Protein AF-0000000085029132 (afdb_homodimer)

Nearest PDB structures (foldseek):
  1gz0-assembly4_D  TM=7.394E-01  e=4.243E-27  Escherichia coli
  1gz0-assembly4_E  TM=9.490E-01  e=1.216E-17  Escherichia coli
  3nk6-assembly1_B  TM=8.371E-01  e=1.507E-16  Streptomyces actuosus
  5l0z-assembly1_B  TM=8.003E-01  e=3.555E-15  Sinorhizobium meliloti 1021
  1zjr-assembly1_A  TM=8.581E-01  e=1.314E-12  Aquifex aeolicus

Solvent-accessible surface area (backbone atoms only — not comparable to full-atom values): 25950 Å² total; per-residue (Å²): 120,80,36,60,40,32,15,55,53,22,43,39,37,33,51,72,64,62,54,65,52,67,31,34,40,32,26,66,88,66,74,62,78,72,52,57,55,37,51,49,50,30,55,75,67,68,32,52,74,41,78,37,55,64,66,58,48,49,63,71,32,70,83,48,77,23,80,51,28,35,31,34,22,64,59,86,72,70,43,56,65,67,62,49,50,51,53,38,54,75,69,72,52,78,51,35,34,37,34,44,48,49,43,56,53,42,66,42,54,8,39,37,40,25,43,33,18,23,56,49,35,61,31,37,37,35,35,73,62,66,40,48,73,89,44,40,64,21,38,38,53,12,48,21,18,66,66,72,30,43,39,23,68,38,70,60,62,56,60,50,50,54,55,40,40,76,72,62,35,43,33,36,29,53,37,86,81,25,85,38,47,54,88,73,55,89,60,64,60,35,32,32,42,35,41,30,16,84,95,71,34,53,51,69,67,51,56,69,66,34,77,37,45,24,14,75,82,64,64,40,84,46,90,73,70,58,59,36,31,49,46,37,36,53,49,49,46,33,46,48,49,38,52,53,52,54,59,72,76,103,121,80,36,60,40,31,14,54,53,20,46,38,37,32,51,71,66,62,54,65,54,68,32,34,38,33,27,65,88,64,74,64,79,71,50,58,56,38,54,48,50,29,55,75,68,68,31,51,74,41,78,38,54,64,65,59,50,51,63,70,32,68,82,48,77,24,79,50,28,36,30,36,22,65,60,86,70,70,44,56,64,66,61,49,52,51,54,38,54,75,68,71,52,78,50,34,34,39,33,43,47,49,42,55,53,41,67,42,54,8,38,37,41,25,42,32,17,23,58,50,35,60,30,36,38,35,37,73,62,67,39,48,73,90,43,40,62,19,38,36,52,12,47,20,17,66,66,72,30,44,39,24,69,37,70,61,64,56,59,49,50,53,55,42,38,75,73,60,35,43,32,37,29,51,36,87,81,26,84,38,47,54,88,74,54,90,59,65,59,37,32,31,42,36,41,29,16,84,94,72,35,53,50,68,67,52,54,70,65,34,78,36,45,24,13,76,82,64,63,39,84,46,89,72,71,57,58,35,32,50,46,35,35,53,48,49,48,33,46,49,48,41,54,53,52,52,58,70,76,102

InterPro domains:
  IPR001537 tRNA/rRNA methyltransferase, SpoU type [PF00588] (96-236)
  IPR004441 RNA methyltransferase TrmH [PTHR46429] (2-243)
  IPR004441 RNA methyltransferase TrmH [TIGR00186] (1-242)
  IPR013123 RNA 2-O ribose methyltransferase, substrate binding [PF08032] (4-76)
  IPR013123 RNA 2-O ribose methyltransferase, substrate binding [SM00967] (4-79)
  IPR029026 tRNA (guanine-N1-)-methyltransferase, N-terminal [G3DSA:3.40.1280.10] (78-249)
  IPR029028 Alpha/beta knot methyltransferases [SSF75217] (88-243)
  IPR029064 Ribosomal protein eL30-like superfamily [G3DSA:3.30.1330.30] (1-75)
  IPR029064 Ribosomal protein eL30-like superfamily [SSF55315] (2-72)

Foldseek 3Di:
DKAKAAALLLLLLCLVLVADFQAKEFEPPDDDDSVVSSVVSCVVSVHYYHYDHPVVVCVRCVPPDRSGIMTMHDAQDADDPVVLVVVCVVVVHFAEEEEEALAADLLQLLLQLLLCLVLVHSEYEDEPPNYHDRHNSSSVNSSNSSSPHHYHYDHDPLVVLVVVVVVPEAEEEEDQPFPAALLVDDLQGRYYYYFYYDPPTHDPSNVVSHPGYHYHDDPDDDDDDDRSVSSNVNSVSNSVNNVVVVVVVD/DKAKAAALLLLLLCLVLVADFQAKEFEPPDDDDSVVSSVVSCVVSVHYYHYDHPVVVCVRCVPPDRSGIMTMHDAQDADDPVVLVVVCVVVVHFAEEEEEALAADLLQLLLQLLLCLVLVHSEYEDEPPNYHDRHNSSSVNSSNSSSPHHYHYDHDLLVVLVVVVVVPEAEEEEDQPFPAALLVDDLQGRYYYYFYYDPPTHDPSNVVSHPGYHYHDDPDDDDDDDRSVSSNVNSVSNSVNNVVVVVVVD

Radius of gyration: 23.09 Å; Cα contacts (8 Å, |Δi|>4): 1061; chains: 2; bounding box: 61×67×56 Å

Organism: Acidaminococcus fermentans (strain ATCC 25085 / DSM 20731 / CCUG 9996 / CIP 106432 / VR4) (NCBI:txid591001)

Structure (mmCIF, N/CA/C/O backbone):
data_AF-0000000085029132-model_v1
#
loop_
_entity.id
_entity.type
_entity.pdbx_description
1 polymer 'RNA methyltransferase, TrmH family, group 3'
#
loop_
_atom_site.group_PDB
_atom_site.id
_atom_site.type_symbol
_atom_site.label_atom_id
_atom_site.label_alt_id
_atom_site.label_comp_id
_atom_site.label_asym_id
_atom_site.label_entity_id
_atom_site.label_seq_id
_atom_site.pdbx_PDB_ins_code
_atom_site.Cartn_x
_atom_site.Cartn_y
_atom_site.Cartn_z
_atom_site.occupancy
_atom_site.B_iso_or_equiv
_atom_site.auth_seq_id
_atom_site.auth_comp_id
_atom_site.auth_asym_id
_atom_site.auth_atom_id
_atom_site.pdbx_PDB_model_num
ATOM 1 N N . MET A 1 1 ? 17.688 24.25 11.219 1 56.84 1 MET A N 1
ATOM 2 C CA . MET A 1 1 ? 18.5 23.672 10.148 1 56.84 1 MET A CA 1
ATOM 3 C C . MET A 1 1 ? 17.672 23.516 8.875 1 56.84 1 MET A C 1
ATOM 5 O O . MET A 1 1 ? 16.469 23.281 8.93 1 56.84 1 MET A O 1
ATOM 9 N N . GLU A 1 2 ? 18.125 23.906 7.746 1 73.25 2 GLU A N 1
ATOM 10 C CA . GLU A 1 2 ? 17.453 23.906 6.453 1 73.25 2 GLU A CA 1
ATOM 11 C C . GLU A 1 2 ? 17.422 22.5 5.855 1 73.25 2 GLU A C 1
ATOM 13 O O . GLU A 1 2 ? 18.297 21.672 6.125 1 73.25 2 GLU A O 1
ATOM 18 N N . GLU A 1 3 ? 16.188 22.234 5.336 1 86.44 3 GLU A N 1
ATOM 19 C CA . GLU A 1 3 ? 16.047 20.953 4.66 1 86.44 3 GLU A CA 1
ATOM 20 C C . GLU A 1 3 ? 15.547 21.125 3.229 1 86.44 3 GLU A C 1
ATOM 22 O O . GLU A 1 3 ? 15.102 22.219 2.854 1 86.44 3 GLU A O 1
ATOM 27 N N . PHE A 1 4 ? 15.938 20.156 2.393 1 91.38 4 PHE A N 1
ATOM 28 C CA . PHE A 1 4 ? 15.445 20.172 1.021 1 91.38 4 PHE A CA 1
ATOM 29 C C . PHE A 1 4 ? 14.32 19.156 0.843 1 91.38 4 PHE A C 1
ATOM 31 O O . PHE A 1 4 ? 14.383 18.047 1.382 1 91.38 4 PHE A O 1
ATOM 38 N N . ILE A 1 5 ? 13.32 19.609 0.212 1 93.44 5 ILE A N 1
ATOM 39 C CA . ILE A 1 5 ? 12.328 18.656 -0.284 1 93.44 5 ILE A CA 1
ATOM 40 C C . ILE A 1 5 ? 12.359 18.641 -1.811 1 93.44 5 ILE A C 1
ATOM 42 O O . ILE A 1 5 ? 12.688 19.641 -2.449 1 93.44 5 ILE A O 1
ATOM 46 N N . VAL A 1 6 ? 12.102 17.453 -2.359 1 94.06 6 VAL A N 1
ATOM 47 C CA . VAL A 1 6 ? 12.203 17.297 -3.807 1 94.06 6 VAL A CA 1
ATOM 48 C C . VAL A 1 6 ? 10.922 16.688 -4.355 1 94.06 6 VAL A C 1
ATOM 50 O O . VAL A 1 6 ? 10.203 15.984 -3.641 1 94.06 6 VAL A O 1
ATOM 53 N N . GLY A 1 7 ? 10.664 17.031 -5.617 1 93.56 7 GLY A N 1
ATOM 54 C CA . GLY A 1 7 ? 9.5 16.484 -6.293 1 93.56 7 GLY A CA 1
ATOM 55 C C . GLY A 1 7 ? 8.359 17.469 -6.418 1 93.56 7 GLY A C 1
ATOM 56 O O . GLY A 1 7 ? 8.094 18.25 -5.496 1 93.56 7 GLY A O 1
ATOM 57 N N . ARG A 1 8 ? 7.664 17.438 -7.504 1 93.38 8 ARG A N 1
ATOM 58 C CA . ARG A 1 8 ? 6.664 18.438 -7.832 1 93.38 8 ARG A CA 1
ATOM 59 C C . ARG A 1 8 ? 5.504 18.406 -6.84 1 93.38 8 ARG A C 1
ATOM 61 O O . ARG A 1 8 ? 5.09 19.453 -6.324 1 93.38 8 ARG A O 1
ATOM 68 N N . ASN A 1 9 ? 4.992 17.234 -6.477 1 92 9 ASN A N 1
ATOM 69 C CA . ASN A 1 9 ? 3.863 17.156 -5.555 1 92 9 ASN A CA 1
ATOM 70 C C . ASN A 1 9 ? 4.254 17.609 -4.148 1 92 9 ASN A C 1
ATOM 72 O O . ASN A 1 9 ? 3.514 18.344 -3.508 1 92 9 ASN A O 1
ATOM 76 N N . ALA A 1 10 ? 5.391 17.141 -3.746 1 93 10 ALA A N 1
ATOM 77 C CA . ALA A 1 10 ? 5.859 17.5 -2.412 1 93 10 ALA A CA 1
ATOM 78 C C . ALA A 1 10 ? 6.043 19.016 -2.291 1 93 10 ALA A C 1
ATOM 80 O O . ALA A 1 10 ? 5.566 19.625 -1.333 1 93 10 ALA A O 1
ATOM 81 N N . VAL A 1 11 ? 6.652 19.625 -3.281 1 95.25 11 VAL A N 1
ATOM 82 C CA . VAL A 1 11 ? 6.922 21.062 -3.254 1 95.25 11 VAL A CA 1
ATOM 83 C C . VAL A 1 11 ? 5.613 21.844 -3.396 1 95.25 11 VAL A C 1
ATOM 85 O O . VAL A 1 11 ? 5.367 22.797 -2.656 1 95.25 11 VAL A O 1
ATOM 88 N N . ARG A 1 12 ? 4.801 21.391 -4.305 1 95.38 12 ARG A N 1
ATOM 89 C CA . ARG A 1 12 ? 3.52 22.047 -4.527 1 95.38 12 ARG A CA 1
ATOM 90 C C . ARG A 1 12 ? 2.688 22.078 -3.25 1 95.38 12 ARG A C 1
ATOM 92 O O . ARG A 1 12 ? 2.197 23.125 -2.846 1 95.38 12 ARG A O 1
ATOM 99 N N . GLU A 1 13 ? 2.561 20.906 -2.578 1 94.56 13 GLU A N 1
ATOM 100 C CA . GLU A 1 13 ? 1.741 20.812 -1.374 1 94.56 13 GLU A CA 1
ATOM 101 C C . GLU A 1 13 ? 2.359 21.609 -0.225 1 94.56 13 GLU A C 1
ATOM 103 O O . GLU A 1 13 ? 1.642 22.188 0.599 1 94.56 13 GLU A O 1
ATOM 108 N N . ALA A 1 14 ? 3.654 21.641 -0.168 1 94.19 14 ALA A N 1
ATOM 109 C CA . ALA A 1 14 ? 4.328 22.422 0.863 1 94.19 14 ALA A CA 1
ATOM 110 C C . ALA A 1 14 ? 4.059 23.922 0.68 1 94.19 14 ALA A C 1
ATOM 112 O O . ALA A 1 14 ? 3.809 24.641 1.652 1 94.19 14 ALA A O 1
ATOM 113 N N . LEU A 1 15 ? 4.082 24.344 -0.532 1 95 15 LEU A N 1
ATOM 114 C CA . LEU A 1 15 ? 3.773 25.734 -0.835 1 95 15 LEU A CA 1
ATOM 115 C C . LEU A 1 15 ? 2.311 26.047 -0.532 1 95 15 LEU A C 1
ATOM 117 O O . LEU A 1 15 ? 2 27.094 0.041 1 95 15 LEU A O 1
ATOM 121 N N . ARG A 1 16 ? 1.475 25.078 -0.903 1 94.5 16 ARG A N 1
ATOM 122 C CA . ARG A 1 16 ? 0.049 25.266 -0.649 1 94.5 16 ARG A CA 1
ATOM 123 C C . ARG A 1 16 ? -0.23 25.391 0.846 1 94.5 16 ARG A C 1
ATOM 125 O O . ARG A 1 16 ? -1.103 26.156 1.26 1 94.5 16 ARG A O 1
ATOM 132 N N . SER A 1 17 ? 0.463 24.641 1.597 1 92.81 17 SER A N 1
ATOM 133 C CA . SER A 1 17 ? 0.259 24.609 3.041 1 92.81 17 SER A CA 1
ATOM 134 C C . SER A 1 17 ? 0.93 25.812 3.709 1 92.81 17 SER A C 1
ATOM 136 O O . SER A 1 17 ? 0.854 25.969 4.93 1 92.81 17 SER A O 1
ATOM 138 N N . ARG A 1 18 ? 1.738 26.641 2.9 1 92.69 18 ARG A N 1
ATOM 139 C CA . ARG A 1 18 ? 2.408 27.875 3.303 1 92.69 18 ARG A CA 1
ATOM 140 C C . ARG A 1 18 ? 3.543 27.594 4.281 1 92.69 18 ARG A C 1
ATOM 142 O O . ARG A 1 18 ? 3.781 28.359 5.211 1 92.69 18 ARG A O 1
ATOM 149 N N . ARG A 1 19 ? 4.113 26.453 4.141 1 89.88 19 ARG A N 1
ATOM 150 C CA . ARG A 1 19 ? 5.383 26.234 4.828 1 89.88 19 ARG A CA 1
ATOM 151 C C . ARG A 1 19 ? 6.441 27.219 4.348 1 89.88 19 ARG A C 1
ATOM 153 O O . ARG A 1 19 ? 6.562 27.469 3.145 1 89.88 19 ARG A O 1
ATOM 160 N N . PRO A 1 20 ? 7.199 27.719 5.227 1 90.25 20 PRO A N 1
ATOM 161 C CA . PRO A 1 20 ? 8.211 28.688 4.809 1 90.25 20 PRO A CA 1
ATOM 162 C C . PRO A 1 20 ? 9.352 28.047 4.016 1 90.25 20 PRO A C 1
ATOM 164 O O . PRO A 1 20 ? 9.859 27 4.402 1 90.25 20 PRO A O 1
ATOM 167 N N . PHE A 1 21 ? 9.656 28.641 2.857 1 93.69 21 PHE A N 1
ATOM 168 C CA . PHE A 1 21 ? 10.797 28.219 2.049 1 93.69 21 PHE A CA 1
ATOM 169 C C . PHE A 1 21 ? 11.711 29.406 1.758 1 93.69 21 PHE A C 1
ATOM 171 O O . PHE A 1 21 ? 11.242 30.531 1.584 1 93.69 21 PHE A O 1
ATOM 178 N N . ASN A 1 22 ? 12.945 29.078 1.677 1 95.25 22 ASN A N 1
ATOM 179 C CA . ASN A 1 22 ? 13.914 30.094 1.305 1 95.25 22 ASN A CA 1
ATOM 180 C C . ASN A 1 22 ? 13.984 30.281 -0.209 1 95.25 22 ASN A C 1
ATOM 182 O O . ASN A 1 22 ? 14.18 31.406 -0.694 1 95.25 22 ASN A O 1
ATOM 186 N N . LYS A 1 23 ? 13.859 29.203 -0.835 1 96.81 23 LYS A N 1
ATOM 187 C CA . LYS A 1 23 ? 13.891 29.25 -2.295 1 96.81 23 LYS A CA 1
ATOM 188 C C . LYS A 1 23 ? 13.328 27.969 -2.895 1 96.81 23 LYS A C 1
ATOM 190 O O . LYS A 1 23 ? 13.266 26.938 -2.225 1 96.81 23 LYS A O 1
ATOM 195 N N . VAL A 1 24 ? 12.945 28.125 -4.133 1 97.44 24 VAL A N 1
ATOM 196 C CA . VAL A 1 24 ? 12.523 27 -4.965 1 97.44 24 VAL A CA 1
ATOM 197 C C . VAL A 1 24 ? 13.492 26.844 -6.137 1 97.44 24 VAL A C 1
ATOM 199 O O . VAL A 1 24 ? 13.875 27.828 -6.773 1 97.44 24 VAL A O 1
ATOM 202 N N . LEU A 1 25 ? 13.945 25.625 -6.293 1 97.81 25 LEU A N 1
ATOM 203 C CA . LEU A 1 25 ? 14.828 25.312 -7.406 1 97.81 25 LEU A CA 1
ATOM 204 C C . LEU A 1 25 ? 14.07 24.594 -8.516 1 97.81 25 LEU A C 1
ATOM 206 O O . LEU A 1 25 ? 13.352 23.625 -8.258 1 97.81 25 LEU A O 1
ATOM 210 N N . VAL A 1 26 ? 14.266 25.062 -9.766 1 97.81 26 VAL A N 1
ATOM 211 C CA . VAL A 1 26 ? 13.586 24.484 -10.906 1 97.81 26 VAL A CA 1
ATOM 212 C C . VAL A 1 26 ? 14.594 24.156 -12.008 1 97.81 26 VAL A C 1
ATOM 214 O O . VAL A 1 26 ? 15.461 24.969 -12.32 1 97.81 26 VAL A O 1
ATOM 217 N N . GLN A 1 27 ? 14.461 22.969 -12.469 1 97.31 27 GLN A N 1
ATOM 218 C CA . GLN A 1 27 ? 15.352 22.547 -13.547 1 97.31 27 GLN A CA 1
ATOM 219 C C . GLN A 1 27 ? 15.156 23.406 -14.789 1 97.31 27 GLN A C 1
ATOM 221 O O . GLN A 1 27 ? 14.031 23.656 -15.203 1 97.31 27 GLN A O 1
ATOM 226 N N . GLU A 1 28 ? 16.297 23.719 -15.43 1 96 28 GLU A N 1
ATOM 227 C CA . GLU A 1 28 ? 16.234 24.469 -16.672 1 96 28 GLU A CA 1
ATOM 228 C C . GLU A 1 28 ? 15.5 23.688 -17.766 1 96 28 GLU A C 1
ATOM 230 O O . GLU A 1 28 ? 15.727 22.484 -17.922 1 96 28 GLU A O 1
ATOM 235 N N . GLY A 1 29 ? 14.625 24.391 -18.422 1 92.38 29 GLY A N 1
ATOM 236 C CA . GLY A 1 29 ? 13.938 23.766 -19.531 1 92.38 29 GLY A CA 1
ATOM 237 C C . GLY A 1 29 ? 12.695 23 -19.125 1 92.38 29 GLY A C 1
ATOM 238 O O . GLY A 1 29 ? 11.992 22.438 -19.969 1 92.38 29 GLY A O 1
ATOM 239 N N . SER A 1 30 ? 12.531 22.922 -17.859 1 90.44 30 SER A N 1
ATOM 240 C CA . SER A 1 30 ? 11.352 22.219 -17.375 1 90.44 30 SER A CA 1
ATOM 241 C C . SER A 1 30 ? 10.078 23 -17.672 1 90.44 30 SER A C 1
ATOM 243 O O . SER A 1 30 ? 10.078 24.234 -17.609 1 90.44 30 SER A O 1
ATOM 245 N N . HIS A 1 31 ? 9.039 22.281 -18.141 1 85.56 31 HIS A N 1
ATOM 246 C CA . HIS A 1 31 ? 7.777 22.953 -18.438 1 85.56 31 HIS A CA 1
ATOM 247 C C . HIS A 1 31 ? 6.594 22.016 -18.219 1 85.56 31 HIS A C 1
ATOM 249 O O . HIS A 1 31 ? 6.773 20.812 -18.047 1 85.56 31 HIS A O 1
ATOM 255 N N . GLY A 1 32 ? 5.461 22.75 -18.156 1 81.81 32 GLY A N 1
ATOM 256 C CA . GLY A 1 32 ? 4.184 22.062 -18.188 1 81.81 32 GLY A CA 1
ATOM 257 C C . GLY A 1 32 ? 3.822 21.391 -16.875 1 81.81 32 GLY A C 1
ATOM 258 O O . GLY A 1 32 ? 4.535 21.547 -15.883 1 81.81 32 GLY A O 1
ATOM 259 N N . GLY A 1 33 ? 2.615 21.031 -16.828 1 79.69 33 GLY A N 1
ATOM 260 C CA . GLY A 1 33 ? 2.037 20.266 -15.727 1 79.69 33 GLY A CA 1
ATOM 261 C C . GLY A 1 33 ? 1.888 21.094 -14.461 1 79.69 33 GLY A C 1
ATOM 262 O O . GLY A 1 33 ? 1.43 22.234 -14.5 1 79.69 33 GLY A O 1
ATOM 263 N N . SER A 1 34 ? 2.316 20.453 -13.344 1 87.88 34 SER A N 1
ATOM 264 C CA . SER A 1 34 ? 2.16 21.031 -12.016 1 87.88 34 SER A CA 1
ATOM 265 C C . SER A 1 34 ? 3.213 22.109 -11.758 1 87.88 34 SER A C 1
ATOM 267 O O . SER A 1 34 ? 3.119 22.859 -10.781 1 87.88 34 SER A O 1
ATOM 269 N N . LEU A 1 35 ? 4.133 22.297 -12.703 1 94.31 35 LEU A N 1
ATOM 270 C CA . LEU A 1 35 ? 5.195 23.281 -12.523 1 94.31 35 LEU A CA 1
ATOM 271 C C . LEU A 1 35 ? 4.633 24.703 -12.555 1 94.31 35 LEU A C 1
ATOM 273 O O . LEU A 1 35 ? 5.074 25.562 -11.797 1 94.31 35 LEU A O 1
ATOM 277 N N . SER A 1 36 ? 3.711 24.938 -13.43 1 94.94 36 SER A N 1
ATOM 278 C CA . SER A 1 36 ? 3.102 26.25 -13.523 1 94.94 36 SER A CA 1
ATOM 279 C C . SER A 1 36 ? 2.488 26.672 -12.195 1 94.94 36 SER A C 1
ATOM 281 O O . SER A 1 36 ? 2.67 27.812 -11.75 1 94.94 36 SER A O 1
ATOM 283 N N . GLU A 1 37 ? 1.83 25.766 -11.609 1 95.62 37 GLU A N 1
ATOM 284 C CA . GLU A 1 37 ? 1.217 26.047 -10.312 1 95.62 37 GLU A CA 1
ATOM 285 C C . GLU A 1 37 ? 2.277 26.312 -9.242 1 95.62 37 GLU A C 1
ATOM 287 O O . GLU A 1 37 ? 2.115 27.188 -8.406 1 95.62 37 GLU A O 1
ATOM 292 N N . ILE A 1 38 ? 3.314 25.609 -9.312 1 97 38 ILE A N 1
ATOM 293 C CA . ILE A 1 38 ? 4.406 25.75 -8.352 1 97 38 ILE A CA 1
ATOM 294 C C . ILE A 1 38 ? 5.012 27.156 -8.469 1 97 38 ILE A C 1
ATOM 296 O O . ILE A 1 38 ? 5.223 27.828 -7.457 1 97 38 ILE A O 1
ATOM 300 N N . LEU A 1 39 ? 5.203 27.547 -9.672 1 96.75 39 LEU A N 1
ATOM 301 C CA . LEU A 1 39 ? 5.777 28.859 -9.93 1 96.75 39 LEU A CA 1
ATOM 302 C C . LEU A 1 39 ? 4.82 29.969 -9.484 1 96.75 39 LEU A C 1
ATOM 304 O O . LEU A 1 39 ? 5.25 30.969 -8.906 1 96.75 39 LEU A O 1
ATOM 308 N N . GLU A 1 40 ? 3.6 29.766 -9.711 1 96.81 40 GLU A N 1
ATOM 309 C CA . GLU A 1 40 ? 2.59 30.734 -9.289 1 96.81 40 GLU A CA 1
ATOM 310 C C . GLU A 1 40 ? 2.547 30.859 -7.77 1 96.81 40 GLU A C 1
ATOM 312 O O . GLU A 1 40 ? 2.488 31.969 -7.238 1 96.81 40 GLU A O 1
ATOM 317 N N . LEU A 1 41 ? 2.596 29.719 -7.109 1 96.75 41 LEU A N 1
ATOM 318 C CA . LEU A 1 41 ? 2.58 29.703 -5.648 1 96.75 41 LEU A CA 1
ATOM 319 C C . LEU A 1 41 ? 3.824 30.391 -5.086 1 96.75 41 LEU A C 1
ATOM 321 O O . LEU A 1 41 ? 3.732 31.172 -4.137 1 96.75 41 LEU A O 1
ATOM 325 N N . ALA A 1 42 ? 4.945 30.109 -5.66 1 97.12 42 ALA A N 1
ATOM 326 C CA . ALA A 1 42 ? 6.195 30.734 -5.23 1 97.12 42 ALA A CA 1
ATOM 327 C C . ALA A 1 42 ? 6.141 32.25 -5.395 1 97.12 42 ALA A C 1
ATOM 329 O O . ALA A 1 42 ? 6.566 33 -4.512 1 97.12 42 ALA A O 1
ATOM 330 N N . GLN A 1 43 ? 5.652 32.625 -6.516 1 96.44 43 GLN A N 1
ATOM 331 C CA . GLN A 1 43 ? 5.516 34.062 -6.793 1 96.44 43 GLN A CA 1
ATOM 332 C C . GLN A 1 43 ? 4.574 34.719 -5.793 1 96.44 43 GLN A C 1
ATOM 334 O O . GLN A 1 43 ? 4.891 35.781 -5.238 1 96.44 43 GLN A O 1
ATOM 339 N N . GLU A 1 44 ? 3.461 34.125 -5.605 1 96.88 44 GLU A N 1
ATOM 340 C CA . GLU A 1 44 ? 2.467 34.656 -4.668 1 96.88 44 GLU A CA 1
ATOM 341 C C . GLU A 1 44 ? 3.057 34.812 -3.27 1 96.88 44 GLU A C 1
ATOM 343 O O . GLU A 1 44 ? 2.715 35.75 -2.547 1 96.88 44 GLU A O 1
ATOM 348 N N . GLN A 1 45 ? 3.906 33.938 -2.916 1 96.44 45 GLN A N 1
ATOM 349 C CA . GLN A 1 45 ? 4.457 33.906 -1.564 1 96.44 45 GLN A CA 1
ATOM 350 C C . GLN A 1 45 ? 5.809 34.594 -1.506 1 96.44 45 GLN A C 1
ATOM 352 O O . GLN A 1 45 ? 6.48 34.594 -0.47 1 96.44 45 GLN A O 1
ATOM 357 N N . LYS A 1 46 ? 6.156 35.125 -2.611 1 96.69 46 LYS A N 1
ATOM 358 C CA . LYS A 1 46 ? 7.391 35.875 -2.736 1 96.69 46 LYS A CA 1
ATOM 359 C C . LYS A 1 46 ? 8.609 35.031 -2.408 1 96.69 46 LYS A C 1
ATOM 361 O O . LYS A 1 46 ? 9.531 35.5 -1.738 1 96.69 46 LYS A O 1
ATOM 366 N N . ILE A 1 47 ? 8.539 33.781 -2.785 1 96.88 47 ILE A N 1
ATOM 367 C CA . ILE A 1 47 ? 9.672 32.875 -2.637 1 96.88 47 ILE A CA 1
ATOM 368 C C . ILE A 1 47 ? 10.523 32.906 -3.906 1 96.88 47 ILE A C 1
ATOM 370 O O . ILE A 1 47 ? 10.008 32.688 -5.008 1 96.88 47 ILE A O 1
ATOM 374 N N . PRO A 1 48 ? 11.805 33.219 -3.811 1 97.56 48 PRO A N 1
ATOM 375 C CA . PRO A 1 48 ? 12.656 33.25 -5 1 97.56 48 PRO A CA 1
ATOM 376 C C . PRO A 1 48 ? 12.703 31.891 -5.707 1 97.56 48 PRO A C 1
ATOM 378 O O . PRO A 1 48 ? 12.727 30.844 -5.051 1 97.56 48 PRO A O 1
ATOM 381 N N . VAL A 1 49 ? 12.703 31.953 -7.016 1 97.69 49 VAL A N 1
ATOM 382 C CA . VAL A 1 49 ? 12.844 30.766 -7.84 1 97.69 49 VAL A CA 1
ATOM 383 C C . VAL A 1 49 ? 14.172 30.797 -8.586 1 97.69 49 VAL A C 1
ATOM 385 O O . VAL A 1 49 ? 14.492 31.797 -9.242 1 97.69 49 VAL A O 1
ATOM 388 N N . GLU A 1 50 ? 14.898 29.781 -8.383 1 97.56 50 GLU A N 1
ATOM 389 C CA . GLU A 1 50 ? 16.188 29.688 -9.047 1 97.56 50 GLU A CA 1
ATOM 390 C C . GLU A 1 50 ? 16.203 28.578 -10.086 1 97.56 50 GLU A C 1
ATOM 392 O O . GLU A 1 50 ? 15.82 27.438 -9.789 1 97.56 50 GLU A O 1
ATOM 397 N N . LYS A 1 51 ? 16.594 28.922 -11.305 1 97.31 51 LYS A N 1
ATOM 398 C CA . LYS A 1 51 ? 16.781 27.906 -12.344 1 97.31 51 LYS A CA 1
ATOM 399 C C . LYS A 1 51 ? 18.125 27.219 -12.211 1 97.31 51 LYS A C 1
ATOM 401 O O . LYS A 1 51 ? 19.156 27.891 -12.047 1 97.31 51 LYS A O 1
ATOM 406 N N . VAL A 1 52 ? 18.094 25.922 -12.211 1 97.88 52 VAL A N 1
ATOM 407 C CA . VAL A 1 52 ? 19.328 25.172 -11.992 1 97.88 52 VAL A CA 1
ATOM 408 C C . VAL A 1 52 ? 19.438 24.031 -13.008 1 97.88 52 VAL A C 1
ATOM 410 O O . VAL A 1 52 ? 18.453 23.703 -13.688 1 97.88 52 VAL A O 1
ATOM 413 N N . SER A 1 53 ? 20.656 23.469 -13.172 1 96.94 53 SER A N 1
ATOM 414 C CA . SER A 1 53 ? 20.859 22.328 -14.047 1 96.94 53 SER A CA 1
ATOM 415 C C . SER A 1 53 ? 20.312 21.047 -13.422 1 96.94 53 SER A C 1
ATOM 417 O O . SER A 1 53 ? 20.094 20.984 -12.211 1 96.94 53 SER A O 1
ATOM 419 N N . ARG A 1 54 ? 20.062 20.078 -14.219 1 95.38 54 ARG A N 1
ATOM 420 C CA . ARG A 1 54 ? 19.594 18.766 -13.742 1 95.38 54 ARG A CA 1
ATOM 421 C C . ARG A 1 54 ? 20.578 18.172 -12.742 1 95.38 54 ARG A C 1
ATOM 423 O O . ARG A 1 54 ? 20.172 17.516 -11.781 1 95.38 54 ARG A O 1
ATOM 430 N N . GLU A 1 55 ? 21.875 18.422 -12.961 1 95.94 55 GLU A N 1
ATOM 431 C CA . GLU A 1 55 ? 22.922 17.859 -12.117 1 95.94 55 GLU A CA 1
ATOM 432 C C . GLU A 1 55 ? 22.828 18.391 -10.688 1 95.94 55 GLU A C 1
ATOM 434 O O . GLU A 1 55 ? 23.062 17.641 -9.734 1 95.94 55 GLU A O 1
ATOM 439 N N . VAL A 1 56 ? 22.531 19.609 -10.609 1 95.62 56 VAL A N 1
ATOM 440 C CA . VAL A 1 56 ? 22.359 20.219 -9.297 1 95.62 56 VAL A CA 1
ATOM 441 C C . VAL A 1 56 ? 21.234 19.531 -8.539 1 95.62 56 VAL A C 1
ATOM 443 O O . VAL A 1 56 ? 21.391 19.156 -7.375 1 95.62 56 VAL A O 1
ATOM 446 N N . LEU A 1 57 ? 20.109 19.328 -9.18 1 95.75 57 LEU A N 1
ATOM 447 C CA . LEU A 1 57 ? 18.953 18.688 -8.555 1 95.75 57 LEU A CA 1
ATOM 448 C C . LEU A 1 57 ? 19.25 17.219 -8.25 1 95.75 57 LEU A C 1
ATOM 450 O O . LEU A 1 57 ? 18.797 16.703 -7.223 1 95.75 57 LEU A O 1
ATOM 454 N N . ASP A 1 58 ? 19.953 16.562 -9.117 1 93.81 58 ASP A N 1
ATOM 455 C CA . ASP A 1 58 ? 20.344 15.18 -8.875 1 93.81 58 ASP A CA 1
ATOM 456 C C . ASP A 1 58 ? 21.141 15.047 -7.586 1 93.81 58 ASP A C 1
ATOM 458 O O . ASP A 1 58 ? 20.938 14.109 -6.816 1 93.81 58 ASP A O 1
ATOM 462 N N . ARG A 1 59 ? 22.031 15.984 -7.461 1 92.12 59 ARG A N 1
ATOM 463 C CA . ARG A 1 59 ? 22.875 15.977 -6.27 1 92.12 59 ARG A CA 1
ATOM 464 C C . ARG A 1 59 ? 22.047 16.203 -5.008 1 92.12 59 ARG A C 1
ATOM 466 O O . ARG A 1 59 ? 22.266 15.555 -3.988 1 92.12 59 ARG A O 1
ATOM 473 N N . LEU A 1 60 ? 21.094 17.078 -5.117 1 89.75 60 LEU A N 1
ATOM 474 C CA . LEU A 1 60 ? 20.25 17.438 -3.975 1 89.75 60 LEU A CA 1
ATOM 475 C C . LEU A 1 60 ? 19.281 16.328 -3.627 1 89.75 60 LEU A C 1
ATOM 477 O O . LEU A 1 60 ? 18.969 16.109 -2.455 1 89.75 60 LEU A O 1
ATOM 481 N N . ALA A 1 61 ? 18.812 15.641 -4.59 1 89 61 ALA A N 1
ATOM 482 C CA . ALA A 1 61 ? 17.734 14.664 -4.426 1 89 61 ALA A CA 1
ATOM 483 C C . ALA A 1 61 ? 18.266 13.344 -3.881 1 89 61 ALA A C 1
ATOM 485 O O . ALA A 1 61 ? 17.5 12.516 -3.375 1 89 61 ALA A O 1
ATOM 486 N N . ASP A 1 62 ? 19.547 13.133 -3.951 1 84.31 62 ASP A N 1
ATOM 487 C CA . ASP A 1 62 ? 20.219 11.961 -3.404 1 84.31 62 ASP A CA 1
ATOM 488 C C . ASP A 1 62 ? 19.469 10.68 -3.771 1 84.31 62 ASP A C 1
ATOM 490 O O . ASP A 1 62 ? 19.078 9.906 -2.893 1 84.31 62 ASP A O 1
ATOM 494 N N . GLY A 1 63 ? 19.219 10.586 -5.105 1 82.56 63 GLY A N 1
ATOM 495 C CA . GLY A 1 63 ? 18.625 9.344 -5.598 1 82.56 63 GLY A CA 1
ATOM 496 C C . GLY A 1 63 ? 17.125 9.406 -5.715 1 82.56 63 GLY A C 1
ATOM 497 O O . GLY A 1 63 ? 16.5 8.539 -6.332 1 82.56 63 GLY A O 1
ATOM 498 N N . VAL A 1 64 ? 16.531 10.398 -5.102 1 85.62 64 VAL A N 1
ATOM 499 C CA . VAL A 1 64 ? 15.086 10.562 -5.176 1 85.62 64 VAL A CA 1
ATOM 500 C C . VAL A 1 64 ? 14.719 11.297 -6.465 1 85.62 64 VAL A C 1
ATOM 502 O O . VAL A 1 64 ? 15.391 12.258 -6.852 1 85.62 64 VAL A O 1
ATOM 505 N N . ARG A 1 65 ? 13.688 10.805 -7.105 1 87.75 65 ARG A N 1
ATOM 506 C CA . ARG A 1 65 ? 13.258 11.484 -8.328 1 87.75 65 ARG A CA 1
ATOM 507 C C . ARG A 1 65 ? 12.758 12.891 -8.023 1 87.75 65 ARG A C 1
ATOM 509 O O . ARG A 1 65 ? 11.711 13.055 -7.387 1 87.75 65 ARG A O 1
ATOM 516 N 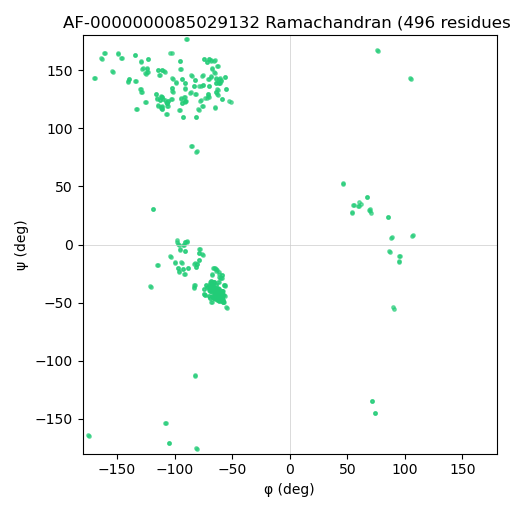N . HIS A 1 66 ? 13.398 13.883 -8.555 1 93.75 66 HIS A N 1
ATOM 517 C CA . HIS A 1 66 ? 13.086 15.258 -8.18 1 93.75 66 HIS A CA 1
ATOM 518 C C . HIS A 1 66 ? 12.078 15.875 -9.148 1 93.75 66 HIS A C 1
ATOM 520 O O . HIS A 1 66 ? 11.492 16.922 -8.852 1 93.75 66 HIS A O 1
ATOM 526 N N . GLN A 1 67 ? 11.875 15.266 -10.297 1 92.62 67 GLN A N 1
ATOM 527 C CA . GLN A 1 67 ? 10.906 15.719 -11.289 1 92.62 67 GLN A CA 1
ATOM 528 C C . GLN A 1 67 ? 11.133 17.188 -11.656 1 92.62 67 GLN A C 1
ATOM 530 O O . GLN A 1 67 ? 10.18 17.938 -11.844 1 92.62 67 GLN A O 1
ATOM 535 N N . GLY A 1 68 ? 12.367 17.703 -11.539 1 95.31 68 GLY A N 1
ATOM 536 C CA . GLY A 1 68 ? 12.766 19.016 -11.992 1 95.31 68 GLY A CA 1
ATOM 537 C C . GLY A 1 68 ? 12.555 20.094 -10.945 1 95.31 68 GLY A C 1
ATOM 538 O O . GLY A 1 68 ? 12.688 21.297 -11.234 1 95.31 68 GLY A O 1
ATOM 539 N N . VAL A 1 69 ? 12.172 19.688 -9.719 1 97 69 VAL A N 1
ATOM 540 C CA . VAL A 1 69 ? 11.844 20.719 -8.742 1 97 69 VAL A CA 1
ATOM 541 C C . VAL A 1 69 ? 12.391 20.328 -7.371 1 97 69 VAL A C 1
ATOM 543 O O . VAL A 1 69 ? 12.352 19.156 -6.992 1 97 69 VAL A O 1
ATOM 546 N N . ALA A 1 70 ? 12.867 21.281 -6.617 1 96.5 70 ALA A N 1
ATOM 547 C CA . ALA A 1 70 ? 13.234 21.172 -5.203 1 96.5 70 ALA A CA 1
ATOM 548 C C . ALA A 1 70 ? 12.945 22.469 -4.461 1 96.5 70 ALA A C 1
ATOM 550 O O . ALA A 1 70 ? 12.734 23.516 -5.082 1 96.5 70 ALA A O 1
ATOM 551 N N . ALA A 1 71 ? 12.859 22.375 -3.18 1 96.06 71 ALA A N 1
ATOM 552 C CA . ALA A 1 71 ? 12.688 23.562 -2.35 1 96.06 71 ALA A CA 1
ATOM 553 C C . ALA A 1 71 ? 13.516 23.469 -1.071 1 96.06 71 ALA A C 1
ATOM 555 O O . ALA A 1 71 ? 13.641 22.391 -0.49 1 96.06 71 ALA A O 1
ATOM 556 N N . GLN A 1 72 ? 14.023 24.547 -0.771 1 94.5 72 GLN A N 1
ATOM 557 C CA . GLN A 1 72 ? 14.844 24.641 0.435 1 94.5 72 GLN A CA 1
ATOM 558 C C . GLN A 1 72 ? 14.133 25.469 1.511 1 94.5 72 GLN A C 1
ATOM 560 O O . GLN A 1 72 ? 13.789 26.625 1.287 1 94.5 72 GLN A O 1
ATOM 565 N N . GLY A 1 73 ? 13.969 24.875 2.703 1 89.62 73 GLY A N 1
ATOM 566 C CA . GLY A 1 73 ? 13.297 25.625 3.758 1 89.62 73 GLY A CA 1
ATOM 567 C C . GLY A 1 73 ? 13.289 24.891 5.09 1 89.62 73 GLY A C 1
ATOM 568 O O . GLY A 1 73 ? 14.117 24.016 5.324 1 89.62 73 GLY A O 1
ATOM 569 N N . ALA A 1 74 ? 12.414 25.391 5.98 1 87.44 74 ALA A N 1
ATOM 570 C CA . ALA A 1 74 ? 12.297 24.828 7.324 1 87.44 74 ALA A CA 1
ATOM 571 C C . ALA A 1 74 ? 11.805 23.375 7.277 1 87.44 74 ALA A C 1
ATOM 573 O O . ALA A 1 74 ? 10.961 23.031 6.445 1 87.44 74 ALA A O 1
ATOM 574 N N . PRO A 1 75 ? 12.344 22.531 8.195 1 88.31 75 PRO A N 1
ATOM 575 C CA . PRO A 1 75 ? 11.836 21.156 8.266 1 88.31 75 PRO A CA 1
ATOM 576 C C . PRO A 1 75 ? 10.398 21.078 8.781 1 88.31 75 PRO A C 1
ATOM 578 O O . PRO A 1 75 ? 9.914 22.031 9.398 1 88.31 75 PRO A O 1
ATOM 581 N N . VAL A 1 76 ? 9.766 19.969 8.453 1 89.5 76 VAL A N 1
ATOM 582 C CA . VAL A 1 76 ? 8.445 19.734 9.016 1 89.5 76 VAL A CA 1
ATOM 583 C C . VAL A 1 76 ? 8.547 19.594 10.531 1 89.5 76 VAL A C 1
ATOM 585 O O . VAL A 1 76 ? 9.391 18.844 11.031 1 89.5 76 VAL A O 1
ATOM 588 N N . ALA A 1 77 ? 7.719 20.297 11.281 1 89.25 77 ALA A N 1
ATOM 589 C CA . ALA A 1 77 ? 7.754 20.281 12.742 1 89.25 77 ALA A CA 1
ATOM 590 C C . ALA A 1 77 ? 6.836 19.203 13.297 1 89.25 77 ALA A C 1
ATOM 592 O O . ALA A 1 77 ? 5.734 18.984 12.789 1 89.25 77 ALA A O 1
ATOM 593 N N . PHE A 1 78 ? 7.375 18.562 14.32 1 94.38 78 PHE A N 1
ATOM 594 C CA . PHE A 1 78 ? 6.5 17.688 15.094 1 94.38 78 PHE A CA 1
ATOM 595 C C . PHE A 1 78 ? 5.465 18.5 15.867 1 94.38 78 PHE A C 1
ATOM 597 O O . PHE A 1 78 ? 5.746 19.609 16.312 1 94.38 78 PHE A O 1
ATOM 604 N N . GLN A 1 79 ? 4.305 17.969 15.969 1 96.75 79 GLN A N 1
ATOM 605 C CA . GLN A 1 79 ? 3.238 18.609 16.719 1 96.75 79 GLN A CA 1
ATOM 606 C C . GLN A 1 79 ? 3.047 17.969 18.094 1 96.75 79 GLN A C 1
ATOM 608 O O . GLN A 1 79 ? 3.594 16.891 18.344 1 96.75 79 GLN A O 1
ATOM 613 N N . ASP A 1 80 ? 2.324 18.719 18.922 1 97.44 80 ASP A N 1
ATOM 614 C CA . ASP A 1 80 ? 2.047 18.25 20.266 1 97.44 80 ASP A CA 1
ATOM 615 C C . ASP A 1 80 ? 0.741 17.453 20.328 1 97.44 80 ASP A C 1
ATOM 617 O O . ASP A 1 80 ? -0.279 17.906 19.797 1 97.44 80 ASP A O 1
ATOM 621 N N . LEU A 1 81 ? 0.793 16.328 21 1 98.25 81 LEU A N 1
ATOM 622 C CA . LEU A 1 81 ? -0.352 15.422 21.047 1 98.25 81 LEU A CA 1
ATOM 623 C C . LEU A 1 81 ? -1.56 16.109 21.672 1 98.25 81 LEU A C 1
ATOM 625 O O . LEU A 1 81 ? -2.664 16.062 21.125 1 98.25 81 LEU A O 1
ATOM 629 N N . ASP A 1 82 ? -1.358 16.797 22.766 1 98.19 82 ASP A N 1
ATOM 630 C CA . ASP A 1 82 ? -2.465 17.438 23.469 1 98.19 82 ASP A CA 1
ATOM 631 C C . ASP A 1 82 ? -3.09 18.531 22.609 1 98.19 82 ASP A C 1
ATOM 633 O O . ASP A 1 82 ? -4.312 18.703 22.594 1 98.19 82 ASP A O 1
ATOM 637 N N . THR A 1 83 ? -2.27 19.266 21.953 1 98.19 83 THR A N 1
ATOM 638 C CA . THR A 1 83 ? -2.748 20.328 21.078 1 98.19 83 THR A CA 1
ATOM 639 C C . THR A 1 83 ? -3.594 19.75 19.938 1 98.19 83 THR A C 1
ATOM 641 O O . THR A 1 83 ? -4.656 20.281 19.625 1 98.19 83 THR A O 1
ATOM 644 N N . VAL A 1 84 ? -3.145 18.656 19.391 1 98.44 84 VAL A N 1
ATOM 645 C CA . VAL A 1 84 ? -3.852 18 18.281 1 98.44 84 VAL A CA 1
ATOM 646 C C . VAL A 1 84 ? -5.207 17.484 18.781 1 98.44 84 VAL A C 1
ATOM 648 O O . VAL A 1 84 ? -6.234 17.719 18.141 1 98.44 84 VAL A O 1
ATOM 651 N N . LEU A 1 85 ? -5.215 16.859 19.891 1 98.44 85 LEU A N 1
ATOM 652 C CA . LEU A 1 85 ? -6.445 16.266 20.422 1 98.44 85 LEU A CA 1
ATOM 653 C C . LEU A 1 85 ? -7.434 17.359 20.828 1 98.44 85 LEU A C 1
ATOM 655 O O . LEU A 1 85 ? -8.648 17.188 20.672 1 98.44 85 LEU A O 1
ATOM 659 N N . ALA A 1 86 ? -6.938 18.484 21.375 1 98.25 86 ALA A N 1
ATOM 660 C CA . ALA A 1 86 ? -7.801 19.609 21.719 1 98.25 86 ALA A CA 1
ATOM 661 C C . ALA A 1 86 ? -8.5 20.172 20.484 1 98.25 86 ALA A C 1
ATOM 663 O O . ALA A 1 86 ? -9.68 20.531 20.547 1 98.25 86 ALA A O 1
ATOM 664 N N . ARG A 1 87 ? -7.805 20.219 19.406 1 97.88 87 ARG A N 1
ATOM 665 C CA . ARG A 1 87 ? -8.375 20.688 18.156 1 97.88 87 ARG A CA 1
ATOM 666 C C . ARG A 1 87 ? -9.484 19.75 17.672 1 97.88 87 ARG A C 1
ATOM 668 O O . ARG A 1 87 ? -10.539 20.203 17.219 1 97.88 87 ARG A O 1
ATOM 675 N N . VAL A 1 88 ? -9.227 18.453 17.75 1 98 88 VAL A N 1
ATOM 676 C CA . VAL A 1 88 ? -10.211 17.453 17.344 1 98 88 VAL A CA 1
ATOM 677 C C . VAL A 1 88 ? -11.469 17.594 18.203 1 98 88 VAL A C 1
ATOM 679 O O . VAL A 1 88 ? -12.586 17.594 17.672 1 98 88 VAL A O 1
ATOM 682 N N . GLU A 1 89 ? -11.25 17.719 19.469 1 97.38 89 GLU A N 1
ATOM 683 C CA . GLU A 1 89 ? -12.352 17.875 20.406 1 97.38 89 GLU A CA 1
ATOM 684 C C . GLU A 1 89 ? -13.164 19.141 20.109 1 97.38 89 GLU A C 1
ATOM 686 O O . GLU A 1 89 ? -14.398 19.109 20.156 1 97.38 89 GLU A O 1
ATOM 691 N N . SER A 1 90 ? -12.523 20.203 19.844 1 98 90 SER A N 1
ATOM 692 C CA . SER A 1 90 ? -13.188 21.469 19.578 1 98 90 SER A CA 1
ATOM 693 C C . SER A 1 90 ? -14.062 21.406 18.328 1 98 90 SER A C 1
ATOM 695 O O . SER A 1 90 ? -15.031 22.156 18.203 1 98 90 SER A O 1
ATOM 697 N N . ARG A 1 91 ? -13.781 20.484 17.453 1 97.38 91 ARG A N 1
ATOM 698 C CA . ARG A 1 91 ? -14.523 20.328 16.203 1 97.38 91 ARG A CA 1
ATOM 699 C C . ARG A 1 91 ? -15.617 19.281 16.359 1 97.38 91 ARG A C 1
ATOM 701 O O . ARG A 1 91 ? -16.375 19.031 15.422 1 97.38 91 ARG A O 1
ATOM 708 N N . GLY A 1 92 ? -15.672 18.641 17.469 1 96.75 92 GLY A N 1
ATOM 709 C CA . GLY A 1 92 ? -16.688 17.625 17.734 1 96.75 92 GLY A CA 1
ATOM 710 C C . GLY A 1 92 ? -16.484 16.359 16.906 1 96.75 92 GLY A C 1
ATOM 711 O O . GLY A 1 92 ? -17.453 15.672 16.578 1 96.75 92 GLY A O 1
ATOM 712 N N . GLU A 1 93 ? -15.266 16.078 16.562 1 97.5 93 GLU A N 1
ATOM 713 C CA . GLU A 1 93 ? -14.961 14.906 15.734 1 97.5 93 GLU A CA 1
ATOM 714 C C . GLU A 1 93 ? -14.578 13.703 16.594 1 97.5 93 GLU A C 1
ATOM 716 O O . GLU A 1 93 ? -14.086 13.867 17.719 1 97.5 93 GLU A O 1
ATOM 721 N N . VAL A 1 94 ? -14.859 12.547 16.062 1 98.25 94 VAL A N 1
ATOM 722 C CA . VAL A 1 94 ? -14.367 11.32 16.688 1 98.25 94 VAL A CA 1
ATOM 723 C C . VAL A 1 94 ? -12.898 11.102 16.328 1 98.25 94 VAL A C 1
ATOM 725 O O . VAL A 1 94 ? -12.57 10.922 15.156 1 98.25 94 VAL A O 1
ATOM 728 N N . PRO A 1 95 ? -11.984 11.125 17.266 1 98.75 95 PRO A N 1
ATOM 729 C CA . PRO A 1 95 ? -10.555 11.109 16.938 1 98.75 95 PRO A CA 1
ATOM 730 C C . PRO A 1 95 ? -10.094 9.766 16.391 1 98.75 95 PRO A C 1
ATOM 732 O O . PRO A 1 95 ? -10.586 8.711 16.812 1 98.75 95 PRO A O 1
ATOM 735 N N . LEU A 1 96 ? -9.219 9.805 15.445 1 98.88 96 LEU A N 1
ATOM 736 C CA . LEU A 1 96 ? -8.508 8.672 14.852 1 98.88 96 LEU A CA 1
ATOM 737 C C . LEU A 1 96 ? -7.016 8.961 14.758 1 98.88 96 LEU A C 1
ATOM 739 O O . LEU A 1 96 ? -6.602 9.914 14.094 1 98.88 96 LEU A O 1
ATOM 743 N N . LEU A 1 97 ? -6.219 8.172 15.469 1 98.94 97 LEU A N 1
ATOM 744 C CA . LEU A 1 97 ? -4.762 8.289 15.438 1 98.94 97 LEU A CA 1
ATOM 745 C C . LEU A 1 97 ? -4.133 7.047 14.82 1 98.94 97 LEU A C 1
ATOM 747 O O . LEU A 1 97 ? -4.691 5.953 14.906 1 98.94 97 LEU A O 1
ATOM 751 N N . LEU A 1 98 ? -3.018 7.199 14.188 1 98.94 98 LEU A N 1
ATOM 752 C CA . LEU A 1 98 ? -2.197 6.109 13.664 1 98.94 98 LEU A CA 1
ATOM 753 C C . LEU A 1 98 ? -0.857 6.043 14.391 1 98.94 98 LEU A C 1
ATOM 755 O O . LEU A 1 98 ? -0.108 7.023 14.406 1 98.94 98 LEU A O 1
ATOM 759 N N . LEU A 1 99 ? -0.601 4.988 15.008 1 98.88 99 LEU A N 1
ATOM 760 C CA . LEU A 1 99 ? 0.659 4.785 15.719 1 98.88 99 LEU A CA 1
ATOM 761 C C . LEU A 1 99 ? 1.559 3.818 14.953 1 98.88 99 LEU A C 1
ATOM 763 O O . LEU A 1 99 ? 1.168 2.678 14.688 1 98.88 99 LEU A O 1
ATOM 767 N N . LEU A 1 100 ? 2.715 4.297 14.562 1 98.12 100 LEU A N 1
ATOM 768 C CA . LEU A 1 100 ? 3.699 3.455 13.891 1 98.12 100 LEU A CA 1
ATOM 769 C C . LEU A 1 100 ? 4.672 2.85 14.898 1 98.12 100 LEU A C 1
ATOM 771 O O . LEU A 1 100 ? 5.48 3.564 15.492 1 98.12 100 LEU A O 1
ATOM 775 N N . ASP A 1 101 ? 4.559 1.538 15.109 1 97.44 101 ASP A N 1
ATOM 776 C CA . ASP A 1 101 ? 5.375 0.817 16.078 1 97.44 101 ASP A CA 1
ATOM 777 C C . ASP A 1 101 ? 6.711 0.399 15.469 1 97.44 101 ASP A C 1
ATOM 779 O O . ASP A 1 101 ? 6.855 -0.7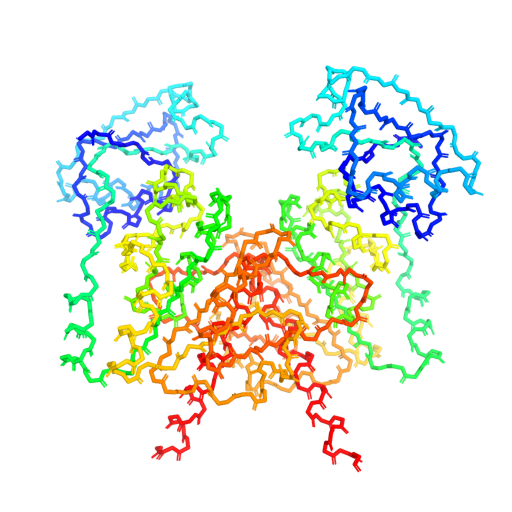3 15 1 97.44 101 ASP A O 1
ATOM 783 N N . GLU A 1 102 ? 7.68 1.283 15.477 1 95.06 102 GLU A N 1
ATOM 784 C CA . GLU A 1 102 ? 9.078 1.065 15.117 1 95.06 102 GLU A CA 1
ATOM 785 C C . GLU A 1 102 ? 9.227 0.771 13.633 1 95.06 102 GLU A C 1
ATOM 787 O O . GLU A 1 102 ? 9.961 -0.14 13.242 1 95.06 102 GLU A O 1
ATOM 792 N N . LEU A 1 103 ? 8.484 1.475 12.805 1 95.44 103 LEU A N 1
ATOM 793 C CA . LEU A 1 103 ? 8.672 1.438 11.359 1 95.44 103 LEU A CA 1
ATOM 794 C C . LEU A 1 103 ? 9.875 2.277 10.945 1 95.44 103 LEU A C 1
ATOM 796 O O . LEU A 1 103 ? 9.922 3.477 11.227 1 95.44 103 LEU A O 1
ATOM 800 N N . GLN A 1 104 ? 10.797 1.7 10.25 1 93.62 104 GLN A N 1
ATOM 801 C CA . GLN A 1 104 ? 12.055 2.391 9.992 1 93.62 104 GLN A CA 1
ATOM 802 C C . GLN A 1 104 ? 12.234 2.666 8.5 1 93.62 104 GLN A C 1
ATOM 804 O O . GLN A 1 104 ? 13.094 3.465 8.109 1 93.62 104 GLN A O 1
ATOM 809 N N . ASP A 1 105 ? 11.531 2.01 7.645 1 93.75 105 ASP A N 1
ATOM 810 C CA . ASP A 1 105 ? 11.617 2.223 6.203 1 93.75 105 ASP A CA 1
ATOM 811 C C . ASP A 1 105 ? 10.906 3.508 5.789 1 93.75 105 ASP A C 1
ATOM 813 O O . ASP A 1 105 ? 9.68 3.602 5.895 1 93.75 105 ASP A O 1
ATOM 817 N N . PRO A 1 106 ? 11.625 4.484 5.199 1 94.5 106 PRO A N 1
ATOM 818 C CA . PRO A 1 106 ? 10.984 5.742 4.809 1 94.5 106 PRO A CA 1
ATOM 819 C C . PRO A 1 106 ? 9.867 5.547 3.787 1 94.5 106 PRO A C 1
ATOM 821 O O . PRO A 1 106 ? 8.914 6.332 3.752 1 94.5 106 PRO A O 1
ATOM 824 N N . GLN A 1 107 ? 9.969 4.508 2.961 1 94 107 GLN A N 1
ATOM 825 C CA . GLN A 1 107 ? 8.93 4.223 1.979 1 94 107 GLN A CA 1
ATOM 826 C C . GLN A 1 107 ? 7.602 3.895 2.662 1 94 107 GLN A C 1
ATOM 828 O O . GLN A 1 107 ? 6.551 4.406 2.27 1 94 107 GLN A O 1
ATOM 833 N N . ASN A 1 108 ? 7.699 3.115 3.723 1 96.25 108 ASN A N 1
ATOM 834 C CA . ASN A 1 108 ? 6.496 2.738 4.457 1 96.25 108 ASN A CA 1
ATOM 835 C C . ASN A 1 108 ? 5.949 3.906 5.27 1 96.25 108 ASN A C 1
ATOM 837 O O . ASN A 1 108 ? 4.738 4.145 5.285 1 96.25 108 ASN A O 1
ATOM 841 N N . VAL A 1 109 ? 6.828 4.609 5.914 1 97.31 109 VAL A N 1
ATOM 842 C CA . VAL A 1 109 ? 6.406 5.727 6.75 1 97.31 109 VAL A CA 1
ATOM 843 C C . VAL A 1 109 ? 5.734 6.793 5.887 1 97.31 109 VAL A C 1
ATOM 845 O O . VAL A 1 109 ? 4.637 7.254 6.207 1 97.31 109 VAL A O 1
ATOM 848 N N . GLY A 1 110 ? 6.395 7.129 4.773 1 97 110 GLY A N 1
ATOM 849 C CA . GLY A 1 110 ? 5.809 8.102 3.869 1 97 110 GLY A CA 1
ATOM 850 C C . GLY A 1 110 ? 4.469 7.672 3.311 1 97 110 GLY A C 1
ATOM 851 O O . GLY A 1 110 ? 3.52 8.461 3.275 1 97 110 GLY A O 1
ATOM 852 N N . ALA A 1 111 ? 4.379 6.398 2.908 1 97.5 111 ALA A N 1
ATOM 853 C CA . ALA A 1 111 ? 3.139 5.863 2.346 1 97.5 111 ALA A CA 1
ATOM 854 C C . ALA A 1 111 ? 2.018 5.879 3.381 1 97.5 111 ALA A C 1
ATOM 856 O O . ALA A 1 111 ? 0.874 6.215 3.061 1 97.5 111 ALA A O 1
ATOM 857 N N . LEU A 1 112 ? 2.336 5.562 4.59 1 98.56 112 LEU A N 1
ATOM 858 C CA . LEU A 1 112 ? 1.331 5.523 5.645 1 98.56 112 LEU A CA 1
ATOM 859 C C . LEU A 1 112 ? 0.877 6.934 6.016 1 98.56 112 LEU A C 1
ATOM 861 O O . LEU A 1 112 ? -0.295 7.148 6.332 1 98.56 112 LEU A O 1
ATOM 865 N N . ILE A 1 113 ? 1.814 7.887 5.992 1 98.5 113 ILE A N 1
ATOM 866 C CA . ILE A 1 113 ? 1.44 9.281 6.23 1 98.5 113 ILE A CA 1
ATOM 867 C C . ILE A 1 113 ? 0.49 9.75 5.133 1 98.5 113 ILE A C 1
ATOM 869 O O . ILE A 1 113 ? -0.514 10.414 5.414 1 98.5 113 ILE A O 1
ATOM 873 N N . ARG A 1 114 ? 0.81 9.367 3.912 1 98.44 114 ARG A N 1
ATOM 874 C CA . ARG A 1 114 ? -0.063 9.703 2.791 1 98.44 114 ARG A CA 1
ATOM 875 C C . ARG A 1 114 ? -1.454 9.109 2.982 1 98.44 114 ARG A C 1
ATOM 877 O O . ARG A 1 114 ? -2.459 9.805 2.838 1 98.44 114 ARG A O 1
ATOM 884 N N . THR A 1 115 ? -1.5 7.875 3.312 1 98.81 115 THR A N 1
ATOM 885 C CA . THR A 1 115 ? -2.764 7.18 3.523 1 98.81 115 THR A CA 1
ATOM 886 C C . THR A 1 115 ? -3.508 7.762 4.723 1 98.81 115 THR A C 1
ATOM 888 O O . THR A 1 115 ? -4.738 7.871 4.703 1 98.81 115 THR A O 1
ATOM 891 N N . ALA A 1 116 ? -2.779 8.117 5.766 1 98.88 116 ALA A N 1
ATOM 892 C CA . ALA A 1 116 ? -3.379 8.711 6.957 1 98.88 116 ALA A CA 1
ATOM 893 C C . ALA A 1 116 ? -4.117 10 6.613 1 98.88 116 ALA A C 1
ATOM 895 O O . ALA A 1 116 ? -5.266 10.195 7.027 1 98.88 116 ALA A O 1
ATOM 896 N N . ASN A 1 117 ? -3.465 10.867 5.844 1 98.62 117 ASN A N 1
ATOM 897 C CA . ASN A 1 117 ? -4.133 12.078 5.398 1 98.62 117 ASN A CA 1
ATOM 898 C C . ASN A 1 117 ? -5.402 11.766 4.613 1 98.62 117 ASN A C 1
ATOM 900 O O . ASN A 1 117 ? -6.473 12.312 4.906 1 98.62 117 ASN A O 1
ATOM 904 N N . ALA A 1 118 ? -5.262 10.852 3.678 1 98.38 118 ALA A N 1
ATOM 905 C CA . ALA A 1 118 ? -6.379 10.492 2.807 1 98.38 118 ALA A CA 1
ATOM 906 C C . ALA A 1 118 ? -7.539 9.914 3.611 1 98.38 118 ALA A C 1
ATOM 908 O O . ALA A 1 118 ? -8.703 10.109 3.256 1 98.38 118 ALA A O 1
ATOM 909 N N . ALA A 1 119 ? -7.289 9.234 4.695 1 98.75 119 ALA A N 1
ATOM 910 C CA . ALA A 1 119 ? -8.289 8.531 5.488 1 98.75 119 ALA A CA 1
ATOM 911 C C . ALA A 1 119 ? -8.852 9.43 6.586 1 98.75 119 ALA A C 1
ATOM 913 O O . ALA A 1 119 ? -9.734 9.016 7.348 1 98.75 119 ALA A O 1
ATOM 914 N N . GLY A 1 120 ? -8.32 10.586 6.746 1 98.56 120 GLY A N 1
ATOM 915 C CA . GLY A 1 120 ? -8.836 11.523 7.734 1 98.56 120 GLY A CA 1
ATOM 916 C C . GLY A 1 120 ? -8.266 11.297 9.125 1 98.56 120 GLY A C 1
ATOM 917 O O . GLY A 1 120 ? -8.906 11.633 10.125 1 98.56 120 GLY A O 1
ATOM 918 N N . VAL A 1 121 ? -7.129 10.703 9.18 1 98.88 121 VAL A N 1
ATOM 919 C CA . VAL A 1 121 ? -6.43 10.516 10.445 1 98.88 121 VAL A CA 1
ATOM 920 C C . VAL A 1 121 ? -6.055 11.875 11.039 1 98.88 121 VAL A C 1
ATOM 922 O O . VAL A 1 121 ? -5.605 12.766 10.312 1 98.88 121 VAL A O 1
ATOM 925 N N . HIS A 1 122 ? -6.223 12 12.367 1 98.81 122 HIS A N 1
ATOM 926 C CA . HIS A 1 122 ? -6.031 13.305 13 1 98.81 122 HIS A CA 1
ATOM 927 C C . HIS A 1 122 ? -4.574 13.508 13.414 1 98.81 122 HIS A C 1
ATOM 929 O O . HIS A 1 122 ? -4.145 14.633 13.648 1 98.81 122 HIS A O 1
ATOM 935 N N . GLY A 1 123 ? -3.826 12.422 13.539 1 98.81 123 GLY A N 1
ATOM 936 C CA . GLY A 1 123 ? -2.42 12.484 13.906 1 98.81 123 GLY A CA 1
ATOM 937 C C . GLY A 1 123 ? -1.697 11.164 13.742 1 98.81 123 GLY A C 1
ATOM 938 O O . GLY A 1 123 ? -2.266 10.102 14.008 1 98.81 123 GLY A O 1
ATOM 939 N N . VAL A 1 124 ? -0.456 11.258 13.32 1 98.81 124 VAL A N 1
ATOM 940 C CA . VAL A 1 124 ? 0.413 10.086 13.227 1 98.81 124 VAL A CA 1
ATOM 941 C C . VAL A 1 124 ? 1.447 10.117 14.352 1 98.81 124 VAL A C 1
ATOM 943 O O . VAL A 1 124 ? 2.201 11.086 14.477 1 98.81 124 VAL A O 1
ATOM 946 N N . LEU A 1 125 ? 1.432 9.062 15.141 1 98.81 125 LEU A N 1
ATOM 947 C CA . LEU A 1 125 ? 2.361 8.961 16.25 1 98.81 125 LEU A CA 1
ATOM 948 C C . LEU A 1 125 ? 3.611 8.18 15.852 1 98.81 125 LEU A C 1
ATOM 950 O O . LEU A 1 125 ? 3.516 7.047 15.383 1 98.81 125 LEU A O 1
ATOM 954 N N . LEU A 1 126 ? 4.688 8.812 16.078 1 97.25 126 LEU A N 1
ATOM 955 C CA . LEU A 1 126 ? 5.996 8.258 15.758 1 97.25 126 LEU A CA 1
ATOM 956 C C . LEU A 1 126 ? 6.906 8.258 16.984 1 97.25 126 LEU A C 1
ATOM 958 O O . LEU A 1 126 ? 7.195 9.32 17.547 1 97.25 126 LEU A O 1
ATOM 962 N N . PRO A 1 127 ? 7.406 7.078 17.359 1 96.81 127 PRO A N 1
ATOM 963 C CA . PRO A 1 127 ? 8.328 7.078 18.5 1 96.81 127 PRO A CA 1
ATOM 964 C C . PRO A 1 127 ? 9.648 7.777 18.203 1 96.81 127 PRO A C 1
ATOM 966 O O . PRO A 1 127 ? 10.117 7.742 17.062 1 96.81 127 PRO A O 1
ATOM 969 N N . GLN A 1 128 ? 10.258 8.344 19.219 1 95.19 128 GLN A N 1
ATOM 970 C CA . GLN A 1 128 ? 11.523 9.062 19.078 1 95.19 128 GLN A CA 1
ATOM 971 C C . GLN A 1 128 ? 12.648 8.109 18.688 1 95.19 128 GLN A C 1
ATOM 973 O O . GLN A 1 128 ? 13.555 8.484 17.938 1 95.19 128 GLN A O 1
ATOM 978 N N . ARG A 1 129 ? 12.516 6.938 19.172 1 92.88 129 ARG A N 1
ATOM 979 C CA . ARG A 1 129 ? 13.555 5.953 18.922 1 92.88 129 ARG A CA 1
ATOM 980 C C . ARG A 1 129 ? 13.078 4.887 17.938 1 92.88 129 ARG A C 1
ATOM 982 O O . ARG A 1 129 ? 11.883 4.574 17.891 1 92.88 129 ARG A O 1
ATOM 989 N N . ARG A 1 130 ? 14.008 4.359 17.156 1 90.94 130 ARG A N 1
ATOM 990 C CA . ARG A 1 130 ? 13.758 3.227 16.266 1 90.94 130 ARG A CA 1
ATOM 991 C C . ARG A 1 130 ? 12.68 3.555 15.25 1 90.94 130 ARG A C 1
ATOM 993 O O . ARG A 1 130 ? 11.781 2.744 15 1 90.94 130 ARG A O 1
ATOM 1000 N N . SER A 1 131 ? 12.633 4.824 14.836 1 91.19 131 SER A N 1
ATOM 1001 C CA . SER A 1 131 ? 11.695 5.262 13.805 1 91.19 131 SER A CA 1
ATOM 1002 C C . SER A 1 131 ? 12.414 6.043 12.711 1 91.19 131 SER A C 1
ATOM 1004 O O . SER A 1 131 ? 13.547 6.5 12.906 1 91.19 131 SER A O 1
ATOM 1006 N N . CYS A 1 132 ? 11.75 6.055 11.578 1 89.62 132 CYS A N 1
ATOM 1007 C CA . CYS A 1 132 ? 12.258 6.805 10.438 1 89.62 132 CYS A CA 1
ATOM 1008 C C . CYS A 1 132 ? 12.141 8.305 10.664 1 89.62 132 CYS A C 1
ATOM 1010 O O . CYS A 1 132 ? 11.078 8.789 11.078 1 89.62 132 CYS A O 1
ATOM 1012 N N . PRO A 1 133 ? 13.242 9.039 10.492 1 89.31 133 PRO A N 1
ATOM 1013 C CA . PRO A 1 133 ? 13.109 10.492 10.57 1 89.31 133 PRO A CA 1
ATOM 1014 C C . PRO A 1 133 ? 12.258 11.062 9.43 1 89.31 133 PRO A C 1
ATOM 1016 O O . PRO A 1 133 ? 12.094 10.414 8.391 1 89.31 133 PRO A O 1
ATOM 1019 N N . LEU A 1 134 ? 11.703 12.266 9.641 1 90.5 134 LEU A N 1
ATOM 1020 C CA . LEU A 1 134 ? 10.945 12.953 8.602 1 90.5 134 LEU A CA 1
ATOM 1021 C C . LEU A 1 134 ? 11.867 13.664 7.621 1 90.5 134 LEU A C 1
ATOM 1023 O O . LEU A 1 134 ? 11.984 14.891 7.652 1 90.5 134 LEU A O 1
ATOM 1027 N N . ASN A 1 135 ? 12.414 12.961 6.707 1 88.31 135 ASN A N 1
ATOM 1028 C CA . ASN A 1 135 ? 13.383 13.492 5.758 1 88.31 135 ASN A CA 1
ATOM 1029 C C . ASN A 1 135 ? 12.758 13.695 4.379 1 88.31 135 ASN A C 1
ATOM 1031 O O . ASN A 1 135 ? 11.547 13.57 4.215 1 88.31 135 ASN A O 1
ATOM 1035 N N . ALA A 1 136 ? 13.602 13.992 3.381 1 85.81 136 ALA A N 1
ATOM 1036 C CA . ALA A 1 136 ? 13.141 14.328 2.037 1 85.81 136 ALA A CA 1
ATOM 1037 C C . ALA A 1 136 ? 12.477 13.133 1.365 1 85.81 136 ALA A C 1
ATOM 1039 O O . ALA A 1 136 ? 11.531 13.297 0.591 1 85.81 136 ALA A O 1
ATOM 1040 N N . VAL A 1 137 ? 12.969 11.961 1.708 1 90.12 137 VAL A N 1
ATOM 1041 C CA . VAL A 1 137 ? 12.406 10.742 1.126 1 90.12 137 VAL A CA 1
ATOM 1042 C C . VAL A 1 137 ? 10.969 10.555 1.604 1 90.12 137 VAL A C 1
ATOM 1044 O O . VAL A 1 137 ? 10.062 10.336 0.798 1 90.12 137 VAL A O 1
ATOM 1047 N N . VAL A 1 138 ? 10.75 10.75 2.908 1 93.69 138 VAL A N 1
ATOM 1048 C CA . VAL A 1 138 ? 9.422 10.625 3.494 1 93.69 138 VAL A CA 1
ATOM 1049 C C . VAL A 1 138 ? 8.492 11.68 2.902 1 93.69 138 VAL A C 1
ATOM 1051 O O . VAL A 1 138 ? 7.352 11.383 2.549 1 93.69 138 VAL A O 1
ATOM 1054 N N . ALA A 1 139 ? 8.992 12.875 2.752 1 92 139 ALA A N 1
ATOM 1055 C CA . ALA A 1 139 ? 8.203 13.969 2.18 1 92 139 ALA A CA 1
ATOM 1056 C C . ALA A 1 139 ? 7.777 13.641 0.75 1 92 139 ALA A C 1
ATOM 1058 O O . ALA A 1 139 ? 6.621 13.852 0.374 1 92 139 ALA A O 1
ATOM 1059 N N . LYS A 1 140 ? 8.664 13.125 0.01 1 91.38 140 LYS A N 1
ATOM 1060 C CA . LYS A 1 140 ? 8.383 12.773 -1.378 1 91.38 140 LYS A CA 1
ATOM 1061 C C . LYS A 1 140 ? 7.344 11.656 -1.46 1 91.38 140 LYS A C 1
ATOM 1063 O O . LYS A 1 140 ? 6.375 11.75 -2.213 1 91.38 140 LYS A O 1
ATOM 1068 N N . ILE A 1 141 ? 7.57 10.617 -0.624 1 93.38 141 ILE A N 1
ATOM 1069 C CA . ILE A 1 141 ? 6.719 9.438 -0.677 1 93.38 141 ILE A CA 1
ATOM 1070 C C . ILE A 1 141 ? 5.32 9.781 -0.181 1 93.38 141 ILE A C 1
ATOM 1072 O O . ILE A 1 141 ? 4.324 9.25 -0.687 1 93.38 141 ILE A O 1
ATOM 1076 N N . SER A 1 142 ? 5.176 10.703 0.741 1 96 142 SER A N 1
ATOM 1077 C CA . SER A 1 142 ? 3.883 11.094 1.293 1 96 142 SER A CA 1
ATOM 1078 C C . SER A 1 142 ? 3.104 11.969 0.314 1 96 142 SER A C 1
ATOM 1080 O O . SER A 1 142 ? 1.938 12.289 0.552 1 96 142 SER A O 1
ATOM 1082 N N . ALA A 1 143 ? 3.791 12.375 -0.779 1 91.94 143 ALA A N 1
ATOM 1083 C CA . ALA A 1 143 ? 3.189 13.195 -1.823 1 91.94 143 ALA A CA 1
ATOM 1084 C C . ALA A 1 143 ? 2.596 14.477 -1.238 1 91.94 143 ALA A C 1
ATOM 1086 O O . ALA A 1 143 ? 1.505 14.898 -1.631 1 91.94 143 ALA A O 1
ATOM 1087 N N . GLY A 1 144 ? 3.297 14.992 -0.156 1 92 144 GLY A N 1
ATOM 1088 C CA . GLY A 1 144 ? 2.875 16.266 0.421 1 92 144 GLY A CA 1
ATOM 1089 C C . GLY A 1 144 ? 1.956 16.094 1.617 1 92 144 GLY A C 1
ATOM 1090 O O . GLY A 1 144 ? 1.69 17.062 2.34 1 92 144 GLY A O 1
ATOM 1091 N N . ALA A 1 145 ? 1.484 14.867 1.877 1 96.5 145 ALA A N 1
ATOM 1092 C CA . ALA A 1 145 ? 0.571 14.609 2.986 1 96.5 145 ALA A CA 1
ATOM 1093 C C . ALA A 1 145 ? 1.193 15.023 4.316 1 96.5 145 ALA A C 1
ATOM 1095 O O . ALA A 1 145 ? 0.482 15.398 5.254 1 96.5 145 ALA A O 1
ATOM 1096 N N . ILE A 1 146 ? 2.475 15.016 4.375 1 95.88 146 ILE A N 1
ATOM 1097 C CA . ILE A 1 146 ? 3.213 15.32 5.594 1 95.88 146 ILE A CA 1
ATOM 1098 C C . ILE A 1 146 ? 2.965 16.766 6 1 95.88 146 ILE A C 1
ATOM 1100 O O . ILE A 1 146 ? 3.193 17.141 7.152 1 95.88 146 ILE A O 1
ATOM 1104 N N . GLU A 1 147 ? 2.516 17.625 5.043 1 94.94 147 GLU A N 1
ATOM 1105 C CA . GLU A 1 147 ? 2.24 19.047 5.297 1 94.94 147 GLU A CA 1
ATOM 1106 C C . GLU A 1 147 ? 0.894 19.234 5.988 1 94.94 147 GLU A C 1
ATOM 1108 O O . GLU A 1 147 ? 0.607 20.297 6.527 1 94.94 147 GLU A O 1
ATOM 1113 N N . TYR A 1 148 ? 0.091 18.172 5.996 1 96.62 148 TYR A N 1
ATOM 1114 C CA . TYR A 1 148 ? -1.3 18.359 6.395 1 96.62 148 TYR A CA 1
ATOM 1115 C C . TYR A 1 148 ? -1.646 17.5 7.598 1 96.62 148 TYR A C 1
ATOM 1117 O O . TYR A 1 148 ? -2.465 17.891 8.438 1 96.62 148 TYR A O 1
ATOM 1125 N N . VAL A 1 149 ? -1.12 16.328 7.691 1 96.94 149 VAL A N 1
ATOM 1126 C CA . VAL A 1 149 ? -1.419 15.453 8.82 1 96.94 149 VAL A CA 1
ATOM 1127 C C . VAL A 1 149 ? -0.404 15.68 9.938 1 96.94 149 VAL A C 1
ATOM 1129 O O . VAL A 1 149 ? 0.803 15.547 9.727 1 96.94 149 VAL A O 1
ATOM 1132 N N . PRO A 1 150 ? -0.871 16.031 11.141 1 97.94 150 PRO A N 1
ATOM 1133 C CA . PRO A 1 150 ? 0.068 16.203 12.25 1 97.94 150 PRO A CA 1
ATOM 1134 C C . PRO A 1 150 ? 0.878 14.938 12.539 1 97.94 150 PRO A C 1
ATOM 1136 O O . PRO A 1 150 ? 0.309 13.852 12.664 1 97.94 150 PRO A O 1
ATOM 1139 N N . VAL A 1 151 ? 2.188 15.086 12.531 1 97.94 151 VAL A N 1
ATOM 1140 C CA . VAL A 1 151 ? 3.07 14.023 13 1 97.94 151 VAL A CA 1
ATOM 1141 C C . VAL A 1 151 ? 3.57 14.352 14.406 1 97.94 151 VAL A C 1
ATOM 1143 O O . VAL A 1 151 ? 4.066 15.453 14.656 1 97.94 151 VAL A O 1
ATOM 1146 N N . ILE A 1 152 ? 3.352 13.43 15.297 1 98.25 152 ILE A N 1
ATOM 1147 C CA . ILE A 1 152 ? 3.641 13.625 16.719 1 98.25 152 ILE A CA 1
ATOM 1148 C C . ILE A 1 152 ? 4.742 12.664 17.156 1 98.25 152 ILE A C 1
ATOM 1150 O O . ILE A 1 152 ? 4.625 11.453 16.969 1 98.25 152 ILE A O 1
ATOM 1154 N N . GLN A 1 153 ? 5.738 13.234 17.719 1 96.75 153 GLN A N 1
ATOM 1155 C CA . GLN A 1 153 ? 6.781 12.391 18.281 1 96.75 153 GLN A CA 1
ATOM 1156 C C . GLN A 1 153 ? 6.438 11.977 19.719 1 96.75 153 GLN A C 1
ATOM 1158 O O . GLN A 1 153 ? 6.09 12.82 20.547 1 96.75 153 GLN A O 1
ATOM 1163 N N . ILE A 1 154 ? 6.562 10.75 19.906 1 97.88 154 ILE A N 1
ATOM 1164 C CA . ILE A 1 154 ? 6.211 10.25 21.234 1 97.88 154 ILE A CA 1
ATOM 1165 C C . ILE A 1 154 ? 7.402 9.516 21.844 1 97.88 154 ILE A C 1
ATOM 1167 O O . ILE A 1 154 ? 8.352 9.172 21.141 1 97.88 154 ILE A O 1
ATOM 1171 N N . GLY A 1 155 ? 7.371 9.391 23.172 1 96.06 155 GLY A N 1
ATOM 1172 C CA . GLY A 1 155 ? 8.375 8.586 23.859 1 96.06 155 GLY A CA 1
ATOM 1173 C C . GLY A 1 155 ? 8.055 7.105 23.859 1 96.06 155 GLY A C 1
ATOM 1174 O O . GLY A 1 155 ? 7.922 6.488 22.797 1 96.06 155 GLY A O 1
ATOM 1175 N N . ASN A 1 156 ? 7.766 6.613 25.094 1 96.06 156 ASN A N 1
ATOM 1176 C CA . ASN A 1 156 ? 7.453 5.199 25.281 1 96.06 156 ASN A CA 1
ATOM 1177 C C . ASN A 1 156 ? 6.066 4.852 24.75 1 96.06 156 ASN A C 1
ATOM 1179 O O . ASN A 1 156 ? 5.066 5.426 25.172 1 96.06 156 ASN A O 1
ATOM 1183 N N . ILE A 1 157 ? 6.043 3.824 23.859 1 98 157 ILE A N 1
ATOM 1184 C CA . ILE A 1 157 ? 4.805 3.52 23.156 1 98 157 ILE A CA 1
ATOM 1185 C C . ILE A 1 157 ? 3.766 2.982 24.141 1 98 157 ILE A C 1
ATOM 1187 O O . ILE A 1 157 ? 2.66 3.523 24.234 1 98 157 ILE A O 1
ATOM 1191 N N . PRO A 1 158 ? 4.059 2.012 24.984 1 98.25 158 PRO A N 1
ATOM 1192 C CA . PRO A 1 158 ? 3.066 1.494 25.938 1 98.25 158 PRO A CA 1
ATOM 1193 C C . PRO A 1 158 ? 2.529 2.57 26.875 1 98.25 158 PRO A C 1
ATOM 1195 O O . PRO A 1 158 ? 1.33 2.604 27.156 1 98.25 158 PRO A O 1
ATOM 1198 N N . GLN A 1 159 ? 3.385 3.414 27.312 1 98.12 159 GLN A N 1
ATOM 1199 C CA . GLN A 1 159 ? 2.959 4.496 28.203 1 98.12 159 GLN A CA 1
ATOM 1200 C C . GLN A 1 159 ? 2.002 5.445 27.484 1 98.12 159 GLN A C 1
ATOM 1202 O O . GLN A 1 159 ? 0.998 5.871 28.062 1 98.12 159 GLN A O 1
ATOM 1207 N N . THR A 1 160 ? 2.369 5.77 26.266 1 98.56 160 THR A N 1
ATOM 1208 C CA . THR A 1 160 ? 1.499 6.617 25.469 1 98.56 160 THR A CA 1
ATOM 1209 C C . THR A 1 160 ? 0.141 5.953 25.25 1 98.56 160 THR A C 1
ATOM 1211 O O . THR A 1 160 ? -0.898 6.605 25.359 1 98.56 160 THR A O 1
ATOM 1214 N N . MET A 1 161 ? 0.128 4.699 24.984 1 98.75 161 MET A N 1
ATOM 1215 C CA . MET A 1 161 ? -1.104 3.941 24.781 1 98.75 161 MET A CA 1
ATOM 1216 C C . MET A 1 161 ? -1.98 3.998 26.031 1 98.75 161 MET A C 1
ATOM 1218 O O . MET A 1 161 ? -3.186 4.234 25.938 1 98.75 161 MET A O 1
ATOM 1222 N N . LYS A 1 162 ? -1.383 3.811 27.172 1 98.56 162 LYS A N 1
ATOM 1223 C CA . LYS A 1 162 ? -2.125 3.848 28.422 1 98.56 162 LYS A CA 1
ATOM 1224 C C . LYS A 1 162 ? -2.748 5.223 28.656 1 98.56 162 LYS A C 1
ATOM 1226 O O . LYS A 1 162 ? -3.898 5.324 29.094 1 98.56 162 LYS A O 1
ATOM 1231 N N . GLN A 1 163 ? -1.965 6.23 28.375 1 98.38 163 GLN A N 1
ATOM 1232 C CA . GLN A 1 163 ? -2.463 7.594 28.516 1 98.38 163 GLN A CA 1
ATOM 1233 C C . GLN A 1 163 ? -3.658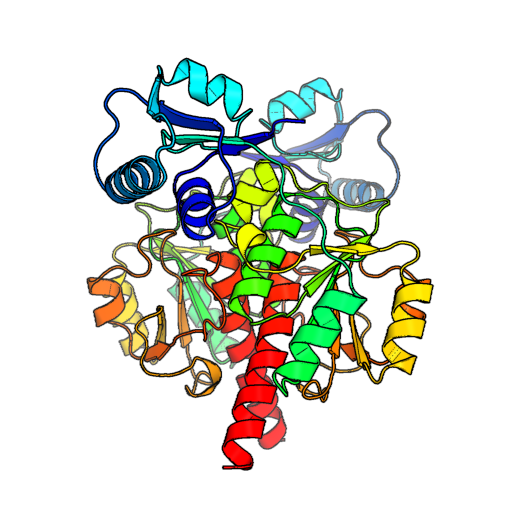 7.84 27.594 1 98.38 163 GLN A C 1
ATOM 1235 O O . GLN A 1 163 ? -4.641 8.461 28.016 1 98.38 163 GLN A O 1
ATOM 1240 N N . LEU A 1 164 ? -3.58 7.355 26.406 1 98.81 164 LEU A N 1
ATOM 1241 C CA . LEU A 1 164 ? -4.648 7.543 25.438 1 98.81 164 LEU A CA 1
ATOM 1242 C C . LEU A 1 164 ? -5.891 6.746 25.828 1 98.81 164 LEU A C 1
ATOM 1244 O O . LEU A 1 164 ? -7.016 7.223 25.672 1 98.81 164 LEU A O 1
ATOM 1248 N N . LYS A 1 165 ? -5.711 5.582 26.375 1 98.62 165 LYS A N 1
ATOM 1249 C CA . LYS A 1 165 ? -6.836 4.793 26.859 1 98.62 165 LYS A CA 1
ATOM 1250 C C . LYS A 1 165 ? -7.574 5.527 27.969 1 98.62 165 LYS A C 1
ATOM 1252 O O . LYS A 1 165 ? -8.805 5.523 28.016 1 98.62 165 LYS A O 1
ATOM 1257 N N . LYS A 1 166 ? -6.816 6.156 28.844 1 98.19 166 LYS A N 1
ATOM 1258 C CA . LYS A 1 166 ? -7.414 6.941 29.922 1 98.19 166 LYS A CA 1
ATOM 1259 C C . LYS A 1 166 ? -8.25 8.086 29.375 1 98.19 166 LYS A C 1
ATOM 1261 O O . LYS A 1 166 ? -9.211 8.523 30 1 98.19 166 LYS A O 1
ATOM 1266 N N . ARG A 1 167 ? -7.918 8.469 28.188 1 97.88 167 ARG A N 1
ATOM 1267 C CA . ARG A 1 167 ? -8.625 9.578 27.562 1 97.88 167 ARG A CA 1
ATOM 1268 C C . ARG A 1 167 ? -9.797 9.07 26.719 1 97.88 167 ARG A C 1
ATOM 1270 O O . ARG A 1 167 ? -10.43 9.844 26 1 97.88 167 ARG A O 1
ATOM 1277 N N . GLY A 1 168 ? -9.984 7.742 26.672 1 98.25 168 GLY A N 1
ATOM 1278 C CA . GLY A 1 168 ? -11.172 7.199 26.047 1 98.25 168 GLY A CA 1
ATOM 1279 C C . GLY A 1 168 ? -10.891 6.551 24.703 1 98.25 168 GLY A C 1
ATOM 1280 O O . GLY A 1 168 ? -11.812 6.141 24 1 98.25 168 GLY A O 1
ATOM 1281 N N . PHE A 1 169 ? -9.609 6.414 24.359 1 98.75 169 PHE A N 1
ATOM 1282 C CA . PHE A 1 169 ? -9.266 5.777 23.094 1 98.75 169 PHE A CA 1
ATOM 1283 C C . PHE A 1 169 ? -9.289 4.258 23.219 1 98.75 169 PHE A C 1
ATOM 1285 O O . PHE A 1 169 ? -8.867 3.715 24.25 1 98.75 169 PHE A O 1
ATOM 1292 N N . TRP A 1 170 ? -9.758 3.637 22.188 1 98.56 170 TRP A N 1
ATOM 1293 C CA . TRP A 1 170 ? -9.492 2.215 21.984 1 98.56 170 TRP A CA 1
ATOM 1294 C C . TRP A 1 170 ? -8.266 2.006 21.109 1 98.56 170 TRP A C 1
ATOM 1296 O O . TRP A 1 170 ? -8.039 2.758 20.156 1 98.56 170 TRP A O 1
ATOM 1306 N N . ILE A 1 171 ? -7.516 1.005 21.438 1 98.62 171 ILE A N 1
ATOM 1307 C CA . ILE A 1 171 ? -6.293 0.741 20.688 1 98.62 171 ILE A CA 1
ATOM 1308 C C . ILE A 1 171 ? -6.441 -0.552 19.891 1 98.62 171 ILE A C 1
ATOM 1310 O O . ILE A 1 171 ? -6.609 -1.629 20.469 1 98.62 171 ILE A O 1
ATOM 1314 N N . ALA A 1 172 ? -6.395 -0.447 18.594 1 97.69 172 ALA A N 1
ATOM 1315 C CA . ALA A 1 172 ? -6.453 -1.598 17.703 1 97.69 172 ALA A CA 1
ATOM 1316 C C . ALA A 1 172 ? -5.086 -1.884 17.078 1 97.69 172 ALA A C 1
ATOM 1318 O O . ALA A 1 172 ? -4.48 -1.007 16.453 1 97.69 172 ALA A O 1
ATOM 1319 N N . GLY A 1 173 ? -4.59 -3.086 17.312 1 97.44 173 GLY A N 1
ATOM 1320 C CA . GLY A 1 173 ? -3.352 -3.518 16.688 1 97.44 173 GLY A CA 1
ATOM 1321 C C . GLY A 1 173 ? -3.578 -4.438 15.492 1 97.44 173 GLY A C 1
ATOM 1322 O O . GLY A 1 173 ? -4.5 -5.254 15.5 1 97.44 173 GLY A O 1
ATOM 1323 N N . ALA A 1 174 ? -2.777 -4.293 14.477 1 93.69 174 ALA A N 1
ATOM 1324 C CA . ALA A 1 174 ? -2.818 -5.168 13.312 1 93.69 174 ALA A CA 1
ATOM 1325 C C . ALA A 1 174 ? -1.794 -6.293 13.438 1 93.69 174 ALA A C 1
ATOM 1327 O O . ALA A 1 174 ? -0.588 -6.043 13.477 1 93.69 174 ALA A O 1
ATOM 1328 N N . ASP A 1 175 ? -2.299 -7.484 13.508 1 93.62 175 ASP A N 1
ATOM 1329 C CA . ASP A 1 175 ? -1.397 -8.625 13.648 1 93.62 175 ASP A CA 1
ATOM 1330 C C . ASP A 1 175 ? -2.027 -9.898 13.086 1 93.62 175 ASP A C 1
ATOM 1332 O O . ASP A 1 175 ? -3.242 -10.086 13.172 1 93.62 175 ASP A O 1
ATOM 1336 N N . MET A 1 176 ? -1.161 -10.773 12.57 1 89 176 MET A N 1
ATOM 1337 C CA . MET A 1 176 ? -1.623 -12.016 11.969 1 89 176 MET A CA 1
ATOM 1338 C C . MET A 1 176 ? -2.254 -12.93 13.023 1 89 176 MET A C 1
ATOM 1340 O O . MET A 1 176 ? -3.076 -13.781 12.695 1 89 176 MET A O 1
ATOM 1344 N N . ASP A 1 177 ? -1.93 -12.68 14.258 1 85.94 177 ASP A N 1
ATOM 1345 C CA . ASP A 1 177 ? -2.391 -13.539 15.344 1 85.94 177 ASP A CA 1
ATOM 1346 C C . ASP A 1 177 ? -3.717 -13.039 15.914 1 85.94 177 ASP A C 1
ATOM 1348 O O . ASP A 1 177 ? -4.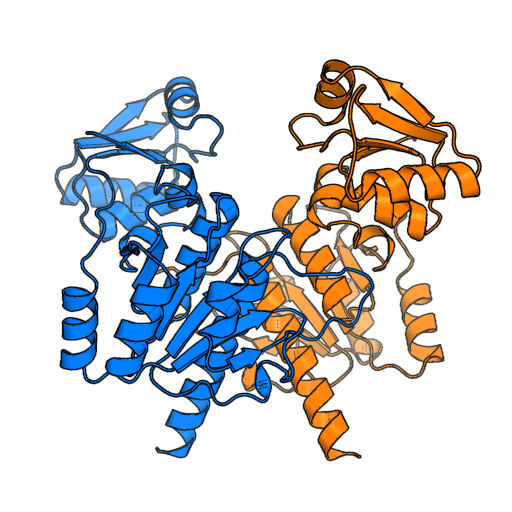234 -13.609 16.875 1 85.94 177 ASP A O 1
ATOM 1352 N N . GLY A 1 178 ? -4.184 -12.016 15.32 1 90.12 178 GLY A N 1
ATOM 1353 C CA . GLY A 1 178 ? -5.441 -11.492 15.828 1 90.12 178 GLY A CA 1
ATOM 1354 C C . GLY A 1 178 ? -6.582 -12.492 15.734 1 90.12 178 GLY A C 1
ATOM 1355 O O . GLY A 1 178 ? -6.66 -13.266 14.781 1 90.12 178 GLY A O 1
ATOM 1356 N N . GLU A 1 179 ? -7.426 -12.484 16.719 1 85.5 179 GLU A N 1
ATOM 1357 C CA . GLU A 1 179 ? -8.562 -13.391 16.766 1 85.5 179 GLU A CA 1
ATOM 1358 C C . GLU A 1 179 ? -9.656 -12.969 15.789 1 85.5 179 GLU A C 1
ATOM 1360 O O . GLU A 1 179 ? -10.25 -13.805 15.109 1 85.5 179 GLU A O 1
ATOM 1365 N N . ASP A 1 180 ? -9.836 -11.68 15.688 1 90.75 180 ASP A N 1
ATOM 1366 C CA . ASP A 1 180 ? -10.898 -11.148 14.844 1 90.75 180 ASP A CA 1
ATOM 1367 C C . ASP A 1 180 ? -10.359 -10.711 13.484 1 90.75 180 ASP A C 1
ATOM 1369 O O . ASP A 1 180 ? -9.25 -10.18 13.391 1 90.75 180 ASP A O 1
ATOM 1373 N N . GLN A 1 181 ? -11.211 -11.055 12.477 1 95.44 181 GLN A N 1
ATOM 1374 C CA . GLN A 1 181 ? -10.961 -10.328 11.242 1 95.44 181 GLN A CA 1
ATOM 1375 C C . GLN A 1 181 ? -11.242 -8.836 11.406 1 95.44 181 GLN A C 1
ATOM 1377 O O . GLN A 1 181 ? -12.109 -8.445 12.188 1 95.44 181 GLN A O 1
ATOM 1382 N N . TYR A 1 182 ? -10.523 -8.039 10.695 1 96.62 182 TYR A N 1
ATOM 1383 C CA . TYR A 1 182 ? -10.586 -6.594 10.906 1 96.62 182 TYR A CA 1
ATOM 1384 C C . TYR A 1 182 ? -12 -6.074 10.68 1 96.62 182 TYR A C 1
ATOM 1386 O O . TYR A 1 182 ? -12.438 -5.125 11.336 1 96.62 182 TYR A O 1
ATOM 1394 N N . PHE A 1 183 ? -12.781 -6.719 9.82 1 97 183 PHE A N 1
ATOM 1395 C CA . PHE A 1 183 ? -14.109 -6.207 9.492 1 97 183 PHE A CA 1
ATOM 1396 C C . PHE A 1 183 ? -15.156 -6.758 10.461 1 97 183 PHE A C 1
ATOM 1398 O O . PHE A 1 183 ? -16.344 -6.441 10.344 1 97 183 PHE A O 1
ATOM 1405 N N . ASP A 1 184 ? -14.742 -7.52 11.43 1 96.81 184 ASP A N 1
ATOM 1406 C CA . ASP A 1 184 ? -15.641 -8.031 12.461 1 96.81 184 ASP A CA 1
ATOM 1407 C C . ASP A 1 184 ? -15.531 -7.203 13.742 1 96.81 184 ASP A C 1
ATOM 1409 O O . ASP A 1 184 ? -16.375 -7.312 14.633 1 96.81 184 ASP A O 1
ATOM 1413 N N . ALA A 1 185 ? -14.5 -6.41 13.891 1 96.12 185 ALA A N 1
ATOM 1414 C CA . ALA A 1 185 ? -14.281 -5.57 15.062 1 96.12 185 ALA A CA 1
ATOM 1415 C C . ALA A 1 185 ? -15.023 -4.242 14.93 1 96.12 185 ALA A C 1
ATOM 1417 O O . ALA A 1 185 ? -15.172 -3.717 13.828 1 96.12 185 ALA A O 1
ATOM 1418 N N . ASN A 1 186 ? -15.508 -3.736 16.078 1 96.5 186 ASN A N 1
ATOM 1419 C CA . ASN A 1 186 ? -16.078 -2.395 16.109 1 96.5 186 ASN A CA 1
ATOM 1420 C C . ASN A 1 186 ? -14.992 -1.327 16.219 1 96.5 186 ASN A C 1
ATOM 1422 O O . ASN A 1 186 ? -14.391 -1.16 17.281 1 96.5 186 ASN A O 1
ATOM 1426 N N . LEU A 1 187 ? -14.836 -0.6 15.117 1 96.62 187 LEU A N 1
ATOM 1427 C CA . LEU A 1 187 ? -13.742 0.368 15.062 1 96.62 187 LEU A CA 1
ATOM 1428 C C . LEU A 1 187 ? -14.281 1.783 14.875 1 96.62 187 LEU A C 1
ATOM 1430 O O . LEU A 1 187 ? -13.602 2.635 14.297 1 96.62 187 LEU A O 1
ATOM 1434 N N . THR A 1 188 ? -15.461 2.059 15.375 1 97.5 188 THR A N 1
ATOM 1435 C CA . THR A 1 188 ? -16.141 3.309 15.055 1 97.5 188 THR A CA 1
ATOM 1436 C C . THR A 1 188 ? -15.828 4.379 16.094 1 97.5 188 THR A C 1
ATOM 1438 O O . THR A 1 188 ? -16.031 5.57 15.852 1 97.5 188 THR A O 1
ATOM 1441 N N . GLY A 1 189 ? -15.391 4.008 17.328 1 97.56 189 GLY A N 1
ATOM 1442 C CA . GLY A 1 189 ? -15.125 4.961 18.391 1 97.56 189 GLY A CA 1
ATOM 1443 C C . GLY A 1 189 ? -13.766 5.633 18.266 1 97.56 189 GLY A C 1
ATOM 1444 O O . GLY A 1 189 ? -13.094 5.492 17.25 1 97.56 189 GLY A O 1
ATOM 1445 N N . PRO A 1 190 ? -13.422 6.512 19.328 1 98.75 190 PRO A N 1
ATOM 1446 C CA . PRO A 1 190 ? -12.055 7.039 19.375 1 98.75 190 PRO A CA 1
ATOM 1447 C C . PRO A 1 190 ? -10.992 5.938 19.266 1 98.75 190 PRO A C 1
ATOM 1449 O O . PRO A 1 190 ? -11.008 4.992 20.062 1 98.75 190 PRO A O 1
ATOM 1452 N N . MET A 1 191 ? -10.141 6.066 18.266 1 98.62 191 MET A N 1
ATOM 1453 C CA . MET A 1 191 ? -9.328 4.902 17.922 1 98.62 191 MET A CA 1
ATOM 1454 C C . MET A 1 191 ? -7.867 5.297 17.734 1 98.62 191 MET A C 1
ATOM 1456 O O . MET A 1 191 ? -7.57 6.367 17.188 1 98.62 191 MET A O 1
ATOM 1460 N N . VAL A 1 192 ? -6.992 4.445 18.203 1 98.88 192 VAL A N 1
ATOM 1461 C CA . VAL A 1 192 ? -5.605 4.395 17.75 1 98.88 192 VAL A CA 1
ATOM 1462 C C . VAL A 1 192 ? -5.363 3.102 16.969 1 98.88 192 VAL A C 1
ATOM 1464 O O . VAL A 1 192 ? -5.57 2.006 17.5 1 98.88 192 VAL A O 1
ATOM 1467 N N . LEU A 1 193 ? -5.039 3.219 15.75 1 98.81 193 LEU A N 1
ATOM 1468 C CA . LEU A 1 193 ? -4.59 2.055 15 1 98.81 193 LEU A CA 1
ATOM 1469 C C . LEU A 1 193 ? -3.074 1.908 15.078 1 98.81 193 LEU A C 1
ATOM 1471 O O . LEU A 1 193 ? -2.34 2.854 14.781 1 98.81 193 LEU A O 1
ATOM 1475 N N . VAL A 1 194 ? -2.615 0.75 15.477 1 98.75 194 VAL A N 1
ATOM 1476 C CA . VAL A 1 194 ? -1.183 0.498 15.594 1 98.75 194 VAL A CA 1
ATOM 1477 C C . VAL A 1 194 ? -0.725 -0.406 14.445 1 98.75 194 VAL A C 1
ATOM 1479 O O . VAL A 1 194 ? -1.285 -1.485 14.242 1 98.75 194 VAL A O 1
ATOM 1482 N N . VAL A 1 195 ? 0.252 0.061 13.688 1 97.62 195 VAL A N 1
ATOM 1483 C CA . VAL A 1 195 ? 0.886 -0.721 12.625 1 97.62 195 VAL A CA 1
ATOM 1484 C C . VAL A 1 195 ? 2.318 -1.066 13.023 1 97.62 195 VAL A C 1
ATOM 1486 O O . VAL A 1 195 ? 3.104 -0.18 13.375 1 97.62 195 VAL A O 1
ATOM 1489 N N . GLY A 1 196 ? 2.65 -2.258 12.969 1 95.19 196 GLY A N 1
ATOM 1490 C CA . GLY A 1 196 ? 3.936 -2.742 13.453 1 95.19 196 GLY A CA 1
ATOM 1491 C C . GLY A 1 196 ? 5.016 -2.727 12.383 1 95.19 196 GLY A C 1
ATOM 1492 O O . GLY A 1 196 ? 4.742 -2.438 11.219 1 95.19 196 GLY A O 1
ATOM 1493 N N . ALA A 1 197 ? 6.207 -3.111 12.852 1 90.12 197 ALA A N 1
ATOM 1494 C CA . ALA A 1 197 ? 7.414 -3.082 12.031 1 90.12 197 ALA A CA 1
ATOM 1495 C C . ALA A 1 197 ? 7.387 -4.18 10.969 1 90.12 197 ALA A C 1
ATOM 1497 O O . ALA A 1 197 ? 6.684 -5.18 11.125 1 90.12 197 ALA A O 1
ATOM 1498 N N . GLU A 1 198 ? 8.188 -3.887 9.914 1 81.19 198 GLU A N 1
ATOM 1499 C CA . GLU A 1 198 ? 8.375 -4.863 8.844 1 81.19 198 GLU A CA 1
ATOM 1500 C C . GLU A 1 198 ? 9.031 -6.137 9.367 1 81.19 198 GLU A C 1
ATOM 1502 O O . GLU A 1 198 ? 10.039 -6.078 10.078 1 81.19 198 GLU A O 1
ATOM 1507 N N . GLY A 1 199 ? 8.516 -7.312 9.125 1 77.69 199 GLY A N 1
ATOM 1508 C CA . GLY A 1 199 ? 9.102 -8.57 9.555 1 77.69 199 GLY A CA 1
ATOM 1509 C C . GLY A 1 199 ? 8.625 -9.023 10.922 1 77.69 199 GLY A C 1
ATOM 1510 O O . GLY A 1 199 ? 7.977 -10.062 11.047 1 77.69 199 GLY A O 1
ATOM 1511 N N . LYS A 1 200 ? 8.766 -8.133 11.938 1 83 200 LYS A N 1
ATOM 1512 C CA . LYS A 1 200 ? 8.523 -8.539 13.32 1 83 200 LYS A CA 1
ATOM 1513 C C . LYS A 1 200 ? 7.074 -8.281 13.719 1 83 200 LYS A C 1
ATOM 1515 O O . LYS A 1 200 ? 6.555 -8.922 14.633 1 83 200 LYS A O 1
ATOM 1520 N N . GLY A 1 201 ? 6.473 -7.332 13.031 1 91.69 201 GLY A N 1
ATOM 1521 C CA . GLY A 1 201 ? 5.133 -6.934 13.43 1 91.69 201 GLY A CA 1
ATOM 1522 C C . GLY A 1 201 ? 5.109 -6.102 14.703 1 91.69 201 GLY A C 1
ATOM 1523 O O . GLY A 1 201 ? 5.996 -5.277 14.922 1 91.69 201 GLY A O 1
ATOM 1524 N N . LEU A 1 202 ? 4.07 -6.297 15.492 1 94.75 202 LEU A N 1
ATOM 1525 C CA . LEU A 1 202 ? 3.918 -5.539 16.734 1 94.75 202 LEU A CA 1
ATOM 1526 C C . LEU A 1 202 ? 4.867 -6.055 17.812 1 94.75 202 LEU A C 1
ATOM 1528 O O . LEU A 1 202 ? 5.035 -7.266 17.969 1 94.75 202 LEU A O 1
ATOM 1532 N N . GLY A 1 203 ? 5.449 -5.16 18.5 1 94.25 203 GLY A N 1
ATOM 1533 C CA . GLY A 1 203 ? 6.199 -5.559 19.688 1 94.25 203 GLY A CA 1
ATOM 1534 C C . GLY A 1 203 ? 5.328 -6.195 20.75 1 94.25 203 GLY A C 1
ATOM 1535 O O . GLY A 1 203 ? 4.129 -5.922 20.828 1 94.25 203 GLY A O 1
ATOM 1536 N N . ARG A 1 204 ? 5.898 -7.008 21.531 1 94.38 204 ARG A N 1
ATOM 1537 C CA . ARG A 1 204 ? 5.176 -7.762 22.562 1 94.38 204 ARG A CA 1
ATOM 1538 C C . ARG A 1 204 ? 4.395 -6.832 23.469 1 94.38 204 ARG A C 1
ATOM 1540 O O . ARG A 1 204 ? 3.189 -7.008 23.672 1 94.38 204 ARG A O 1
ATOM 1547 N N . LEU A 1 205 ? 5.078 -5.828 24.078 1 96.56 205 LEU A N 1
ATOM 1548 C CA . LEU A 1 205 ? 4.449 -4.914 25.016 1 96.56 205 LEU A CA 1
ATOM 1549 C C . LEU A 1 205 ? 3.34 -4.113 24.344 1 96.56 205 LEU A C 1
ATOM 1551 O O . LEU A 1 205 ? 2.312 -3.828 24.969 1 96.56 205 LEU A O 1
ATOM 1555 N N . VAL A 1 206 ? 3.564 -3.709 23.094 1 97.19 206 VAL A N 1
ATOM 1556 C CA . VAL A 1 206 ? 2.557 -2.975 22.344 1 97.19 206 VAL A CA 1
ATOM 1557 C C . VAL A 1 206 ? 1.317 -3.844 22.156 1 97.19 206 VAL A C 1
ATOM 1559 O O . VAL A 1 206 ? 0.196 -3.404 22.406 1 97.19 206 VAL A O 1
ATOM 1562 N N . LYS A 1 207 ? 1.564 -5.07 21.75 1 95.5 207 LYS A N 1
ATOM 1563 C CA . LYS A 1 207 ? 0.472 -6.016 21.531 1 95.5 207 LYS A CA 1
ATOM 1564 C C . LYS A 1 207 ? -0.341 -6.211 22.812 1 95.5 207 LYS A C 1
ATOM 1566 O O . LYS A 1 207 ? -1.573 -6.234 22.766 1 95.5 207 LYS A O 1
ATOM 1571 N N . GLU A 1 208 ? 0.299 -6.277 23.906 1 96.31 208 GLU A N 1
ATOM 1572 C CA . GLU A 1 208 ? -0.332 -6.504 25.203 1 96.31 208 GLU A CA 1
ATOM 1573 C C . GLU A 1 208 ? -1.194 -5.316 25.609 1 96.31 208 GLU A C 1
ATOM 1575 O O . GLU A 1 208 ? -2.127 -5.461 26.406 1 96.31 208 GLU A O 1
ATOM 1580 N N . ASN A 1 209 ? -0.881 -4.168 25.125 1 97.75 209 ASN A N 1
ATOM 1581 C CA . ASN A 1 209 ? -1.604 -2.961 25.516 1 97.75 209 ASN A CA 1
ATOM 1582 C C . ASN A 1 209 ? -2.701 -2.617 24.516 1 97.75 209 ASN A C 1
ATOM 1584 O O . ASN A 1 209 ? -3.406 -1.62 24.672 1 97.75 209 ASN A O 1
ATOM 1588 N N . CYS A 1 210 ? -2.832 -3.422 23.484 1 97.5 210 CYS A N 1
ATOM 1589 C CA . CYS A 1 210 ? -3.938 -3.236 22.562 1 97.5 210 CYS A CA 1
ATOM 1590 C C . CYS A 1 210 ? -5.25 -3.73 23.156 1 97.5 210 CYS A C 1
ATOM 1592 O O . CYS A 1 210 ? -5.262 -4.707 23.906 1 97.5 210 CYS A O 1
ATOM 1594 N N . ASP A 1 211 ? -6.324 -3.061 22.828 1 96.69 211 ASP A N 1
ATOM 1595 C CA . ASP A 1 211 ? -7.652 -3.508 23.234 1 96.69 211 ASP A CA 1
ATOM 1596 C C . ASP A 1 211 ? -8.188 -4.578 22.297 1 96.69 211 ASP A C 1
ATOM 1598 O O . ASP A 1 211 ? -8.969 -5.438 22.703 1 96.69 211 ASP A O 1
ATOM 1602 N N . PHE A 1 212 ? -7.777 -4.359 20.922 1 92.69 212 PHE A N 1
ATOM 1603 C CA . PHE A 1 212 ? -8.117 -5.285 19.844 1 92.69 212 PHE A CA 1
ATOM 1604 C C . PHE A 1 212 ? -6.875 -5.645 19.031 1 92.69 212 PHE A C 1
ATOM 1606 O O . PHE A 1 212 ? -6.027 -4.793 18.781 1 92.69 212 PHE A O 1
ATOM 1613 N N . ILE A 1 213 ? -6.844 -6.949 18.844 1 96.38 213 ILE A N 1
ATOM 1614 C CA . ILE A 1 213 ? -5.934 -7.344 17.766 1 96.38 213 ILE A CA 1
ATOM 1615 C C . ILE A 1 213 ? -6.73 -7.875 16.578 1 96.38 213 ILE A C 1
ATOM 1617 O O . ILE A 1 213 ? -7.496 -8.828 16.719 1 96.38 213 ILE A O 1
ATOM 1621 N N . VAL A 1 214 ? -6.59 -7.207 15.445 1 96.69 214 VAL A N 1
ATOM 1622 C CA . VAL A 1 214 ? -7.344 -7.59 14.258 1 96.69 214 VAL A CA 1
ATOM 1623 C C . VAL A 1 214 ? -6.398 -8.172 13.211 1 96.69 214 VAL A C 1
ATOM 1625 O O . VAL A 1 214 ? -5.223 -7.805 13.156 1 96.69 214 VAL A O 1
ATOM 1628 N N . ARG A 1 215 ? -6.895 -9.023 12.453 1 96.44 215 ARG A N 1
ATOM 1629 C CA . ARG A 1 215 ? -6.082 -9.633 11.406 1 96.44 215 ARG A CA 1
ATOM 1630 C C . ARG A 1 215 ? -6.719 -9.43 10.031 1 96.44 215 ARG A C 1
ATOM 1632 O O . ARG A 1 215 ? -7.938 -9.281 9.93 1 96.44 215 ARG A O 1
ATOM 1639 N N . ILE A 1 216 ? -5.957 -9.336 9.055 1 97.44 216 ILE A N 1
ATOM 1640 C CA . ILE A 1 216 ? -6.359 -9.344 7.652 1 97.44 216 ILE A CA 1
ATOM 1641 C C . ILE A 1 216 ? -6.27 -10.766 7.098 1 97.44 216 ILE A C 1
ATOM 1643 O O . ILE A 1 216 ? -5.227 -11.414 7.207 1 97.44 216 ILE A O 1
ATOM 1647 N N . PRO A 1 217 ? -7.34 -11.289 6.613 1 97 217 PRO A N 1
ATOM 1648 C CA . PRO A 1 217 ? -7.27 -12.664 6.098 1 97 217 PRO A CA 1
ATOM 1649 C C . PRO A 1 217 ? -6.191 -12.836 5.031 1 97 217 PRO A C 1
ATOM 1651 O O . PRO A 1 217 ? -6.039 -11.984 4.156 1 97 217 PRO A O 1
ATOM 1654 N N . MET A 1 218 ? -5.426 -13.875 5.16 1 96.75 218 MET A N 1
ATOM 1655 C CA . MET A 1 218 ? -4.438 -14.289 4.168 1 96.75 218 MET A CA 1
ATOM 1656 C C . MET A 1 218 ? -4.902 -15.539 3.424 1 96.75 218 MET A C 1
ATOM 1658 O O . MET A 1 218 ? -4.926 -16.625 3.992 1 96.75 218 MET A O 1
ATOM 1662 N N . LEU A 1 219 ? -5.188 -15.359 2.172 1 97.44 219 LEU A N 1
ATOM 1663 C CA . LEU A 1 219 ? -5.82 -16.453 1.44 1 97.44 219 LEU A CA 1
ATOM 1664 C C . LEU A 1 219 ? -4.809 -17.172 0.55 1 97.44 219 LEU A C 1
ATOM 1666 O O . LEU A 1 219 ? -5.102 -18.234 0.004 1 97.44 219 LEU A O 1
ATOM 1670 N N . GLY A 1 220 ? -3.604 -16.578 0.401 1 96.75 220 GLY A N 1
ATOM 1671 C CA . GLY A 1 220 ? -2.555 -17.156 -0.419 1 96.75 220 GLY A CA 1
ATOM 1672 C C . GLY A 1 220 ? -1.411 -17.734 0.395 1 96.75 220 GLY A C 1
ATOM 1673 O O . GLY A 1 220 ? -1.618 -18.219 1.511 1 96.75 220 GLY A O 1
ATOM 1674 N N . GLN A 1 221 ? -0.22 -17.781 -0.217 1 95.19 221 GLN A N 1
ATOM 1675 C CA . GLN A 1 221 ? 0.915 -18.484 0.369 1 95.19 221 GLN A CA 1
ATOM 1676 C C . GLN A 1 221 ? 1.82 -17.516 1.138 1 95.19 221 GLN A C 1
ATOM 1678 O O . GLN A 1 221 ? 2.527 -17.938 2.061 1 95.19 221 GLN A O 1
ATOM 1683 N N . VAL A 1 222 ? 1.734 -16.266 0.768 1 91.94 222 VAL A N 1
ATOM 1684 C CA . VAL A 1 222 ? 2.627 -15.336 1.449 1 91.94 222 VAL A CA 1
ATOM 1685 C C . VAL A 1 222 ? 2.178 -15.156 2.896 1 91.94 222 VAL A C 1
ATOM 1687 O O . VAL A 1 222 ? 0.994 -15.297 3.209 1 91.94 222 VAL A O 1
ATOM 1690 N N . SER A 1 223 ? 3.105 -14.695 3.703 1 87.31 223 SER A N 1
ATOM 1691 C CA . SER A 1 223 ? 2.852 -14.719 5.141 1 87.31 223 SER A CA 1
ATOM 1692 C C . SER A 1 223 ? 2.332 -13.367 5.629 1 87.31 223 SER A C 1
ATOM 1694 O O . SER A 1 223 ? 1.815 -13.266 6.746 1 87.31 223 SER A O 1
ATOM 1696 N N . SER A 1 224 ? 2.561 -12.359 4.879 1 92.75 224 SER A N 1
ATOM 1697 C CA . SER A 1 224 ? 2.146 -11.039 5.359 1 92.75 224 SER A CA 1
ATOM 1698 C C . SER A 1 224 ? 2.053 -10.039 4.215 1 92.75 224 SER A C 1
ATOM 1700 O O . SER A 1 224 ? 2.51 -10.312 3.102 1 92.75 224 SER A O 1
ATOM 1702 N N . LEU A 1 225 ? 1.409 -8.984 4.523 1 95.56 225 LEU A N 1
ATOM 1703 C CA . LEU A 1 225 ? 1.316 -7.844 3.615 1 95.56 225 LEU A CA 1
ATOM 1704 C C . LEU A 1 225 ? 2.387 -6.805 3.934 1 95.56 225 LEU A C 1
ATOM 1706 O O . LEU A 1 225 ? 2.971 -6.824 5.02 1 95.56 225 LEU A O 1
ATOM 1710 N N . ASN A 1 226 ? 2.697 -5.984 2.916 1 95.06 226 ASN A N 1
ATOM 1711 C CA . ASN A 1 226 ? 3.479 -4.785 3.189 1 95.06 226 ASN A CA 1
ATOM 1712 C C . ASN A 1 226 ? 2.807 -3.908 4.242 1 95.06 226 ASN A C 1
ATOM 1714 O O . ASN A 1 226 ? 1.586 -3.742 4.23 1 95.06 226 ASN A O 1
ATOM 1718 N N . ALA A 1 227 ? 3.568 -3.264 5.082 1 96.25 227 ALA A N 1
ATOM 1719 C CA . ALA A 1 227 ? 3.045 -2.508 6.215 1 96.25 227 ALA A CA 1
ATOM 1720 C C . ALA A 1 227 ? 2.125 -1.384 5.746 1 96.25 227 ALA A C 1
ATOM 1722 O O . ALA A 1 227 ? 1.082 -1.132 6.355 1 96.25 227 ALA A O 1
ATOM 1723 N N . SER A 1 228 ? 2.518 -0.668 4.684 1 97.62 228 SER A N 1
ATOM 1724 C CA . SER A 1 228 ? 1.705 0.455 4.223 1 97.62 228 SER A CA 1
ATOM 1725 C C . SER A 1 228 ? 0.388 -0.024 3.623 1 97.62 228 SER A C 1
ATOM 1727 O O . SER A 1 228 ? -0.642 0.638 3.766 1 97.62 228 SER A O 1
ATOM 1729 N N . VAL A 1 229 ? 0.416 -1.225 2.953 1 98.06 229 VAL A N 1
ATOM 1730 C CA . VAL A 1 229 ? -0.803 -1.8 2.393 1 98.06 229 VAL A CA 1
ATOM 1731 C C . VAL A 1 229 ? -1.726 -2.256 3.521 1 98.06 229 VAL A C 1
ATOM 1733 O O . VAL A 1 229 ? -2.918 -1.941 3.521 1 98.06 229 VAL A O 1
ATOM 1736 N N . ALA A 1 230 ? -1.155 -2.955 4.516 1 98 230 ALA A N 1
ATOM 1737 C CA . ALA A 1 230 ? -1.939 -3.406 5.664 1 98 230 ALA A CA 1
ATOM 1738 C C . ALA A 1 230 ? -2.568 -2.223 6.398 1 98 230 ALA A C 1
ATOM 1740 O O . ALA A 1 230 ? -3.76 -2.244 6.715 1 98 230 ALA A O 1
ATOM 1741 N N . GLY A 1 231 ? -1.735 -1.199 6.633 1 98.25 231 GLY A N 1
ATOM 1742 C CA . GLY A 1 231 ? -2.252 0.004 7.266 1 98.25 231 GLY A CA 1
ATOM 1743 C C . GLY A 1 231 ? -3.375 0.656 6.484 1 98.25 231 GLY A C 1
ATOM 1744 O O . GLY A 1 231 ? -4.363 1.109 7.066 1 98.25 231 GLY A O 1
ATOM 1745 N N . GLY A 1 232 ? -3.215 0.703 5.137 1 98.69 232 GLY A N 1
ATOM 1746 C CA . GLY A 1 232 ? -4.25 1.271 4.289 1 98.69 232 GLY A CA 1
ATOM 1747 C C . GLY A 1 232 ? -5.562 0.51 4.359 1 98.69 232 GLY A C 1
ATOM 1748 O O . GLY A 1 232 ? -6.633 1.114 4.461 1 98.69 232 GLY A O 1
ATOM 1749 N N . ILE A 1 233 ? -5.492 -0.822 4.336 1 98.69 233 ILE A N 1
ATOM 1750 C CA . ILE A 1 233 ? -6.668 -1.682 4.418 1 98.69 233 ILE A CA 1
ATOM 1751 C C . IL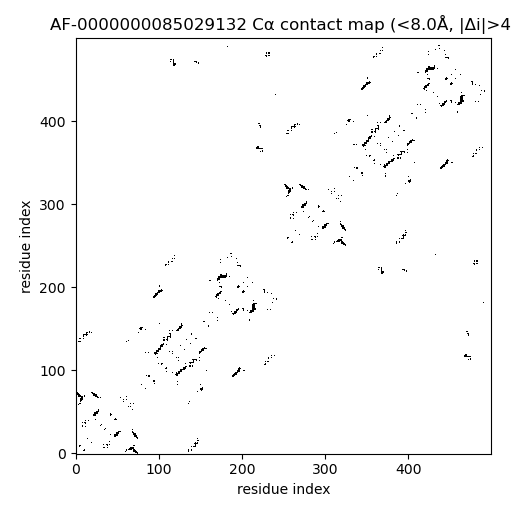E A 1 233 ? -7.41 -1.42 5.727 1 98.69 233 ILE A C 1
ATOM 1753 O O . ILE A 1 233 ? -8.625 -1.227 5.73 1 98.69 233 ILE A O 1
ATOM 1757 N N . LEU A 1 234 ? -6.711 -1.326 6.816 1 98.56 234 LEU A N 1
ATOM 1758 C CA . LEU A 1 234 ? -7.324 -1.188 8.133 1 98.56 234 LEU A CA 1
ATOM 1759 C C . LEU A 1 234 ? -7.879 0.22 8.328 1 98.56 234 LEU A C 1
ATOM 1761 O O . LEU A 1 234 ? -8.977 0.391 8.859 1 98.56 234 LEU A O 1
ATOM 1765 N N . LEU A 1 235 ? -7.125 1.216 7.906 1 98.81 235 LEU A N 1
ATOM 1766 C CA . LEU A 1 235 ? -7.602 2.59 8.023 1 98.81 235 LEU A CA 1
ATOM 1767 C C . LEU A 1 235 ? -8.906 2.777 7.246 1 98.81 235 LEU A C 1
ATOM 1769 O O . LEU A 1 235 ? -9.844 3.402 7.746 1 98.81 235 LEU A O 1
ATOM 1773 N N . TYR A 1 236 ? -8.977 2.197 6.109 1 98.75 236 TYR A N 1
ATOM 1774 C CA . TYR A 1 236 ? -10.156 2.445 5.281 1 98.75 236 TYR A CA 1
ATOM 1775 C C . TYR A 1 236 ? -11.312 1.552 5.699 1 98.75 236 TYR A C 1
ATOM 1777 O O . TYR A 1 236 ? -12.461 1.785 5.305 1 98.75 236 TYR A O 1
ATOM 1785 N N . ASP A 1 237 ? -11.031 0.487 6.488 1 98.69 237 ASP A N 1
ATOM 1786 C CA . ASP A 1 237 ? -12.156 -0.186 7.129 1 98.69 237 ASP A CA 1
ATOM 1787 C C . ASP A 1 237 ? -12.766 0.684 8.227 1 98.69 237 ASP A C 1
ATOM 1789 O O . ASP A 1 237 ? -13.984 0.703 8.406 1 98.69 237 ASP A O 1
ATOM 1793 N N . ILE A 1 238 ? -11.906 1.366 8.969 1 98.5 238 ILE A N 1
ATOM 1794 C CA . ILE A 1 238 ? -12.391 2.312 9.969 1 98.5 238 ILE A CA 1
ATOM 1795 C C . ILE A 1 238 ? -13.242 3.383 9.297 1 98.5 238 ILE A C 1
ATOM 1797 O O . ILE A 1 238 ? -14.352 3.68 9.75 1 98.5 238 ILE A O 1
ATOM 1801 N N . VAL A 1 239 ? -12.727 3.922 8.164 1 98.62 239 VAL A N 1
ATOM 1802 C CA . VAL A 1 239 ? -13.453 4.941 7.418 1 98.62 239 VAL A CA 1
ATOM 1803 C C . VAL A 1 239 ? -14.805 4.383 6.969 1 98.62 239 VAL A C 1
ATOM 1805 O O . VAL A 1 239 ? -15.836 5.031 7.148 1 98.62 239 VAL A O 1
ATOM 1808 N N . ARG A 1 240 ? -14.789 3.182 6.422 1 98.44 240 ARG A N 1
ATOM 1809 C CA . ARG A 1 240 ? -16.016 2.531 5.957 1 98.44 240 ARG A CA 1
ATOM 1810 C C . ARG A 1 240 ? -17.016 2.393 7.086 1 98.44 240 ARG A C 1
ATOM 1812 O O . ARG A 1 240 ? -18.188 2.771 6.934 1 98.44 240 ARG A O 1
ATOM 1819 N N . GLN A 1 241 ? -16.578 1.883 8.227 1 98.44 241 GLN A N 1
ATOM 1820 C CA . GLN A 1 241 ? -17.469 1.658 9.359 1 98.44 241 GLN A CA 1
ATOM 1821 C C . GLN A 1 241 ? -18.078 2.971 9.852 1 98.44 241 GLN A C 1
ATOM 1823 O O . GLN A 1 241 ? -19.266 3.041 10.148 1 98.44 241 GLN A O 1
ATOM 1828 N N . ARG A 1 242 ? -17.25 3.988 9.891 1 98.25 242 ARG A N 1
ATOM 1829 C CA . ARG A 1 242 ? -17.703 5.277 10.406 1 98.25 242 ARG A CA 1
ATOM 1830 C C . ARG A 1 242 ? -18.703 5.926 9.453 1 98.25 242 ARG A C 1
ATOM 1832 O O . ARG A 1 242 ? -19.688 6.516 9.891 1 98.25 242 ARG A O 1
ATOM 1839 N N . ILE A 1 243 ? -18.438 5.812 8.133 1 97.69 243 ILE A N 1
ATOM 1840 C CA . ILE A 1 243 ? -19.344 6.375 7.141 1 97.69 243 ILE A CA 1
ATOM 1841 C C . ILE A 1 243 ? -20.688 5.645 7.195 1 97.69 243 ILE A C 1
ATOM 1843 O O . ILE A 1 243 ? -21.75 6.277 7.195 1 97.69 243 ILE A O 1
ATOM 1847 N N . LEU A 1 244 ? -20.656 4.312 7.293 1 97.25 244 LEU A N 1
ATOM 1848 C CA . LEU A 1 244 ? -21.891 3.518 7.324 1 97.25 244 LEU A CA 1
ATOM 1849 C C . LEU A 1 244 ? -22.672 3.773 8.602 1 97.25 244 LEU A C 1
ATOM 1851 O O . LEU A 1 244 ? -23.906 3.828 8.578 1 97.25 244 LEU A O 1
ATOM 1855 N N . GLU A 1 245 ? -21.953 3.916 9.742 1 96.44 245 GLU A N 1
ATOM 1856 C CA . GLU A 1 245 ? -22.625 4.242 11 1 96.44 245 GLU A CA 1
ATOM 1857 C C . GLU A 1 245 ? -23.297 5.602 10.93 1 96.44 245 GLU A C 1
ATOM 1859 O O . GLU A 1 245 ? -24.422 5.77 11.43 1 96.44 245 GLU A O 1
ATOM 1864 N N . ALA A 1 246 ? -22.641 6.582 10.344 1 94.81 246 ALA A N 1
ATOM 1865 C CA . ALA A 1 246 ? -23.203 7.922 10.195 1 94.81 246 ALA A CA 1
ATOM 1866 C C . ALA A 1 246 ? -24.438 7.902 9.312 1 94.81 246 ALA A C 1
ATOM 1868 O O . ALA A 1 246 ? -25.406 8.641 9.562 1 94.81 246 ALA A O 1
ATOM 1869 N N . ARG A 1 247 ? -24.453 7 8.273 1 94.31 247 ARG A N 1
ATOM 1870 C CA . ARG A 1 247 ? -25.594 6.867 7.371 1 94.31 247 ARG A CA 1
ATOM 1871 C C . ARG A 1 247 ? -26.797 6.293 8.102 1 94.31 247 ARG A C 1
ATOM 1873 O O . ARG A 1 247 ? -27.938 6.641 7.789 1 94.31 247 ARG A O 1
ATOM 1880 N N . LYS A 1 248 ? -26.531 5.383 9.008 1 91.5 248 LYS A N 1
ATOM 1881 C CA . LYS A 1 248 ? -27.609 4.766 9.766 1 91.5 248 LYS A CA 1
ATOM 1882 C C . LYS A 1 248 ? -28.266 5.773 10.719 1 91.5 248 LYS A C 1
ATOM 1884 O O . LYS A 1 248 ? -29.469 5.738 10.945 1 91.5 248 LYS A O 1
ATOM 1889 N N . LYS A 1 249 ? -27.516 6.711 11.258 1 87.56 249 LYS A N 1
ATOM 1890 C CA . LYS A 1 249 ? -28 7.68 12.234 1 87.56 249 LYS A CA 1
ATOM 1891 C C . LYS A 1 249 ? -28.719 8.836 11.547 1 87.56 249 LYS A C 1
ATOM 1893 O O . LYS A 1 249 ? -29.469 9.57 12.188 1 87.56 249 LYS A O 1
ATOM 1898 N N . GLY A 1 250 ? -28.547 9.094 10.281 1 73.44 250 GLY A N 1
ATOM 1899 C CA . GLY A 1 250 ? -29.219 10.148 9.547 1 73.44 250 GLY A CA 1
ATOM 1900 C C . GLY A 1 250 ? -30.391 9.641 8.711 1 73.44 250 GLY A C 1
ATOM 1901 O O . GLY A 1 250 ? -31.438 10.273 8.656 1 73.44 250 GLY A O 1
ATOM 1902 N N . MET B 1 1 ? 16.844 -17.906 -20.891 1 57.12 1 MET B N 1
ATOM 1903 C CA . MET B 1 1 ? 17.781 -16.922 -20.344 1 57.12 1 MET B CA 1
ATOM 1904 C C . MET B 1 1 ? 17.734 -16.938 -18.828 1 57.12 1 MET B C 1
ATOM 1906 O O . MET B 1 1 ? 16.688 -17.188 -18.234 1 57.12 1 MET B O 1
ATOM 1910 N N . GLU B 1 2 ? 18.797 -16.984 -18.125 1 73.19 2 GLU B N 1
ATOM 1911 C CA . GLU B 1 2 ? 18.922 -17.078 -16.672 1 73.19 2 GLU B CA 1
ATOM 1912 C C . GLU B 1 2 ? 18.703 -15.719 -16.016 1 73.19 2 GLU B C 1
ATOM 1914 O O . GLU B 1 2 ? 18.953 -14.68 -16.625 1 73.19 2 GLU B O 1
ATOM 1919 N N . GLU B 1 3 ? 17.906 -15.852 -14.922 1 86.5 3 GLU B N 1
ATOM 1920 C CA . GLU B 1 3 ? 17.672 -14.641 -14.141 1 86.5 3 GLU B CA 1
ATOM 1921 C C . GLU B 1 3 ? 18.078 -14.828 -12.688 1 86.5 3 GLU B C 1
ATOM 1923 O O . GLU B 1 3 ? 18.297 -15.961 -12.234 1 86.5 3 GLU B O 1
ATOM 1928 N N . PHE B 1 4 ? 18.469 -13.703 -12.086 1 91.38 4 PHE B N 1
ATOM 1929 C CA . PHE B 1 4 ? 18.781 -13.742 -10.664 1 91.38 4 PHE B CA 1
ATOM 1930 C C . PHE B 1 4 ? 17.641 -13.172 -9.836 1 91.38 4 PHE B C 1
ATOM 1932 O O . PHE B 1 4 ? 17.016 -12.18 -10.219 1 91.38 4 PHE B O 1
ATOM 1939 N N . ILE B 1 5 ? 17.344 -13.891 -8.812 1 93.44 5 ILE B N 1
ATOM 1940 C CA . ILE B 1 5 ? 16.484 -13.305 -7.793 1 93.44 5 ILE B CA 1
ATOM 1941 C C . ILE B 1 5 ? 17.266 -13.117 -6.5 1 93.44 5 ILE B C 1
ATOM 1943 O O . ILE B 1 5 ? 18.203 -13.867 -6.219 1 93.44 5 ILE B O 1
ATOM 1947 N N . VAL B 1 6 ? 16.922 -12.047 -5.785 1 94.12 6 VAL B N 1
ATOM 1948 C CA . VAL B 1 6 ? 17.688 -11.719 -4.59 1 94.12 6 VAL B CA 1
ATOM 1949 C C . VAL B 1 6 ? 16.75 -11.539 -3.402 1 94.12 6 VAL B C 1
ATOM 1951 O O . VAL B 1 6 ? 15.57 -11.211 -3.58 1 94.12 6 VAL B O 1
ATOM 1954 N N . GLY B 1 7 ? 17.312 -11.836 -2.229 1 93.56 7 GLY B N 1
ATOM 1955 C CA . GLY B 1 7 ? 16.547 -11.656 -1.005 1 93.56 7 GLY B CA 1
ATOM 1956 C C . GLY B 1 7 ? 16.062 -12.961 -0.41 1 93.56 7 GLY B C 1
ATOM 1957 O O . GLY B 1 7 ? 15.641 -13.867 -1.141 1 93.56 7 GLY B O 1
ATOM 1958 N N . ARG B 1 8 ? 16.062 -13.062 0.881 1 93.44 8 ARG B N 1
ATOM 1959 C CA . ARG B 1 8 ? 15.797 -14.32 1.575 1 93.44 8 ARG B CA 1
ATOM 1960 C C . ARG B 1 8 ? 14.367 -14.797 1.318 1 93.44 8 ARG B C 1
ATOM 1962 O O . ARG B 1 8 ? 14.148 -15.961 0.979 1 93.44 8 ARG B O 1
ATOM 1969 N N . ASN B 1 9 ? 13.359 -13.922 1.39 1 92.06 9 ASN B N 1
ATOM 1970 C CA . ASN B 1 9 ? 11.977 -14.336 1.187 1 92.06 9 ASN B CA 1
ATOM 1971 C C . ASN B 1 9 ? 11.727 -14.758 -0.257 1 92.06 9 ASN B C 1
ATOM 1973 O O . ASN B 1 9 ? 11.078 -15.781 -0.504 1 92.06 9 ASN B O 1
ATOM 1977 N N . ALA B 1 10 ? 12.242 -13.977 -1.137 1 93 10 ALA B N 1
ATOM 1978 C CA . ALA B 1 10 ? 12.062 -14.289 -2.553 1 93 10 ALA B CA 1
ATOM 1979 C C . ALA B 1 10 ? 12.672 -15.641 -2.898 1 93 10 ALA B C 1
ATOM 1981 O O . ALA B 1 10 ? 12.031 -16.469 -3.537 1 93 10 ALA B O 1
ATOM 1982 N N . VAL B 1 11 ? 13.883 -15.898 -2.426 1 95.25 11 VAL B N 1
ATOM 1983 C CA . VAL B 1 11 ? 14.586 -17.141 -2.732 1 95.25 11 VAL B CA 1
ATOM 1984 C C . VAL B 1 11 ? 13.906 -18.312 -2.02 1 95.25 11 VAL B C 1
ATOM 1986 O O . VAL B 1 11 ? 13.672 -19.359 -2.621 1 95.25 11 VAL B O 1
ATOM 1989 N N . ARG B 1 12 ? 13.578 -18.078 -0.788 1 95.31 12 ARG B N 1
ATOM 1990 C CA . ARG B 1 12 ? 12.914 -19.125 -0.008 1 95.31 12 ARG B CA 1
ATOM 1991 C C . ARG B 1 12 ? 11.625 -19.578 -0.679 1 95.31 12 ARG B C 1
ATOM 1993 O O . ARG B 1 12 ? 11.398 -20.766 -0.876 1 95.31 12 ARG B O 1
ATOM 2000 N N . GLU B 1 13 ? 10.766 -18.609 -1.075 1 94.5 13 GLU B N 1
ATOM 2001 C CA . GLU B 1 13 ? 9.477 -18.938 -1.679 1 94.5 13 GLU B CA 1
ATOM 2002 C C . GLU B 1 13 ? 9.656 -19.578 -3.053 1 94.5 13 GLU B C 1
ATOM 2004 O O . GLU B 1 13 ? 8.875 -20.438 -3.445 1 94.5 13 GLU B O 1
ATOM 2009 N N . ALA B 1 14 ? 10.656 -19.141 -3.758 1 94.06 14 ALA B N 1
ATOM 2010 C CA . ALA B 1 14 ? 10.938 -19.75 -5.059 1 94.06 14 ALA B CA 1
ATOM 2011 C C . ALA B 1 14 ? 11.336 -21.219 -4.91 1 94.06 14 ALA B C 1
ATOM 2013 O O . ALA B 1 14 ? 10.898 -22.062 -5.688 1 94.06 14 ALA B O 1
ATOM 2014 N N . LEU B 1 15 ? 12.133 -21.469 -3.924 1 94.94 15 LEU B N 1
ATOM 2015 C CA . LEU B 1 15 ? 12.531 -22.844 -3.645 1 94.94 15 LEU B CA 1
ATOM 2016 C C . LEU B 1 15 ? 11.336 -23.688 -3.189 1 94.94 15 LEU B C 1
ATOM 2018 O O . LEU B 1 15 ? 11.172 -24.828 -3.623 1 94.94 15 LEU B O 1
ATOM 2022 N N . ARG B 1 16 ? 10.531 -23.031 -2.352 1 94.44 16 ARG B N 1
ATOM 2023 C CA . ARG B 1 16 ? 9.344 -23.734 -1.861 1 94.44 16 ARG B CA 1
ATOM 2024 C C . ARG B 1 16 ? 8.406 -24.094 -3.008 1 94.44 16 ARG B C 1
ATOM 2026 O O . ARG B 1 16 ? 7.785 -25.156 -2.994 1 94.44 16 ARG B O 1
ATOM 2033 N N . SER B 1 17 ? 8.305 -23.234 -3.93 1 92.69 17 SER B N 1
ATOM 2034 C CA . SER B 1 17 ? 7.402 -23.438 -5.059 1 92.69 17 SER B CA 1
ATOM 2035 C C . SER B 1 17 ? 8.008 -24.391 -6.086 1 92.69 17 SER B C 1
ATOM 2037 O O . SER B 1 17 ? 7.383 -24.703 -7.102 1 92.69 17 SER B O 1
ATOM 2039 N N . ARG B 1 18 ? 9.352 -24.781 -5.895 1 92.62 18 ARG B N 1
ATOM 2040 C CA . ARG B 1 18 ? 10.109 -25.734 -6.703 1 92.62 18 ARG B CA 1
ATOM 2041 C C . ARG B 1 18 ? 10.398 -25.172 -8.086 1 92.62 18 ARG B C 1
ATOM 2043 O O . ARG B 1 18 ? 10.383 -25.891 -9.078 1 92.62 18 ARG B O 1
ATOM 2050 N N . ARG B 1 19 ? 10.523 -23.891 -8.141 1 89.81 19 ARG B N 1
ATOM 2051 C CA . ARG B 1 19 ? 11.094 -23.312 -9.352 1 89.81 19 ARG B CA 1
ATOM 2052 C C . ARG B 1 19 ? 12.516 -23.812 -9.578 1 89.81 19 ARG B C 1
ATOM 2054 O O . ARG B 1 19 ? 13.312 -23.891 -8.641 1 89.81 19 ARG B O 1
ATOM 2061 N N . PRO B 1 20 ? 12.836 -24.094 -10.773 1 89.94 20 PRO B N 1
ATOM 2062 C CA . PRO B 1 20 ? 14.188 -24.594 -11.031 1 89.94 20 PRO B CA 1
ATOM 2063 C C . PRO B 1 20 ? 15.258 -23.516 -10.875 1 89.94 20 PRO B C 1
ATOM 2065 O O . PRO B 1 20 ? 15.086 -22.391 -11.352 1 89.94 20 PRO B O 1
ATOM 2068 N N . PHE B 1 21 ? 16.297 -23.844 -10.102 1 93.56 21 PHE B N 1
ATOM 2069 C CA . PHE B 1 21 ? 17.469 -22.984 -9.953 1 93.56 21 PHE B CA 1
ATOM 2070 C C . PHE B 1 21 ? 18.75 -23.734 -10.289 1 93.56 21 PHE B C 1
ATOM 2072 O O . PHE B 1 21 ? 18.859 -24.922 -10.016 1 93.56 21 PHE B O 1
ATOM 2079 N N . ASN B 1 22 ? 19.641 -22.984 -10.82 1 95.19 22 ASN B N 1
ATOM 2080 C CA . ASN B 1 22 ? 20.953 -23.562 -11.094 1 95.19 22 ASN B CA 1
ATOM 2081 C C . ASN B 1 22 ? 21.844 -23.547 -9.852 1 95.19 22 ASN B C 1
ATOM 2083 O O . ASN B 1 22 ? 22.641 -24.469 -9.656 1 95.19 22 ASN B O 1
ATOM 2087 N N . LYS B 1 23 ? 21.672 -22.531 -9.156 1 96.75 23 LYS B N 1
ATOM 2088 C CA . LYS B 1 23 ? 22.453 -22.422 -7.922 1 96.75 23 LYS B CA 1
ATOM 2089 C C . LYS B 1 23 ? 21.859 -21.359 -6.996 1 96.75 23 LYS B C 1
ATOM 2091 O O . LYS B 1 23 ? 21.109 -20.484 -7.438 1 96.75 23 LYS B O 1
ATOM 2096 N N . VAL B 1 24 ? 22.25 -21.5 -5.742 1 97.44 24 VAL B N 1
ATOM 2097 C CA . VAL B 1 24 ? 21.953 -20.516 -4.711 1 97.44 24 VAL B CA 1
ATOM 2098 C C . VAL B 1 24 ? 23.25 -19.906 -4.184 1 97.44 24 VAL B C 1
ATOM 2100 O O . VAL B 1 24 ? 24.219 -20.625 -3.93 1 97.44 24 VAL B O 1
ATOM 2103 N N . LEU B 1 25 ? 23.25 -18.609 -4.164 1 97.81 25 LEU B N 1
ATOM 2104 C CA . LEU B 1 25 ? 24.406 -17.875 -3.631 1 97.81 25 LEU B CA 1
ATOM 2105 C C . LEU B 1 25 ? 24.125 -17.375 -2.223 1 97.81 25 LEU B C 1
ATOM 2107 O O . LEU B 1 25 ? 23.078 -16.75 -1.979 1 97.81 25 LEU B O 1
ATOM 2111 N N . VAL B 1 26 ? 25.062 -17.625 -1.3 1 97.81 26 VAL B N 1
ATOM 2112 C CA . VAL B 1 26 ? 24.906 -17.203 0.087 1 97.81 26 VAL B CA 1
ATOM 2113 C C . VAL B 1 26 ? 26.141 -16.438 0.544 1 97.81 26 VAL B C 1
ATOM 2115 O O . VAL B 1 26 ? 27.281 -16.875 0.296 1 97.81 26 VAL B O 1
ATOM 2118 N N . GLN B 1 27 ? 25.859 -15.336 1.112 1 97.25 27 GLN B N 1
ATOM 2119 C CA . GLN B 1 27 ? 26.953 -14.516 1.623 1 97.25 27 GLN B CA 1
ATOM 2120 C C . GLN B 1 27 ? 27.75 -15.258 2.697 1 97.25 27 GLN B C 1
ATOM 2122 O O . GLN B 1 27 ? 27.156 -15.852 3.607 1 97.25 27 GLN B O 1
ATOM 2127 N N . GLU B 1 28 ? 29.062 -15.102 2.641 1 96 28 GLU B N 1
ATOM 2128 C CA . GLU B 1 28 ? 29.922 -15.688 3.666 1 96 28 GLU B CA 1
ATOM 2129 C C . GLU B 1 28 ? 29.625 -15.102 5.043 1 96 28 GLU B C 1
ATOM 2131 O O . GLU B 1 28 ? 29.453 -13.891 5.184 1 96 28 GLU B O 1
ATOM 2136 N N . GLY B 1 29 ? 29.516 -16 5.977 1 92.38 29 GLY B N 1
ATOM 2137 C CA . GLY B 1 29 ? 29.328 -15.547 7.344 1 92.38 29 GLY B CA 1
ATOM 2138 C C . GLY B 1 29 ? 27.859 -15.297 7.695 1 92.38 29 GLY B C 1
ATOM 2139 O O . GLY B 1 29 ? 27.547 -14.938 8.828 1 92.38 29 GLY B O 1
ATOM 2140 N N . SER B 1 30 ? 27.062 -15.414 6.715 1 90.38 30 SER B N 1
ATOM 2141 C CA . SER B 1 30 ? 25.641 -15.219 6.977 1 90.38 30 SER B CA 1
ATOM 2142 C C . SER B 1 30 ? 25.062 -16.359 7.805 1 90.38 30 SER B C 1
ATOM 2144 O O . SER B 1 30 ? 25.469 -17.516 7.637 1 90.38 30 SER B O 1
ATOM 2146 N N . HIS B 1 31 ? 24.234 -16 8.797 1 85.5 31 HIS B N 1
ATOM 2147 C CA . HIS B 1 31 ? 23.625 -17.031 9.633 1 85.5 31 HIS B CA 1
ATOM 2148 C C . HIS B 1 31 ? 22.25 -16.594 10.125 1 85.5 31 HIS B C 1
ATOM 2150 O O . HIS B 1 31 ? 21.891 -15.43 10 1 85.5 31 HIS B O 1
ATOM 2156 N N . GLY B 1 32 ? 21.609 -17.672 10.586 1 81.75 32 GLY B N 1
ATOM 2157 C CA . GLY B 1 32 ? 20.375 -17.469 11.328 1 81.75 32 GLY B CA 1
ATOM 2158 C C . GLY B 1 32 ? 19.188 -17.109 10.445 1 81.75 32 GLY B C 1
ATOM 2159 O O . GLY B 1 32 ? 19.312 -17.125 9.211 1 81.75 32 GLY B O 1
ATOM 2160 N N . GLY B 1 33 ? 18.078 -17.188 11.055 1 79.38 33 GLY B N 1
ATOM 2161 C CA . GLY B 1 33 ? 16.812 -16.797 10.469 1 79.38 33 GLY B CA 1
ATOM 2162 C C . GLY B 1 33 ? 16.328 -17.75 9.391 1 79.38 33 GLY B C 1
ATOM 2163 O O . GLY B 1 33 ? 16.375 -18.969 9.57 1 79.38 33 GLY B O 1
ATOM 2164 N N . SER B 1 34 ? 15.883 -17.141 8.289 1 87.81 34 SER B N 1
ATOM 2165 C CA . SER B 1 34 ? 15.289 -17.891 7.18 1 87.81 34 SER B CA 1
ATOM 2166 C C . SER B 1 34 ? 16.359 -18.547 6.324 1 87.81 34 SER B C 1
ATOM 2168 O O . SER B 1 34 ? 16.062 -19.375 5.465 1 87.81 34 SER B O 1
ATOM 2170 N N . LEU B 1 35 ? 17.641 -18.297 6.641 1 94.31 35 LEU B N 1
ATOM 2171 C CA . LEU B 1 35 ? 18.719 -18.859 5.848 1 94.31 35 LEU B CA 1
ATOM 2172 C C . LEU B 1 35 ? 18.797 -20.375 6.023 1 94.31 35 LEU B C 1
ATOM 2174 O O . LEU B 1 35 ? 19.062 -21.109 5.066 1 94.31 35 LEU B O 1
ATOM 2178 N N . SER B 1 36 ? 18.609 -20.828 7.215 1 94.94 36 SER B N 1
ATOM 2179 C CA . SER B 1 36 ? 18.641 -22.266 7.477 1 94.94 36 SER B CA 1
ATOM 2180 C C . SER B 1 36 ? 17.641 -23.016 6.609 1 94.94 36 SER B C 1
ATOM 2182 O O . SER B 1 36 ? 17.953 -24.047 6.031 1 94.94 36 SER B O 1
ATOM 2184 N N . GLU B 1 37 ? 16.5 -22.453 6.543 1 95.62 37 GLU B N 1
ATOM 2185 C CA . GLU B 1 37 ? 15.461 -23.078 5.719 1 95.62 37 GLU B CA 1
ATOM 2186 C C . GLU B 1 37 ? 15.836 -23.047 4.242 1 95.62 37 GLU B C 1
ATOM 2188 O O . GLU B 1 37 ? 15.594 -24.016 3.518 1 95.62 37 GLU B O 1
ATOM 2193 N N . ILE B 1 38 ? 16.438 -22.031 3.832 1 96.94 38 ILE B N 1
ATOM 2194 C CA . ILE B 1 38 ? 16.859 -21.875 2.443 1 96.94 38 ILE B CA 1
ATOM 2195 C C . ILE B 1 38 ? 17.891 -22.953 2.096 1 96.94 38 ILE B C 1
ATOM 2197 O O . ILE B 1 38 ? 17.781 -23.609 1.06 1 96.94 38 ILE B O 1
ATOM 2201 N N . LEU B 1 39 ? 18.797 -23.125 2.992 1 96.75 39 LEU B N 1
ATOM 2202 C CA . LEU B 1 39 ? 19.844 -24.125 2.783 1 96.75 39 LEU B CA 1
ATOM 2203 C C . LEU B 1 39 ? 19.25 -25.531 2.779 1 96.75 39 LEU B C 1
ATOM 2205 O O . LEU B 1 39 ? 19.656 -26.375 1.97 1 96.75 39 LEU B O 1
ATOM 2209 N N . GLU B 1 40 ? 18.328 -25.75 3.615 1 96.81 40 GLU B N 1
ATOM 2210 C CA . GLU B 1 40 ? 17.656 -27.047 3.678 1 96.81 40 GLU B CA 1
ATOM 2211 C C . GLU B 1 40 ? 16.906 -27.344 2.387 1 96.81 40 GLU B C 1
ATOM 2213 O O . GLU B 1 40 ? 16.984 -28.438 1.853 1 96.81 40 GLU B O 1
ATOM 2218 N N . LEU B 1 41 ? 16.188 -26.328 1.917 1 96.69 41 LEU B N 1
ATOM 2219 C CA . LEU B 1 41 ? 15.43 -26.469 0.68 1 96.69 41 LEU B CA 1
ATOM 2220 C C . LEU B 1 41 ? 16.359 -26.719 -0.502 1 96.69 41 LEU B C 1
ATOM 2222 O O . LEU B 1 41 ? 16.078 -27.578 -1.346 1 96.69 41 LEU B O 1
ATOM 2226 N N . ALA B 1 42 ? 17.438 -26.016 -0.554 1 97.12 42 ALA B N 1
ATOM 2227 C CA . ALA B 1 42 ? 18.422 -26.203 -1.622 1 97.12 42 ALA B CA 1
ATOM 2228 C C . ALA B 1 42 ? 19 -27.609 -1.602 1 97.12 42 ALA B C 1
ATOM 2230 O O . ALA B 1 42 ? 19.141 -28.25 -2.65 1 97.12 42 ALA B O 1
ATOM 2231 N N . GLN B 1 43 ? 19.328 -28.031 -0.439 1 96.38 43 GLN B N 1
ATOM 2232 C CA . GLN B 1 43 ? 19.859 -29.375 -0.275 1 96.38 43 GLN B CA 1
ATOM 2233 C C . GLN B 1 43 ? 18.844 -30.422 -0.716 1 96.38 43 GLN B C 1
ATOM 2235 O O . GLN B 1 43 ? 19.188 -31.344 -1.459 1 96.38 43 GLN B O 1
ATOM 2240 N N . GLU B 1 44 ? 17.672 -30.281 -0.246 1 96.88 44 GLU B N 1
ATOM 2241 C CA . GLU B 1 44 ? 16.594 -31.203 -0.592 1 96.88 44 GLU B CA 1
ATOM 2242 C C . GLU B 1 44 ? 16.391 -31.281 -2.104 1 96.88 44 GLU B C 1
ATOM 2244 O O . GLU B 1 44 ? 16.094 -32.344 -2.641 1 96.88 44 GLU B O 1
ATOM 2249 N N . GLN B 1 45 ? 16.578 -30.219 -2.754 1 96.44 45 GLN B N 1
ATOM 2250 C CA . GLN B 1 45 ? 16.312 -30.125 -4.188 1 96.44 45 GLN B CA 1
ATOM 2251 C C . GLN B 1 45 ? 17.594 -30.312 -4.996 1 96.44 45 GLN B C 1
ATOM 2253 O O . GLN B 1 45 ? 17.594 -30.172 -6.223 1 96.44 45 GLN B O 1
ATOM 2258 N N . LYS B 1 46 ? 18.609 -30.547 -4.277 1 96.62 46 LYS B N 1
ATOM 2259 C CA . LYS B 1 46 ? 19.906 -30.812 -4.875 1 96.62 46 LYS B CA 1
ATOM 2260 C C . LYS B 1 46 ? 20.406 -29.625 -5.691 1 96.62 46 LYS B C 1
ATOM 2262 O O . LYS B 1 46 ? 20.953 -29.797 -6.777 1 96.62 46 LYS B O 1
ATOM 2267 N N . ILE B 1 47 ? 20.094 -28.453 -5.223 1 96.81 47 ILE B N 1
ATOM 2268 C CA . ILE B 1 47 ? 20.594 -27.234 -5.836 1 96.81 47 ILE B CA 1
ATOM 2269 C C . ILE B 1 47 ? 21.922 -26.828 -5.184 1 96.81 47 ILE B C 1
ATOM 2271 O O . ILE B 1 47 ? 22 -26.688 -3.959 1 96.81 47 ILE B O 1
ATOM 2275 N N . PRO B 1 48 ? 22.984 -26.672 -5.945 1 97.56 48 PRO B N 1
ATOM 2276 C CA . PRO B 1 48 ? 24.266 -26.266 -5.363 1 97.56 48 PRO B CA 1
ATOM 2277 C C . PRO B 1 48 ? 24.188 -24.922 -4.652 1 97.56 48 PRO B C 1
ATOM 2279 O O . PRO B 1 48 ? 23.5 -24.016 -5.121 1 97.56 48 PRO B O 1
ATOM 2282 N N . VAL B 1 49 ? 24.875 -24.875 -3.539 1 97.62 49 VAL B N 1
ATOM 2283 C CA . VAL B 1 49 ? 24.984 -23.625 -2.789 1 97.62 49 VAL B CA 1
ATOM 2284 C C . VAL B 1 49 ? 26.422 -23.125 -2.826 1 97.62 49 VAL B C 1
ATOM 2286 O O . VAL B 1 49 ? 27.359 -23.875 -2.521 1 97.62 49 VAL B O 1
ATOM 2289 N N . GLU B 1 50 ? 26.531 -21.938 -3.275 1 97.5 50 GLU B N 1
ATOM 2290 C CA . GLU B 1 50 ? 27.844 -21.328 -3.355 1 97.5 50 GLU B CA 1
ATOM 2291 C C . GLU B 1 50 ? 27.984 -20.188 -2.357 1 97.5 50 GLU B C 1
ATOM 2293 O O . GLU B 1 50 ? 27.141 -19.281 -2.307 1 97.5 50 GLU B O 1
ATOM 2298 N N . LYS B 1 51 ? 29.031 -20.234 -1.559 1 97.31 51 LYS B N 1
ATOM 2299 C CA . LYS B 1 51 ? 29.344 -19.125 -0.662 1 97.31 51 LYS B CA 1
ATOM 2300 C C . LYS B 1 51 ? 30.109 -18.031 -1.396 1 97.31 51 LYS B C 1
ATOM 2302 O O . LYS B 1 51 ? 31.062 -18.297 -2.119 1 97.31 51 LYS B O 1
ATOM 2307 N N . VAL B 1 52 ? 29.625 -16.828 -1.248 1 97.88 52 VAL B N 1
ATOM 2308 C CA . VAL B 1 52 ? 30.219 -15.719 -1.988 1 97.88 52 VAL B CA 1
ATOM 2309 C C . VAL B 1 52 ? 30.422 -14.523 -1.063 1 97.88 52 VAL B C 1
ATOM 2311 O O . VAL B 1 52 ? 29.875 -14.492 0.047 1 97.88 52 VAL B O 1
ATOM 2314 N N . SER B 1 53 ? 31.266 -13.547 -1.492 1 96.94 53 SER B N 1
ATOM 2315 C CA . SER B 1 53 ? 31.469 -12.32 -0.732 1 96.94 53 SER B CA 1
ATOM 2316 C C . SER B 1 53 ? 30.266 -11.391 -0.861 1 96.94 53 SER B C 1
ATOM 2318 O O . SER B 1 53 ? 29.453 -11.531 -1.78 1 96.94 53 SER B O 1
ATOM 2320 N N . ARG B 1 54 ? 30.125 -10.492 0.039 1 95.31 54 ARG B N 1
ATOM 2321 C CA . ARG B 1 54 ? 29.062 -9.484 -0.008 1 95.31 54 ARG B CA 1
ATOM 2322 C C . ARG B 1 54 ? 29.125 -8.695 -1.309 1 95.31 54 ARG B C 1
ATOM 2324 O O . ARG B 1 54 ? 28.078 -8.32 -1.859 1 95.31 54 ARG B O 1
ATOM 2331 N N . GLU B 1 55 ? 30.328 -8.445 -1.808 1 95.88 55 GLU B N 1
ATOM 2332 C CA . GLU B 1 55 ? 30.531 -7.645 -3.012 1 95.88 55 GLU B CA 1
ATOM 2333 C C . GLU B 1 55 ? 29.906 -8.305 -4.23 1 95.88 55 GLU B C 1
ATOM 2335 O O . GLU B 1 55 ? 29.344 -7.629 -5.094 1 95.88 55 GLU B O 1
ATOM 2340 N N . VAL B 1 56 ? 30.062 -9.562 -4.27 1 95.62 56 VAL B N 1
ATOM 2341 C CA . VAL B 1 56 ? 29.484 -10.32 -5.371 1 95.62 56 VAL B CA 1
ATOM 2342 C C . VAL B 1 56 ? 27.969 -10.148 -5.371 1 95.62 56 VAL B C 1
ATOM 2344 O O . VAL B 1 56 ? 27.375 -9.867 -6.41 1 95.62 56 VAL B O 1
ATOM 2347 N N . LEU B 1 57 ? 27.344 -10.289 -4.227 1 95.81 57 LEU B N 1
ATOM 2348 C CA . LEU B 1 57 ? 25.891 -10.156 -4.105 1 95.81 57 LEU B CA 1
ATOM 2349 C C . LEU B 1 57 ? 25.453 -8.727 -4.371 1 95.81 57 LEU B C 1
ATOM 2351 O O . LEU B 1 57 ? 24.391 -8.5 -4.973 1 95.81 57 LEU B O 1
ATOM 2355 N N . ASP B 1 58 ? 26.219 -7.777 -3.934 1 93.81 58 ASP B N 1
ATOM 2356 C CA . ASP B 1 58 ? 25.922 -6.371 -4.195 1 93.81 58 ASP B CA 1
ATOM 2357 C C . ASP B 1 58 ? 25.844 -6.098 -5.695 1 93.81 58 ASP B C 1
ATOM 2359 O O . ASP B 1 58 ? 24.969 -5.371 -6.156 1 93.81 58 ASP B O 1
ATOM 2363 N N . ARG B 1 59 ? 26.797 -6.676 -6.355 1 92.12 59 ARG B N 1
ATOM 2364 C CA . ARG B 1 59 ? 26.859 -6.492 -7.801 1 92.12 59 ARG B CA 1
ATOM 2365 C C . ARG B 1 59 ? 25.641 -7.129 -8.477 1 92.12 59 ARG B C 1
ATOM 2367 O O . ARG B 1 59 ? 25.062 -6.543 -9.391 1 92.12 59 ARG B O 1
ATOM 2374 N N . LEU B 1 60 ? 25.266 -8.25 -7.984 1 89.75 60 LEU B N 1
ATOM 2375 C CA . LEU B 1 60 ? 24.156 -9.008 -8.57 1 89.75 60 LEU B CA 1
ATOM 2376 C C . LEU B 1 60 ? 22.828 -8.344 -8.258 1 89.75 60 LEU B C 1
ATOM 2378 O O . LEU B 1 60 ? 21.906 -8.383 -9.078 1 89.75 60 LEU B O 1
ATOM 2382 N N . ALA B 1 61 ? 22.703 -7.777 -7.133 1 89 61 ALA B N 1
ATOM 2383 C CA . ALA B 1 61 ? 21.422 -7.266 -6.629 1 89 61 ALA B CA 1
ATOM 2384 C C . ALA B 1 61 ? 21.109 -5.902 -7.238 1 89 61 ALA B C 1
ATOM 2386 O O . ALA B 1 61 ? 19.953 -5.457 -7.203 1 89 61 ALA B O 1
ATOM 2387 N N . ASP B 1 62 ? 22.062 -5.25 -7.793 1 84.56 62 ASP B N 1
ATOM 2388 C CA . ASP B 1 62 ? 21.906 -3.975 -8.484 1 84.56 62 ASP B CA 1
ATOM 2389 C C . ASP B 1 62 ? 21.047 -3.016 -7.656 1 84.56 62 ASP B C 1
ATOM 2391 O O . ASP B 1 62 ? 20.031 -2.512 -8.133 1 84.56 62 ASP B O 1
ATOM 2395 N N . GLY B 1 63 ? 21.5 -2.881 -6.395 1 82.69 63 GLY B N 1
ATOM 2396 C CA . GLY B 1 63 ? 20.859 -1.885 -5.551 1 82.69 63 GLY B CA 1
ATOM 2397 C C . GLY B 1 63 ? 19.75 -2.459 -4.688 1 82.69 63 GLY B C 1
ATOM 2398 O O . GLY B 1 63 ? 19.266 -1.802 -3.76 1 82.69 63 GLY B O 1
ATOM 2399 N N . VAL B 1 64 ? 19.328 -3.641 -5.012 1 85.75 64 VAL B N 1
ATOM 2400 C CA . VAL B 1 64 ? 18.281 -4.301 -4.227 1 85.75 64 VAL B CA 1
ATOM 2401 C C . VAL B 1 64 ? 18.906 -4.977 -3.008 1 85.75 64 VAL B C 1
ATOM 2403 O O . VAL B 1 64 ? 19.969 -5.598 -3.109 1 85.75 64 VAL B O 1
ATOM 2406 N N . ARG B 1 65 ? 18.25 -4.812 -1.883 1 87.69 65 ARG B N 1
ATOM 2407 C CA . ARG B 1 65 ? 18.766 -5.469 -0.687 1 87.69 65 ARG B CA 1
ATOM 2408 C C . ARG B 1 65 ? 18.703 -6.984 -0.827 1 87.69 65 ARG B C 1
ATOM 2410 O O . ARG B 1 65 ? 17.625 -7.57 -0.861 1 87.69 65 ARG B O 1
ATOM 2417 N N . HIS B 1 66 ? 19.844 -7.633 -0.792 1 93.75 66 HIS B N 1
ATOM 2418 C CA . HIS B 1 66 ? 19.891 -9.062 -1.09 1 93.75 66 HIS B CA 1
ATOM 2419 C C . HIS B 1 66 ? 19.797 -9.891 0.186 1 93.75 66 HIS B C 1
ATOM 2421 O O . HIS B 1 66 ? 19.562 -11.102 0.13 1 93.75 66 HIS B O 1
ATOM 2427 N N . GLN B 1 67 ? 20.016 -9.289 1.338 1 92.62 67 GLN B N 1
ATOM 2428 C CA . GLN B 1 67 ? 19.922 -9.953 2.635 1 92.62 67 GLN B CA 1
ATOM 2429 C C . GLN B 1 67 ? 20.797 -11.195 2.682 1 92.62 67 GLN B C 1
ATOM 2431 O O . GLN B 1 67 ? 20.406 -12.219 3.25 1 92.62 67 GLN B O 1
ATOM 2436 N N . GLY B 1 68 ? 21.891 -11.25 1.907 1 95.31 68 GLY B N 1
ATOM 2437 C CA . GLY B 1 68 ? 22.891 -12.297 1.958 1 95.31 68 GLY B CA 1
ATOM 2438 C C . GLY B 1 68 ? 22.578 -13.477 1.063 1 95.31 68 GLY B C 1
ATOM 2439 O O . GLY B 1 68 ? 23.25 -14.508 1.118 1 95.31 68 GLY B O 1
ATOM 2440 N N . VAL B 1 69 ? 21.5 -13.352 0.254 1 97 69 VAL B N 1
ATOM 2441 C CA . VAL B 1 69 ? 21.109 -14.523 -0.515 1 97 69 VAL B CA 1
ATOM 2442 C C . VAL B 1 69 ? 20.703 -14.109 -1.926 1 97 69 VAL B C 1
ATOM 2444 O O . VAL B 1 69 ? 20.062 -13.07 -2.113 1 97 69 VAL B O 1
ATOM 2447 N N . ALA B 1 70 ? 21.031 -14.914 -2.92 1 96.5 70 ALA B N 1
ATOM 2448 C CA . ALA B 1 70 ? 20.562 -14.828 -4.301 1 96.5 70 ALA B CA 1
ATOM 2449 C C . ALA B 1 70 ? 20.422 -16.219 -4.918 1 96.5 70 ALA B C 1
ATOM 2451 O O . ALA B 1 70 ? 20.938 -17.203 -4.387 1 96.5 70 ALA B O 1
ATOM 2452 N N . ALA B 1 71 ? 19.672 -16.281 -5.949 1 96.06 71 ALA B N 1
ATOM 2453 C CA . ALA B 1 71 ? 19.531 -17.531 -6.691 1 96.06 71 ALA B CA 1
ATOM 2454 C C . ALA B 1 71 ? 19.484 -17.281 -8.195 1 96.06 71 ALA B C 1
ATOM 2456 O O . ALA B 1 71 ? 18.922 -16.297 -8.648 1 96.06 71 ALA B O 1
ATOM 2457 N N . GLN B 1 72 ? 20.125 -18.125 -8.82 1 94.44 72 GLN B N 1
ATOM 2458 C CA . GLN B 1 72 ? 20.188 -18.062 -10.281 1 94.44 72 GLN B CA 1
ATOM 2459 C C . GLN B 1 72 ? 19.375 -19.188 -10.922 1 94.44 72 GLN B C 1
ATOM 2461 O O . GLN B 1 72 ? 19.641 -20.359 -10.672 1 94.44 72 GLN B O 1
ATOM 2466 N N . GLY B 1 73 ? 18.438 -18.828 -11.797 1 89.69 73 GLY B N 1
ATOM 2467 C CA . GLY B 1 73 ? 17.641 -19.859 -12.43 1 89.69 73 GLY B CA 1
ATOM 2468 C C . GLY B 1 73 ? 16.688 -19.328 -13.492 1 89.69 73 GLY B C 1
ATOM 2469 O O . GLY B 1 73 ? 16.906 -18.234 -14.023 1 89.69 73 GLY B O 1
ATOM 2470 N N . ALA B 1 74 ? 15.719 -20.172 -13.852 1 87.31 74 ALA B N 1
ATOM 2471 C CA . ALA B 1 74 ? 14.742 -19.844 -14.883 1 87.31 74 ALA B CA 1
ATOM 2472 C C . ALA B 1 74 ? 13.875 -18.656 -14.453 1 87.31 74 ALA B C 1
ATOM 2474 O O . ALA B 1 74 ? 13.516 -18.547 -13.273 1 87.31 74 ALA B O 1
ATOM 2475 N N . PRO B 1 75 ? 13.531 -17.766 -15.414 1 88.31 75 PRO B N 1
ATOM 2476 C CA . PRO B 1 75 ? 12.617 -16.672 -15.086 1 88.31 75 PRO B CA 1
ATOM 2477 C C . PRO B 1 75 ? 11.195 -17.156 -14.797 1 88.31 75 PRO B C 1
ATOM 2479 O O . PRO B 1 75 ? 10.836 -18.281 -15.172 1 88.31 75 PRO B O 1
ATOM 2482 N N . VAL B 1 76 ? 10.484 -16.328 -14.086 1 89.5 76 VAL B N 1
ATOM 2483 C CA . VAL B 1 76 ? 9.07 -16.625 -13.875 1 89.5 76 VAL B CA 1
ATOM 2484 C C . VAL B 1 76 ? 8.336 -16.594 -15.211 1 89.5 76 VAL B C 1
ATOM 2486 O O . VAL B 1 76 ? 8.477 -15.656 -15.992 1 89.5 76 VAL B O 1
ATOM 2489 N N . ALA B 1 77 ? 7.551 -17.609 -15.5 1 89.19 77 ALA B N 1
ATOM 2490 C CA . ALA B 1 77 ? 6.832 -17.734 -16.766 1 89.19 77 ALA B CA 1
ATOM 2491 C C . ALA B 1 77 ? 5.441 -17.109 -16.672 1 89.19 77 ALA B C 1
ATOM 2493 O O . ALA B 1 77 ? 4.758 -17.25 -15.656 1 89.19 77 ALA B O 1
ATOM 2494 N N . PHE B 1 78 ? 5.125 -16.438 -17.75 1 94.38 78 PHE B N 1
ATOM 2495 C CA . PHE B 1 78 ? 3.736 -16.016 -17.875 1 94.38 78 PHE B CA 1
ATOM 2496 C C . PHE B 1 78 ? 2.818 -17.219 -18.078 1 94.38 78 PHE B C 1
ATOM 2498 O O . PHE B 1 78 ? 3.209 -18.203 -18.719 1 94.38 78 PHE B O 1
ATOM 2505 N N . GLN B 1 79 ? 1.65 -17.125 -17.531 1 96.75 79 GLN B N 1
ATOM 2506 C CA . GLN B 1 79 ? 0.659 -18.188 -17.703 1 96.75 79 GLN B CA 1
ATOM 2507 C C . GLN B 1 79 ? -0.415 -17.781 -18.703 1 96.75 79 GLN B C 1
ATOM 2509 O O . GLN B 1 79 ? -0.488 -16.625 -19.109 1 96.75 79 GLN B O 1
ATOM 2514 N N . ASP B 1 80 ? -1.137 -18.828 -19.125 1 97.38 80 ASP B N 1
ATOM 2515 C CA . ASP B 1 80 ? -2.207 -18.625 -20.094 1 97.38 80 ASP B CA 1
ATOM 2516 C C . ASP B 1 80 ? -3.539 -18.359 -19.391 1 97.38 80 ASP B C 1
ATOM 2518 O O . ASP B 1 80 ? -3.918 -19.078 -18.469 1 97.38 80 ASP B O 1
ATOM 2522 N N . LEU B 1 81 ? -4.234 -17.344 -19.875 1 98.25 81 LEU B N 1
ATOM 2523 C CA . LEU B 1 81 ? -5.48 -16.906 -19.25 1 98.25 81 LEU B CA 1
ATOM 2524 C C . LEU B 1 81 ? -6.504 -18.047 -19.234 1 98.25 81 LEU B C 1
ATOM 2526 O O . LEU B 1 81 ? -7.113 -18.328 -18.203 1 98.25 81 LEU B O 1
ATOM 2530 N N . ASP B 1 82 ? -6.68 -18.719 -20.344 1 98.19 82 ASP B N 1
ATOM 2531 C CA . ASP B 1 82 ? -7.676 -19.781 -20.438 1 98.19 82 ASP B CA 1
ATOM 2532 C C . ASP B 1 82 ? -7.344 -20.938 -19.5 1 98.19 82 ASP B C 1
ATOM 2534 O O . ASP B 1 82 ? -8.242 -21.5 -18.875 1 98.19 82 ASP B O 1
ATOM 2538 N N . THR B 1 83 ? -6.109 -21.25 -19.438 1 98.19 83 THR B N 1
ATOM 2539 C CA . THR B 1 83 ? -5.664 -22.328 -18.547 1 98.19 83 THR B CA 1
ATOM 2540 C C . THR B 1 83 ? -5.953 -21.969 -17.094 1 98.19 83 THR B C 1
ATOM 2542 O O . THR B 1 83 ? -6.434 -22.8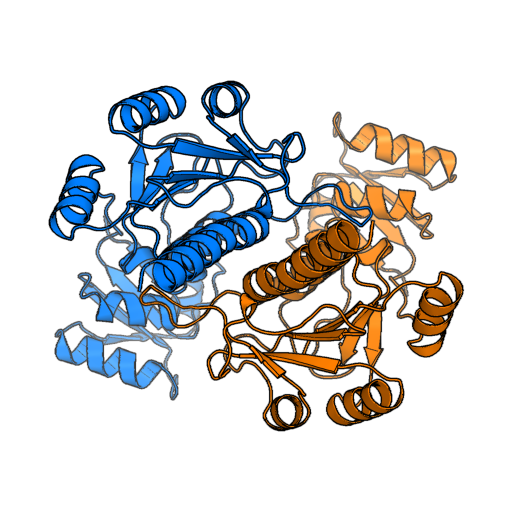12 -16.328 1 98.19 83 THR B O 1
ATOM 2545 N N . VAL B 1 84 ? -5.703 -20.734 -16.734 1 98.44 84 VAL B N 1
ATOM 2546 C CA . VAL B 1 84 ? -5.926 -20.281 -15.367 1 98.44 84 VAL B CA 1
ATOM 2547 C C . VAL B 1 84 ? -7.418 -20.328 -15.047 1 98.44 84 VAL B C 1
ATOM 2549 O O . VAL B 1 84 ? -7.816 -20.828 -13.992 1 98.44 84 VAL B O 1
ATOM 2552 N N . LEU B 1 85 ? -8.219 -19.844 -15.93 1 98.44 85 LEU B N 1
ATOM 2553 C CA . LEU B 1 85 ? -9.656 -19.781 -15.695 1 98.44 85 LEU B CA 1
ATOM 2554 C C . LEU B 1 85 ? -10.258 -21.188 -15.648 1 98.44 85 LEU B C 1
ATOM 2556 O O . LEU B 1 85 ? -11.188 -21.438 -14.883 1 98.44 85 LEU B O 1
ATOM 2560 N N . ALA B 1 86 ? -9.75 -22.109 -16.484 1 98.25 86 ALA B N 1
ATOM 2561 C CA . ALA B 1 86 ? -10.211 -23.5 -16.453 1 98.25 86 ALA B CA 1
ATOM 2562 C C . ALA B 1 86 ? -9.938 -24.141 -15.102 1 98.25 86 ALA B C 1
ATOM 2564 O O . ALA B 1 86 ? -10.758 -24.906 -14.586 1 98.25 86 ALA B O 1
ATOM 2565 N N . ARG B 1 87 ? -8.82 -23.828 -14.539 1 97.81 87 ARG B N 1
ATOM 2566 C CA . ARG B 1 87 ? -8.469 -24.344 -13.219 1 97.81 87 ARG B CA 1
ATOM 2567 C C . ARG B 1 87 ? -9.414 -23.812 -12.148 1 97.81 87 ARG B C 1
ATOM 2569 O O . ARG B 1 87 ? -9.852 -24.562 -11.273 1 97.81 87 ARG B O 1
ATOM 2576 N N . VAL B 1 88 ? -9.711 -22.516 -12.219 1 98 88 VAL B N 1
ATOM 2577 C CA . VAL B 1 88 ? -10.633 -21.891 -11.266 1 98 88 VAL B CA 1
ATOM 2578 C C . VAL B 1 88 ? -12 -22.562 -11.367 1 98 88 VAL B C 1
ATOM 2580 O O . VAL B 1 88 ? -12.617 -22.891 -10.352 1 98 88 VAL B O 1
ATOM 2583 N N . GLU B 1 89 ? -12.438 -22.734 -12.578 1 97.38 89 GLU B N 1
ATOM 2584 C CA . GLU B 1 89 ? -13.734 -23.359 -12.836 1 97.38 89 GLU B CA 1
ATOM 2585 C C . GLU B 1 89 ? -13.773 -24.781 -12.297 1 97.38 89 GLU B C 1
ATOM 2587 O O . GLU B 1 89 ? -14.773 -25.188 -11.695 1 97.38 89 GLU B O 1
ATOM 2592 N N . SER B 1 90 ? -12.758 -25.516 -12.5 1 98 90 SER B N 1
ATOM 2593 C CA . SER B 1 90 ? -12.711 -26.906 -12.07 1 98 90 SER B CA 1
ATOM 2594 C C . SER B 1 90 ? -12.781 -27.031 -10.547 1 98 90 SER B C 1
ATOM 2596 O O . SER B 1 90 ? -13.219 -28.047 -10.016 1 98 90 SER B O 1
ATOM 2598 N N . ARG B 1 91 ? -12.422 -25.984 -9.852 1 97.38 91 ARG B N 1
ATOM 2599 C CA . ARG B 1 91 ? -12.43 -25.984 -8.391 1 97.38 91 ARG B CA 1
ATOM 2600 C C . ARG B 1 91 ? -13.734 -25.391 -7.855 1 97.38 91 ARG B C 1
ATOM 2602 O O . ARG B 1 91 ? -13.945 -25.344 -6.641 1 97.38 91 ARG B O 1
ATOM 2609 N N . GLY B 1 92 ? -14.57 -24.922 -8.711 1 96.69 92 GLY B N 1
ATOM 2610 C CA . GLY B 1 92 ? -15.852 -24.359 -8.32 1 96.69 92 GLY B CA 1
ATOM 2611 C C . GLY B 1 92 ? -15.727 -23.031 -7.598 1 96.69 92 GLY B C 1
ATOM 2612 O O . GLY B 1 92 ? -16.562 -22.703 -6.758 1 96.69 92 GLY B O 1
ATOM 2613 N N . GLU B 1 93 ? -14.688 -22.312 -7.879 1 97.5 93 GLU B N 1
ATOM 2614 C CA . GLU B 1 93 ? -14.438 -21.031 -7.211 1 97.5 93 GLU B CA 1
ATOM 2615 C C . GLU B 1 93 ? -14.992 -19.875 -8.023 1 97.5 93 GLU B C 1
ATOM 2617 O O . GLU B 1 93 ? -15.117 -19.969 -9.25 1 97.5 93 GLU B O 1
ATOM 2622 N N . VAL B 1 94 ? -15.352 -18.828 -7.312 1 98.25 94 VAL B N 1
ATOM 2623 C CA . VAL B 1 94 ? -15.719 -17.594 -7.98 1 98.25 94 VAL B CA 1
ATOM 2624 C C . VAL B 1 94 ? -14.461 -16.828 -8.391 1 98.25 94 VAL B C 1
ATOM 2626 O O . VAL B 1 94 ? -13.664 -16.422 -7.539 1 98.25 94 VAL B O 1
ATOM 2629 N N . PRO B 1 95 ? -14.211 -16.625 -9.656 1 98.75 95 PRO B N 1
ATOM 2630 C CA . PRO B 1 95 ? -12.93 -16.078 -10.109 1 98.75 95 PRO B CA 1
ATOM 2631 C C . PRO B 1 95 ? -12.758 -14.609 -9.734 1 98.75 95 PRO B C 1
ATOM 2633 O O . PRO B 1 95 ? -13.727 -13.844 -9.742 1 98.75 95 PRO B O 1
ATOM 2636 N N . LEU B 1 96 ? -11.57 -14.25 -9.391 1 98.88 96 LEU B N 1
ATOM 2637 C CA . LEU B 1 96 ? -11.109 -12.891 -9.125 1 98.88 96 LEU B CA 1
ATOM 2638 C C . LEU B 1 96 ? -9.781 -12.617 -9.836 1 98.88 96 LEU B C 1
ATOM 2640 O O . LEU B 1 96 ? -8.781 -13.297 -9.578 1 98.88 96 LEU B O 1
ATOM 2644 N N . LEU B 1 97 ? -9.805 -11.68 -10.766 1 98.94 97 LEU B N 1
ATOM 2645 C CA . LEU B 1 97 ? -8.602 -11.273 -11.492 1 98.94 97 LEU B CA 1
ATOM 2646 C C . LEU B 1 97 ? -8.227 -9.828 -11.164 1 98.94 97 LEU B C 1
ATOM 2648 O O . LEU B 1 97 ? -9.102 -9.016 -10.844 1 98.94 97 LEU B O 1
ATOM 2652 N N . LEU B 1 98 ? -6.973 -9.516 -11.211 1 98.94 98 LEU B N 1
ATOM 2653 C CA . LEU B 1 98 ? -6.449 -8.156 -11.07 1 98.94 98 LEU B CA 1
ATOM 2654 C C . LEU B 1 98 ? -5.789 -7.703 -12.367 1 98.94 98 LEU B C 1
ATOM 2656 O O . LEU B 1 98 ? -4.867 -8.359 -12.867 1 98.94 98 LEU B O 1
ATOM 2660 N N . LEU B 1 99 ? -6.277 -6.684 -12.922 1 98.88 99 LEU B N 1
ATOM 2661 C CA . LEU B 1 99 ? -5.719 -6.125 -14.148 1 98.88 99 LEU B CA 1
ATOM 2662 C C . LEU B 1 99 ? -4.965 -4.832 -13.867 1 98.88 99 LEU B C 1
ATOM 2664 O O . LEU B 1 99 ? -5.535 -3.879 -13.328 1 98.88 99 LEU B O 1
ATOM 2668 N N . LEU B 1 100 ? -3.684 -4.832 -14.172 1 98.12 100 LEU B N 1
ATOM 2669 C CA . LEU B 1 100 ? -2.863 -3.635 -14.023 1 98.12 100 LEU B CA 1
ATOM 2670 C C . LEU B 1 100 ? -2.822 -2.832 -15.32 1 98.12 100 LEU B C 1
ATOM 2672 O O . LEU B 1 100 ? -2.244 -3.279 -16.312 1 98.12 100 LEU B O 1
ATOM 2676 N N . ASP B 1 101 ? -3.477 -1.664 -15.305 1 97.44 101 ASP B N 1
ATOM 2677 C CA . ASP B 1 101 ? -3.578 -0.805 -16.484 1 97.44 101 ASP B CA 1
ATOM 2678 C C . ASP B 1 101 ? -2.361 0.111 -16.594 1 97.44 101 ASP B C 1
ATOM 2680 O O . ASP B 1 101 ? -2.396 1.258 -16.141 1 97.44 101 ASP B O 1
ATOM 2684 N N . GLU B 1 102 ? -1.305 -0.381 -17.188 1 95.12 102 GLU B N 1
ATOM 2685 C CA . GLU B 1 102 ? -0.098 0.346 -17.562 1 95.12 102 GLU B CA 1
ATOM 2686 C C . GLU B 1 102 ? 0.672 0.822 -16.344 1 95.12 102 GLU B C 1
ATOM 2688 O O . GLU B 1 102 ? 1.122 1.969 -16.281 1 95.12 102 GLU B O 1
ATOM 2693 N N . LEU B 1 103 ? 0.761 -0.015 -15.336 1 95.44 103 LEU B N 1
ATOM 2694 C CA . LEU B 1 103 ? 1.625 0.228 -14.188 1 95.44 103 LEU B CA 1
ATOM 2695 C C . LEU B 1 103 ? 3.078 -0.087 -14.523 1 95.44 103 LEU B C 1
ATOM 2697 O O . LEU B 1 103 ? 3.4 -1.215 -14.906 1 95.44 103 LEU B O 1
ATOM 2701 N N . GLN B 1 104 ? 3.951 0.85 -14.352 1 93.75 104 GLN B N 1
ATOM 2702 C CA . GLN B 1 104 ? 5.316 0.679 -14.836 1 93.75 104 GLN B CA 1
ATOM 2703 C C . GLN B 1 104 ? 6.312 0.635 -13.68 1 93.75 104 GLN B C 1
ATOM 2705 O O . GLN B 1 104 ? 7.465 0.237 -13.867 1 93.75 104 GLN B O 1
ATOM 2710 N N . ASP B 1 105 ? 5.953 1.08 -12.523 1 93.69 105 ASP B N 1
ATOM 2711 C CA . ASP B 1 105 ? 6.832 1.06 -11.359 1 93.69 105 ASP B CA 1
ATOM 2712 C C . ASP B 1 105 ? 6.93 -0.345 -10.773 1 93.69 105 ASP B C 1
ATOM 2714 O O . ASP B 1 105 ? 5.949 -0.873 -10.242 1 93.69 105 ASP B O 1
ATOM 2718 N N . PRO B 1 106 ? 8.141 -0.932 -10.727 1 94.56 106 PRO B N 1
ATOM 2719 C CA . PRO B 1 106 ? 8.273 -2.289 -10.188 1 94.56 106 PRO B CA 1
ATOM 2720 C C . PRO B 1 106 ? 7.852 -2.393 -8.727 1 94.56 106 PRO B C 1
ATOM 2722 O O . PRO B 1 106 ? 7.402 -3.453 -8.281 1 94.56 106 PRO B O 1
ATOM 2725 N N . GLN B 1 107 ? 7.98 -1.305 -7.965 1 94.12 107 GLN B N 1
ATOM 2726 C CA . GLN B 1 107 ? 7.562 -1.302 -6.566 1 94.12 107 GLN B CA 1
ATOM 2727 C C . GLN B 1 107 ? 6.059 -1.53 -6.441 1 94.12 107 GLN B C 1
ATOM 2729 O O . GLN B 1 107 ? 5.613 -2.334 -5.617 1 94.12 107 GLN B O 1
ATOM 2734 N N . ASN B 1 108 ? 5.336 -0.883 -7.324 1 96.25 108 ASN B N 1
ATOM 2735 C CA . ASN B 1 108 ? 3.883 -1.028 -7.305 1 96.25 108 ASN B CA 1
ATOM 2736 C C . ASN B 1 108 ? 3.447 -2.393 -7.832 1 96.25 108 ASN B C 1
ATOM 2738 O O . ASN B 1 108 ? 2.574 -3.039 -7.25 1 96.25 108 ASN B O 1
ATOM 2742 N N . VAL B 1 109 ? 4.055 -2.803 -8.898 1 97.31 109 VAL B N 1
ATOM 2743 C CA . VAL B 1 109 ? 3.693 -4.078 -9.508 1 97.31 109 VAL B CA 1
ATOM 2744 C C . VAL B 1 109 ? 3.979 -5.219 -8.531 1 97.31 109 VAL B C 1
ATOM 2746 O O . VAL B 1 109 ? 3.115 -6.062 -8.289 1 97.31 109 VAL B O 1
ATOM 2749 N N . GLY B 1 110 ? 5.18 -5.188 -7.953 1 97.06 110 GLY B N 1
ATOM 2750 C CA . GLY B 1 110 ? 5.523 -6.211 -6.977 1 97.06 110 GLY B CA 1
ATOM 2751 C C . GLY B 1 110 ? 4.602 -6.219 -5.773 1 97.06 110 GLY B C 1
ATOM 2752 O O . GLY B 1 110 ? 4.152 -7.281 -5.34 1 97.06 110 GLY B O 1
ATOM 2753 N N . ALA B 1 111 ? 4.289 -5.027 -5.262 1 97.5 111 ALA B N 1
ATOM 2754 C CA . ALA B 1 111 ? 3.416 -4.906 -4.098 1 97.5 111 ALA B CA 1
ATOM 2755 C C . ALA B 1 111 ? 2.014 -5.422 -4.41 1 97.5 111 ALA B C 1
ATOM 2757 O O . ALA B 1 111 ? 1.396 -6.102 -3.584 1 97.5 111 ALA B O 1
ATOM 2758 N N . LEU B 1 112 ? 1.542 -5.141 -5.57 1 98.56 112 LEU B N 1
ATOM 2759 C CA . LEU B 1 112 ? 0.2 -5.562 -5.957 1 98.56 112 LEU B CA 1
ATOM 2760 C C . LEU B 1 112 ? 0.15 -7.07 -6.184 1 98.56 112 LEU B C 1
ATOM 2762 O O . LEU B 1 112 ? -0.855 -7.715 -5.879 1 98.56 112 LEU B O 1
ATOM 2766 N N . ILE B 1 113 ? 1.231 -7.625 -6.738 1 98.5 113 ILE B N 1
ATOM 2767 C CA . ILE B 1 113 ? 1.306 -9.07 -6.891 1 98.5 113 ILE B CA 1
ATOM 2768 C C . ILE B 1 113 ? 1.285 -9.734 -5.516 1 98.5 113 ILE B C 1
ATOM 2770 O O . ILE B 1 113 ? 0.586 -10.734 -5.309 1 98.5 113 ILE B O 1
ATOM 2774 N N . ARG B 1 114 ? 2.021 -9.148 -4.59 1 98.44 114 ARG B N 1
ATOM 2775 C CA . ARG B 1 114 ? 2.023 -9.656 -3.223 1 98.44 114 ARG B CA 1
ATOM 2776 C C . ARG B 1 114 ? 0.624 -9.609 -2.619 1 98.44 114 ARG B C 1
ATOM 2778 O O . ARG B 1 114 ? 0.152 -10.602 -2.055 1 98.44 114 ARG B O 1
ATOM 2785 N N . THR B 1 115 ? -0.01 -8.508 -2.758 1 98.81 115 THR B N 1
ATOM 2786 C CA . THR B 1 115 ? -1.356 -8.328 -2.227 1 98.81 115 THR B CA 1
ATOM 2787 C C . THR B 1 115 ? -2.346 -9.25 -2.93 1 98.81 115 THR B C 1
ATOM 2789 O O . THR B 1 115 ? -3.262 -9.781 -2.301 1 98.81 115 THR B O 1
ATOM 2792 N N . ALA B 1 116 ? -2.182 -9.43 -4.23 1 98.88 116 ALA B N 1
ATOM 2793 C CA . ALA B 1 116 ? -3.051 -10.312 -5.004 1 98.88 116 ALA B CA 1
ATOM 2794 C C . ALA B 1 116 ? -3.004 -11.742 -4.461 1 98.88 116 ALA B C 1
ATOM 2796 O O . ALA B 1 116 ? -4.043 -12.367 -4.25 1 98.88 116 ALA B O 1
ATOM 2797 N N . ASN B 1 117 ? -1.797 -12.242 -4.219 1 98.69 117 ASN B N 1
ATOM 2798 C CA . ASN B 1 117 ? -1.67 -13.562 -3.619 1 98.69 117 ASN B CA 1
ATOM 2799 C C . ASN B 1 117 ? -2.377 -13.641 -2.268 1 98.69 117 ASN B C 1
ATOM 2801 O O . ASN B 1 117 ? -3.174 -14.547 -2.029 1 98.69 117 ASN B O 1
ATOM 2805 N N . ALA B 1 118 ? -2.113 -12.641 -1.452 1 98.38 118 ALA B N 1
ATOM 2806 C CA . ALA B 1 118 ? -2.672 -12.609 -0.103 1 98.38 118 ALA B CA 1
ATOM 2807 C C . ALA B 1 118 ? -4.195 -12.562 -0.143 1 98.38 118 ALA B C 1
ATOM 2809 O O . ALA B 1 118 ? -4.863 -13.109 0.736 1 98.38 118 ALA B O 1
ATOM 2810 N N . ALA B 1 119 ? -4.793 -11.953 -1.128 1 98.75 119 ALA B N 1
ATOM 2811 C CA . ALA B 1 119 ? -6.23 -11.727 -1.226 1 98.75 119 ALA B CA 1
ATOM 2812 C C . ALA B 1 119 ? -6.914 -12.875 -1.971 1 98.75 119 ALA B C 1
ATOM 2814 O O . ALA B 1 119 ? -8.133 -12.867 -2.139 1 98.75 119 ALA B O 1
ATOM 2815 N N . GLY B 1 120 ? -6.164 -13.781 -2.49 1 98.56 120 GLY B N 1
ATOM 2816 C CA . GLY B 1 120 ? -6.75 -14.93 -3.164 1 98.56 120 GLY B CA 1
ATOM 2817 C C . GLY B 1 120 ? -7.09 -14.664 -4.617 1 98.56 120 GLY B C 1
ATOM 2818 O O . GLY B 1 120 ? -7.973 -15.305 -5.184 1 98.56 120 GLY B O 1
ATOM 2819 N N . VAL B 1 121 ? -6.426 -13.719 -5.191 1 98.88 121 VAL B N 1
ATOM 2820 C CA . VAL B 1 121 ? -6.59 -13.43 -6.613 1 98.88 121 VAL B CA 1
ATOM 2821 C C . VAL B 1 121 ? -6.121 -14.617 -7.441 1 98.88 121 VAL B C 1
ATOM 2823 O O . VAL B 1 121 ? -5.086 -15.219 -7.145 1 98.88 121 VAL B O 1
ATOM 2826 N N . HIS B 1 122 ? -6.883 -14.93 -8.5 1 98.81 122 HIS B N 1
ATOM 2827 C CA . HIS B 1 122 ? -6.602 -16.125 -9.273 1 98.81 122 HIS B CA 1
ATOM 2828 C C . HIS B 1 122 ? -5.598 -15.852 -10.383 1 98.81 122 HIS B C 1
ATOM 2830 O O . HIS B 1 122 ? -4.98 -16.781 -10.922 1 98.81 122 HIS B O 1
ATOM 2836 N N . GLY B 1 123 ? -5.449 -14.578 -10.758 1 98.75 123 GLY B N 1
ATOM 2837 C CA . GLY B 1 123 ? -4.512 -14.188 -11.797 1 98.75 123 GLY B CA 1
ATOM 2838 C C . GLY B 1 123 ? -4.324 -12.688 -11.891 1 98.75 123 GLY B C 1
ATOM 2839 O O . GLY B 1 123 ? -5.281 -11.922 -11.734 1 98.75 123 GLY B O 1
ATOM 2840 N N . VAL B 1 124 ? -3.1 -12.297 -12.18 1 98.81 124 VAL B N 1
ATOM 2841 C CA . VAL B 1 124 ? -2.777 -10.898 -12.43 1 98.81 124 VAL B CA 1
ATOM 2842 C C . VAL B 1 124 ? -2.525 -10.672 -13.914 1 98.81 124 VAL B C 1
ATOM 2844 O O . VAL B 1 124 ? -1.663 -11.328 -14.508 1 98.81 124 VAL B O 1
ATOM 2847 N N . LEU B 1 125 ? -3.312 -9.773 -14.484 1 98.81 125 LEU B N 1
ATOM 2848 C CA . LEU B 1 125 ? -3.189 -9.461 -15.906 1 98.81 125 LEU B CA 1
ATOM 2849 C C . LEU B 1 125 ? -2.275 -8.258 -16.125 1 98.81 125 LEU B C 1
ATOM 2851 O O . LEU B 1 125 ? -2.512 -7.188 -15.555 1 98.81 125 LEU B O 1
ATOM 2855 N N . LEU B 1 126 ? -1.321 -8.5 -16.922 1 97.25 126 LEU B N 1
ATOM 2856 C CA . LEU B 1 126 ? -0.325 -7.488 -17.266 1 97.25 126 LEU B CA 1
ATOM 2857 C C . LEU B 1 126 ? -0.232 -7.301 -18.766 1 97.25 126 LEU B C 1
ATOM 2859 O O . LEU B 1 126 ? 0.081 -8.242 -19.5 1 97.25 126 LEU B O 1
ATOM 2863 N N . PRO B 1 127 ? -0.458 -6.062 -19.234 1 96.81 127 PRO B N 1
ATOM 2864 C CA . PRO B 1 127 ? -0.316 -5.859 -20.688 1 96.81 127 PRO B CA 1
ATOM 2865 C C . PRO B 1 127 ? 1.126 -6.008 -21.156 1 96.81 127 PRO B C 1
ATOM 2867 O O . PRO B 1 127 ? 2.062 -5.707 -20.422 1 96.81 127 PRO B O 1
ATOM 2870 N N . GLN B 1 128 ? 1.29 -6.422 -22.406 1 95.25 128 GLN B N 1
ATOM 2871 C CA . GLN B 1 128 ? 2.604 -6.625 -23 1 95.25 128 GLN B CA 1
ATOM 2872 C C . GLN B 1 128 ? 3.357 -5.305 -23.141 1 95.25 128 GLN B C 1
ATOM 2874 O O . GLN B 1 128 ? 4.582 -5.27 -23.016 1 95.25 128 GLN B O 1
ATOM 2879 N N . ARG B 1 129 ? 2.59 -4.312 -23.359 1 92.81 129 ARG B N 1
ATOM 2880 C CA . ARG B 1 129 ? 3.197 -3.004 -23.578 1 92.81 129 ARG B CA 1
ATOM 2881 C C . ARG B 1 129 ? 2.947 -2.08 -22.391 1 92.81 129 ARG B C 1
ATOM 2883 O O . ARG B 1 129 ? 1.931 -2.205 -21.703 1 92.81 129 ARG B O 1
ATOM 2890 N N . ARG B 1 130 ? 3.889 -1.187 -22.156 1 90.88 130 ARG B N 1
ATOM 2891 C CA . ARG B 1 130 ? 3.758 -0.126 -21.156 1 90.88 130 ARG B CA 1
ATOM 2892 C C . ARG B 1 130 ? 3.541 -0.706 -19.766 1 90.88 130 ARG B C 1
ATOM 2894 O O . ARG B 1 130 ? 2.682 -0.235 -19.016 1 90.88 130 ARG B O 1
ATOM 2901 N N . SER B 1 131 ? 4.148 -1.861 -19.516 1 91.31 131 SER B N 1
ATOM 2902 C CA . SER B 1 131 ? 4.09 -2.486 -18.203 1 91.31 131 SER B CA 1
ATOM 2903 C C . SER B 1 131 ? 5.48 -2.863 -17.703 1 91.31 131 SER B C 1
ATOM 2905 O O . SER B 1 131 ? 6.43 -2.93 -18.484 1 91.31 131 SER B O 1
ATOM 2907 N N . CYS B 1 132 ? 5.543 -2.98 -16.391 1 89.75 132 CYS B N 1
ATOM 2908 C CA . CYS B 1 132 ? 6.785 -3.389 -15.75 1 89.75 132 CYS B CA 1
ATOM 2909 C C . CYS B 1 132 ? 7.094 -4.855 -16.031 1 89.75 132 CYS B C 1
ATOM 2911 O O . CYS B 1 132 ? 6.223 -5.715 -15.898 1 89.75 132 CYS B O 1
ATOM 2913 N N . PRO B 1 133 ? 8.297 -5.137 -16.531 1 89.44 133 PRO B N 1
ATOM 2914 C CA . PRO B 1 133 ? 8.664 -6.547 -16.672 1 89.44 133 PRO B CA 1
ATOM 2915 C C . PRO B 1 133 ? 8.773 -7.262 -15.32 1 89.44 133 PRO B C 1
ATOM 2917 O O . PRO B 1 133 ? 8.945 -6.609 -14.289 1 89.44 133 PRO B O 1
ATOM 2920 N N . LEU B 1 134 ? 8.672 -8.594 -15.328 1 90.44 134 LEU B N 1
ATOM 2921 C CA . LEU B 1 134 ? 8.844 -9.398 -14.125 1 90.44 134 LEU B CA 1
ATOM 2922 C C . LEU B 1 134 ? 10.328 -9.633 -13.828 1 90.44 134 LEU B C 1
ATOM 2924 O O . LEU B 1 134 ? 10.836 -10.734 -14.039 1 90.44 134 LEU B O 1
ATOM 2928 N N . ASN B 1 135 ? 10.969 -8.688 -13.258 1 88.31 135 ASN B N 1
ATOM 2929 C CA . ASN B 1 135 ? 12.398 -8.742 -12.992 1 88.31 135 ASN B CA 1
ATOM 2930 C C . ASN B 1 135 ? 12.688 -9.008 -11.516 1 88.31 135 ASN B C 1
ATOM 2932 O O . ASN B 1 135 ? 11.773 -9.297 -10.742 1 88.31 135 ASN B O 1
ATOM 2936 N N . ALA B 1 136 ? 13.953 -8.898 -11.125 1 85.81 136 ALA B N 1
ATOM 2937 C CA . ALA B 1 136 ? 14.398 -9.234 -9.773 1 85.81 136 ALA B CA 1
ATOM 2938 C C . ALA B 1 136 ? 13.797 -8.289 -8.742 1 85.81 136 ALA B C 1
ATOM 2940 O O . ALA B 1 136 ? 13.508 -8.695 -7.609 1 85.81 136 ALA B O 1
ATOM 2941 N N . VAL B 1 137 ? 13.586 -7.059 -9.164 1 90.31 137 VAL B N 1
ATOM 2942 C CA . VAL B 1 137 ? 13.023 -6.066 -8.266 1 90.31 137 VAL B CA 1
ATOM 2943 C C . VAL B 1 137 ? 11.578 -6.445 -7.918 1 90.31 137 VAL B C 1
ATOM 2945 O O . VAL B 1 137 ? 11.203 -6.473 -6.746 1 90.31 137 VAL B O 1
ATOM 2948 N N . VAL B 1 138 ? 10.828 -6.828 -8.938 1 93.75 138 VAL B N 1
ATOM 2949 C CA . VAL B 1 138 ? 9.438 -7.238 -8.75 1 93.75 138 VAL B CA 1
ATOM 2950 C C . VAL B 1 138 ? 9.383 -8.492 -7.879 1 93.75 138 VAL B C 1
ATOM 2952 O O . VAL B 1 138 ? 8.562 -8.578 -6.961 1 93.75 138 VAL B O 1
ATOM 2955 N N . ALA B 1 139 ? 10.273 -9.422 -8.125 1 92.06 139 ALA B N 1
ATOM 2956 C CA . ALA B 1 139 ? 10.328 -10.656 -7.336 1 92.06 139 ALA B CA 1
ATOM 2957 C C . ALA B 1 139 ? 10.602 -10.352 -5.867 1 92.06 139 ALA B C 1
ATOM 2959 O O . ALA B 1 139 ? 9.969 -10.922 -4.977 1 92.06 139 ALA B O 1
ATOM 2960 N N . LYS B 1 140 ? 11.5 -9.484 -5.633 1 91.44 140 LYS B N 1
ATOM 2961 C CA . LYS B 1 140 ? 11.859 -9.117 -4.266 1 91.44 140 LYS B CA 1
ATOM 2962 C C . LYS B 1 140 ? 10.695 -8.43 -3.559 1 91.44 140 LYS B C 1
ATOM 2964 O O . LYS B 1 140 ? 10.352 -8.781 -2.43 1 91.44 140 LYS B O 1
ATOM 2969 N N . ILE B 1 141 ? 10.078 -7.473 -4.285 1 93.5 141 ILE B N 1
ATOM 2970 C CA . ILE B 1 141 ? 9.023 -6.664 -3.688 1 93.5 141 ILE B CA 1
ATOM 2971 C C . ILE B 1 141 ? 7.793 -7.527 -3.432 1 93.5 141 ILE B C 1
ATOM 2973 O O . ILE B 1 141 ? 7.086 -7.336 -2.439 1 93.5 141 ILE B O 1
ATOM 2977 N N . SER B 1 142 ? 7.539 -8.531 -4.238 1 96.06 142 SER B N 1
ATOM 2978 C CA . SER B 1 142 ? 6.379 -9.406 -4.086 1 96.06 142 SER B CA 1
ATOM 2979 C C . SER B 1 142 ? 6.574 -10.391 -2.941 1 96.06 142 SER B C 1
ATOM 2981 O O . SER B 1 142 ? 5.648 -11.117 -2.58 1 96.06 142 SER B O 1
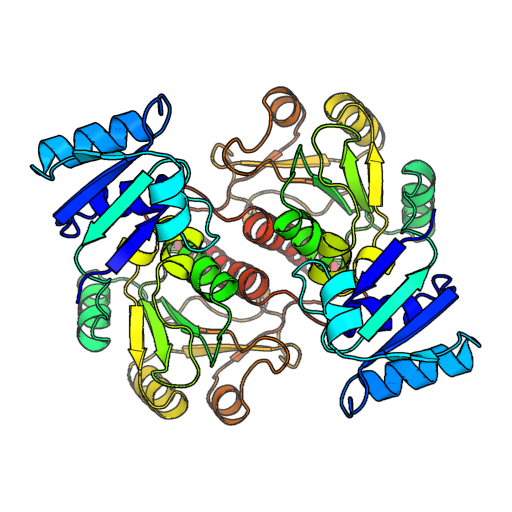ATOM 2983 N N . ALA B 1 143 ? 7.809 -10.414 -2.402 1 91.94 143 ALA B N 1
ATOM 2984 C CA . ALA B 1 143 ? 8.156 -11.289 -1.289 1 91.94 143 ALA B CA 1
ATOM 2985 C C . ALA B 1 143 ? 7.844 -12.75 -1.616 1 91.94 143 ALA B C 1
ATOM 2987 O O . ALA B 1 143 ? 7.328 -13.484 -0.771 1 91.94 143 ALA B O 1
ATOM 2988 N N . GLY B 1 144 ? 8.031 -13.094 -2.943 1 91.88 144 GLY B N 1
ATOM 2989 C CA . GLY B 1 144 ? 7.855 -14.477 -3.35 1 91.88 144 GLY B CA 1
ATOM 2990 C C . GLY B 1 144 ? 6.465 -14.766 -3.885 1 91.88 144 GLY B C 1
ATOM 2991 O O . GLY B 1 144 ? 6.227 -15.836 -4.461 1 91.88 144 GLY B O 1
ATOM 2992 N N . ALA B 1 145 ? 5.527 -13.828 -3.742 1 96.5 145 ALA B N 1
ATOM 2993 C CA . ALA B 1 145 ? 4.152 -14.031 -4.195 1 96.5 145 ALA B CA 1
ATOM 2994 C C . ALA B 1 145 ? 4.109 -14.328 -5.691 1 96.5 145 ALA B C 1
ATOM 2996 O O . ALA B 1 145 ? 3.205 -15.016 -6.168 1 96.5 145 ALA B O 1
ATOM 2997 N N . ILE B 1 146 ? 5.078 -13.867 -6.395 1 95.88 146 ILE B N 1
ATOM 2998 C CA . ILE B 1 146 ? 5.145 -14.016 -7.848 1 95.88 146 ILE B CA 1
ATOM 2999 C C . ILE B 1 146 ? 5.25 -15.492 -8.211 1 95.88 146 ILE B C 1
ATOM 3001 O O . ILE B 1 146 ? 4.973 -15.883 -9.352 1 95.88 146 ILE B O 1
ATOM 3005 N N . GLU B 1 147 ? 5.695 -16.359 -7.246 1 94.81 147 GLU B N 1
ATOM 3006 C CA . GLU B 1 147 ? 5.844 -17.797 -7.465 1 94.81 147 GLU B CA 1
ATOM 3007 C C . GLU B 1 147 ? 4.5 -18.516 -7.391 1 94.81 147 GLU B C 1
ATOM 3009 O O . GLU B 1 147 ? 4.375 -19.656 -7.812 1 94.81 147 GLU B O 1
ATOM 3014 N N . TYR B 1 148 ? 3.488 -17.797 -6.879 1 96.62 148 TYR B N 1
ATOM 3015 C CA . TYR B 1 148 ? 2.264 -18.516 -6.531 1 96.62 148 TYR B CA 1
ATOM 3016 C C . TYR B 1 148 ? 1.071 -17.953 -7.297 1 96.62 148 TYR B C 1
ATOM 3018 O O . TYR B 1 148 ? 0.132 -18.688 -7.617 1 96.62 148 TYR B O 1
ATOM 3026 N N . VAL B 1 149 ? 1.029 -16.688 -7.531 1 96.94 149 VAL B N 1
ATOM 3027 C CA . VAL B 1 149 ? -0.088 -16.094 -8.258 1 96.94 149 VAL B CA 1
ATOM 3028 C C . VAL B 1 149 ? 0.222 -16.062 -9.75 1 96.94 149 VAL B C 1
ATOM 3030 O O . VAL B 1 149 ? 1.229 -15.484 -10.172 1 96.94 149 VAL B O 1
ATOM 3033 N N . PRO B 1 150 ? -0.635 -16.656 -10.586 1 97.88 150 PRO B N 1
ATOM 3034 C CA . PRO B 1 150 ? -0.403 -16.594 -12.031 1 97.88 150 PRO B CA 1
ATOM 3035 C C . PRO B 1 150 ? -0.359 -15.172 -12.562 1 97.88 150 PRO B C 1
ATOM 3037 O O . PRO B 1 150 ? -1.249 -14.367 -12.266 1 97.88 150 PRO B O 1
ATOM 3040 N N . VAL B 1 151 ? 0.73 -14.859 -13.242 1 97.94 151 VAL B N 1
ATOM 3041 C CA . VAL B 1 151 ? 0.809 -13.602 -13.984 1 97.94 151 VAL B CA 1
ATOM 3042 C C . VAL B 1 151 ? 0.604 -13.875 -15.477 1 97.94 151 VAL B C 1
ATOM 3044 O O . VAL B 1 151 ? 1.258 -14.742 -16.047 1 97.94 151 VAL B O 1
ATOM 3047 N N . ILE B 1 152 ? -0.36 -13.18 -16.031 1 98.25 152 ILE B N 1
ATOM 3048 C CA . ILE B 1 152 ? -0.781 -13.406 -17.406 1 98.25 152 ILE B CA 1
ATOM 3049 C C . ILE B 1 152 ? -0.48 -12.172 -18.25 1 98.25 152 ILE B C 1
ATOM 3051 O O . ILE B 1 152 ? -0.902 -11.062 -17.922 1 98.25 152 ILE B O 1
ATOM 3055 N N . GLN B 1 153 ? 0.232 -12.406 -19.297 1 96.69 153 GLN B N 1
ATOM 3056 C CA . GLN B 1 153 ? 0.463 -11.312 -20.219 1 96.69 153 GLN B CA 1
ATOM 3057 C C . GLN B 1 153 ? -0.677 -11.195 -21.234 1 96.69 153 GLN B C 1
ATOM 3059 O O . GLN B 1 153 ? -1.069 -12.188 -21.844 1 96.69 153 GLN B O 1
ATOM 3064 N N . ILE B 1 154 ? -1.114 -10.023 -21.344 1 97.88 154 ILE B N 1
ATOM 3065 C CA . ILE B 1 154 ? -2.24 -9.82 -22.25 1 97.88 154 ILE B CA 1
ATOM 3066 C C . ILE B 1 154 ? -1.876 -8.781 -23.297 1 97.88 154 ILE B C 1
ATOM 3068 O O . ILE B 1 154 ? -0.894 -8.055 -23.141 1 97.88 154 ILE B O 1
ATOM 3072 N N . GLY B 1 155 ? -2.623 -8.812 -24.406 1 96.06 155 GLY B N 1
ATOM 3073 C CA . GLY B 1 155 ? -2.473 -7.789 -25.422 1 96.06 155 GLY B CA 1
ATOM 3074 C C . GLY B 1 155 ? -3.244 -6.523 -25.109 1 96.06 155 GLY B C 1
ATOM 3075 O O . GLY B 1 155 ? -3.014 -5.887 -24.078 1 96.06 155 GLY B O 1
ATOM 3076 N N . ASN B 1 156 ? -4.262 -6.281 -25.969 1 96.12 156 ASN B N 1
ATOM 3077 C CA . ASN B 1 156 ? -5.102 -5.094 -25.828 1 96.12 156 ASN B CA 1
ATOM 3078 C C . ASN B 1 156 ? -6.035 -5.207 -24.625 1 96.12 156 ASN B C 1
ATOM 3080 O O . ASN B 1 156 ? -6.844 -6.133 -24.547 1 96.12 156 ASN B O 1
ATOM 3084 N N . ILE B 1 157 ? -5.969 -4.168 -23.75 1 98.06 157 ILE B N 1
ATOM 3085 C CA . ILE B 1 157 ? -6.688 -4.246 -22.484 1 98.06 157 ILE B CA 1
ATOM 3086 C C . ILE B 1 157 ? -8.195 -4.211 -22.75 1 98.06 157 ILE B C 1
ATOM 3088 O O . ILE B 1 157 ? -8.922 -5.113 -22.328 1 98.06 157 ILE B O 1
ATOM 3092 N N . PRO B 1 158 ? -8.742 -3.291 -23.531 1 98.25 158 PRO B N 1
ATOM 3093 C CA . PRO B 1 158 ? -10.18 -3.254 -23.781 1 98.25 158 PRO B CA 1
ATOM 3094 C C . PRO B 1 158 ? -10.703 -4.539 -24.422 1 98.25 158 PRO B C 1
ATOM 3096 O O . PRO B 1 158 ? -11.781 -5.02 -24.047 1 98.25 158 PRO B O 1
ATOM 3099 N N . GLN B 1 159 ? -9.961 -5.066 -25.312 1 98.12 159 GLN B N 1
ATOM 3100 C CA . GLN B 1 159 ? -10.367 -6.312 -25.969 1 98.12 159 GLN B CA 1
ATOM 3101 C C . GLN B 1 159 ? -10.422 -7.461 -24.953 1 98.12 159 GLN B C 1
ATOM 3103 O O . GLN B 1 159 ? -11.352 -8.266 -24.984 1 98.12 159 GLN B O 1
ATOM 3108 N N . THR B 1 160 ? -9.406 -7.516 -24.141 1 98.56 160 THR B N 1
ATOM 3109 C CA . THR B 1 160 ? -9.383 -8.531 -23.094 1 98.56 160 THR B CA 1
ATOM 3110 C C . THR B 1 160 ? -10.57 -8.367 -22.156 1 98.56 160 THR B C 1
ATOM 3112 O O . THR B 1 160 ? -11.211 -9.352 -21.781 1 98.56 160 THR B O 1
ATOM 3115 N N . MET B 1 161 ? -10.875 -7.176 -21.781 1 98.75 161 MET B N 1
ATOM 3116 C CA . MET B 1 161 ? -12.016 -6.879 -20.906 1 98.75 161 MET B CA 1
ATOM 3117 C C . MET B 1 161 ? -13.32 -7.367 -21.531 1 98.75 161 MET B C 1
ATOM 3119 O O . MET B 1 161 ? -14.133 -8 -20.859 1 98.75 161 MET B O 1
ATOM 3123 N N . LYS B 1 162 ? -13.492 -7.098 -22.797 1 98.56 162 LYS B N 1
ATOM 3124 C CA . LYS B 1 162 ? -14.703 -7.52 -23.5 1 98.56 162 LYS B CA 1
ATOM 3125 C C . LYS B 1 162 ? -14.828 -9.039 -23.516 1 98.56 162 LYS B C 1
ATOM 3127 O O . LYS B 1 162 ? -15.914 -9.578 -23.312 1 98.56 162 LYS B O 1
ATOM 3132 N N . GLN B 1 163 ? -13.727 -9.68 -23.781 1 98.38 163 GLN B N 1
ATOM 3133 C CA . GLN B 1 163 ? -13.703 -11.141 -23.781 1 98.38 163 GLN B CA 1
ATOM 3134 C C . GLN B 1 163 ? -14.094 -11.688 -22.406 1 98.38 163 GLN B C 1
ATOM 3136 O O . GLN B 1 163 ? -14.852 -12.656 -22.312 1 98.38 163 GLN B O 1
ATOM 3141 N N . LEU B 1 164 ? -13.594 -11.094 -21.375 1 98.81 164 LEU B N 1
ATOM 3142 C CA . LEU B 1 164 ? -13.875 -11.539 -20.016 1 98.81 164 LEU B CA 1
ATOM 3143 C C . LEU B 1 164 ? -15.328 -11.273 -19.641 1 98.81 164 LEU B C 1
ATOM 3145 O O . LEU B 1 164 ? -15.961 -12.094 -18.969 1 98.81 164 LEU B O 1
ATOM 3149 N N . LYS B 1 165 ? -15.859 -10.172 -20.078 1 98.62 165 LYS B N 1
ATOM 3150 C CA . LYS B 1 165 ? -17.281 -9.883 -19.844 1 98.62 165 LYS B CA 1
ATOM 3151 C C . LYS B 1 165 ? -18.172 -10.945 -20.5 1 98.62 165 LYS B C 1
ATOM 3153 O O . LYS B 1 165 ? -19.156 -11.375 -19.906 1 98.62 165 LYS B O 1
ATOM 3158 N N . LYS B 1 166 ? -17.797 -11.352 -21.688 1 98.19 166 LYS B N 1
ATOM 3159 C CA . LYS B 1 166 ? -18.531 -12.398 -22.391 1 98.19 166 LYS B CA 1
ATOM 3160 C C . LYS B 1 166 ? -18.516 -13.711 -21.594 1 98.19 166 LYS B C 1
ATOM 3162 O O . LYS B 1 166 ? -19.438 -14.516 -21.688 1 98.19 166 LYS B O 1
ATOM 3167 N N . ARG B 1 167 ? -17.516 -13.82 -20.797 1 97.88 167 ARG B N 1
ATOM 3168 C CA . ARG B 1 167 ? -17.344 -15.039 -20 1 97.88 167 ARG B CA 1
ATOM 3169 C C . ARG B 1 167 ? -18.016 -14.891 -18.641 1 97.88 167 ARG B C 1
ATOM 3171 O O . ARG B 1 167 ? -17.875 -15.758 -17.766 1 97.88 167 ARG B O 1
ATOM 3178 N N . GLY B 1 168 ? -18.625 -13.719 -18.375 1 98.25 168 GLY B N 1
ATOM 3179 C CA . GLY B 1 168 ? -19.422 -13.562 -17.172 1 98.25 168 GLY B CA 1
ATOM 3180 C C . GLY B 1 168 ? -18.75 -12.727 -16.109 1 98.25 168 GLY B C 1
ATOM 3181 O O . GLY B 1 168 ? -19.25 -12.602 -14.992 1 98.25 168 GLY B O 1
ATOM 3182 N N . PHE B 1 169 ? -17.609 -12.117 -16.453 1 98.75 169 PHE B N 1
ATOM 3183 C CA . PHE B 1 169 ? -16.922 -11.273 -15.484 1 98.75 169 PHE B CA 1
ATOM 3184 C C . PHE B 1 169 ? -17.531 -9.883 -15.438 1 98.75 169 PHE B C 1
ATOM 3186 O O . PHE B 1 169 ? -17.906 -9.328 -16.469 1 98.75 169 PHE B O 1
ATOM 3193 N N . TRP B 1 170 ? -17.594 -9.359 -14.25 1 98.56 170 TRP B N 1
ATOM 3194 C CA . TRP B 1 170 ? -17.781 -7.926 -14.07 1 98.56 170 TRP B CA 1
ATOM 3195 C C . TRP B 1 170 ? -16.438 -7.211 -13.93 1 98.56 170 TRP B C 1
ATOM 3197 O O . TRP B 1 170 ? -15.516 -7.73 -13.297 1 98.56 170 TRP B O 1
ATOM 3207 N N . ILE B 1 171 ? -16.375 -6.059 -14.5 1 98.62 171 ILE B N 1
ATOM 3208 C CA . ILE B 1 171 ? -15.117 -5.305 -14.461 1 98.62 171 ILE B CA 1
ATOM 3209 C C . ILE B 1 171 ? -15.289 -4.074 -13.57 1 98.62 171 ILE B C 1
ATOM 3211 O O . ILE B 1 171 ? -16.094 -3.191 -13.867 1 98.62 171 ILE B O 1
ATOM 3215 N N . ALA B 1 172 ? -14.539 -4.031 -12.5 1 97.69 172 ALA B N 1
ATOM 3216 C CA . ALA B 1 172 ? -14.539 -2.889 -11.586 1 97.69 172 ALA B CA 1
ATOM 3217 C C . ALA B 1 172 ? -13.25 -2.078 -11.734 1 97.69 172 ALA B C 1
ATOM 3219 O O . ALA B 1 172 ? -12.148 -2.619 -11.602 1 97.69 172 ALA B O 1
ATOM 3220 N N . GLY B 1 173 ? -13.414 -0.803 -12.047 1 97.38 173 GLY B N 1
ATOM 3221 C CA . GLY B 1 173 ? -12.273 0.098 -12.094 1 97.38 173 GLY B CA 1
ATOM 3222 C C . GLY B 1 173 ? -12.164 0.992 -10.867 1 97.38 173 GLY B C 1
ATOM 3223 O O . GLY B 1 173 ? -13.18 1.424 -10.32 1 97.38 173 GLY B O 1
ATOM 3224 N N . ALA B 1 174 ? -10.969 1.247 -10.438 1 93.69 174 ALA B N 1
ATOM 3225 C CA . ALA B 1 174 ? -10.711 2.166 -9.328 1 93.69 174 ALA B CA 1
ATOM 3226 C C . ALA B 1 174 ? -10.367 3.562 -9.844 1 93.69 174 ALA B C 1
ATOM 3228 O O . ALA B 1 174 ? -9.359 3.748 -10.523 1 93.69 174 ALA B O 1
ATOM 3229 N N . ASP B 1 175 ? -11.219 4.484 -9.523 1 93.62 175 ASP B N 1
ATOM 3230 C CA . ASP B 1 175 ? -10.984 5.848 -9.992 1 93.62 175 ASP B CA 1
ATOM 3231 C C . ASP B 1 175 ? -11.648 6.863 -9.062 1 93.62 175 ASP B C 1
ATOM 3233 O O . ASP B 1 175 ? -12.711 6.598 -8.5 1 93.62 175 ASP B O 1
ATOM 3237 N N . MET B 1 176 ? -11.023 8.039 -8.984 1 89 176 MET B N 1
ATOM 3238 C CA . MET B 1 176 ? -11.523 9.094 -8.109 1 89 176 MET B CA 1
ATOM 3239 C C . MET B 1 176 ? -12.875 9.609 -8.594 1 89 176 MET B C 1
ATOM 3241 O O . MET B 1 176 ? -13.656 10.148 -7.812 1 89 176 MET B O 1
ATOM 3245 N N . ASP B 1 177 ? -13.156 9.367 -9.844 1 85.94 177 ASP B N 1
ATOM 3246 C CA . ASP B 1 177 ? -14.375 9.898 -10.453 1 85.94 177 ASP B CA 1
ATOM 3247 C C . ASP B 1 177 ? -15.531 8.906 -10.312 1 85.94 177 ASP B C 1
ATOM 3249 O O . ASP B 1 177 ? -16.625 9.148 -10.812 1 85.94 177 ASP B O 1
ATOM 3253 N N . GLY B 1 178 ? -15.234 7.852 -9.672 1 90.06 178 GLY B N 1
ATOM 3254 C CA . GLY B 1 178 ? -16.297 6.867 -9.508 1 90.06 178 GLY B CA 1
ATOM 3255 C C . GLY B 1 178 ? -17.5 7.402 -8.75 1 90.06 178 GLY B C 1
ATOM 3256 O O . GLY B 1 178 ? -17.344 8.211 -7.828 1 90.06 178 GLY B O 1
ATOM 3257 N N . GLU B 1 179 ? -18.656 6.984 -9.148 1 85.31 179 GLU B N 1
ATOM 3258 C CA . GLU B 1 179 ? -19.891 7.426 -8.516 1 85.31 179 GLU B CA 1
ATOM 3259 C C . GLU B 1 179 ? -20.094 6.758 -7.16 1 85.31 179 GLU B C 1
ATOM 3261 O O . GLU B 1 179 ? -20.516 7.402 -6.199 1 85.31 179 GLU B O 1
ATOM 3266 N N . ASP B 1 180 ? -19.734 5.508 -7.117 1 90.81 180 ASP B N 1
ATOM 3267 C CA . ASP B 1 180 ? -19.953 4.73 -5.898 1 90.81 180 ASP B CA 1
ATOM 3268 C C . ASP B 1 180 ? -18.672 4.652 -5.062 1 90.81 180 ASP B C 1
ATOM 3270 O O . ASP B 1 180 ? -17.578 4.543 -5.609 1 90.81 180 ASP B O 1
ATOM 3274 N N . GLN B 1 181 ? -18.953 4.773 -3.732 1 95.56 181 GLN B N 1
ATOM 3275 C CA . GLN B 1 181 ? -17.875 4.305 -2.873 1 95.56 181 GLN B CA 1
ATOM 3276 C C . GLN B 1 181 ? -17.656 2.801 -3.031 1 95.56 181 GLN B C 1
ATOM 3278 O O . GLN B 1 181 ? -18.594 2.057 -3.299 1 95.56 181 GLN B O 1
ATOM 3283 N N . TYR B 1 182 ? -16.438 2.381 -2.881 1 96.75 182 TYR B N 1
ATOM 3284 C CA . TYR B 1 182 ? -16.094 0.995 -3.172 1 96.75 182 TYR B CA 1
ATOM 3285 C C . TYR B 1 182 ? -16.906 0.036 -2.307 1 96.75 182 TYR B C 1
ATOM 3287 O O . TYR B 1 182 ? -17.25 -1.065 -2.744 1 96.75 182 TYR B O 1
ATOM 3295 N N . PHE B 1 183 ? -17.312 0.448 -1.106 1 97.06 183 PHE B N 1
ATOM 3296 C CA . PHE B 1 183 ? -18 -0.46 -0.201 1 97.06 183 PHE B CA 1
ATOM 3297 C C . PHE B 1 183 ? -19.5 -0.413 -0.435 1 97.06 183 PHE B C 1
ATOM 3299 O O . PHE B 1 183 ? -20.266 -1.113 0.238 1 97.06 183 PHE B O 1
ATOM 3306 N N . ASP B 1 184 ? -19.953 0.356 -1.397 1 96.81 184 ASP B N 1
ATOM 3307 C CA . ASP B 1 184 ? -21.359 0.413 -1.771 1 96.81 184 ASP B CA 1
ATOM 3308 C C . ASP B 1 184 ? -21.641 -0.445 -3.004 1 96.81 184 ASP B C 1
ATOM 3310 O O . ASP B 1 184 ? -22.797 -0.73 -3.32 1 96.81 184 ASP B O 1
ATOM 3314 N N . ALA B 1 185 ? -20.609 -0.845 -3.734 1 96.12 185 ALA B N 1
ATOM 3315 C CA . ALA B 1 185 ? -20.75 -1.668 -4.934 1 96.12 185 ALA B CA 1
ATOM 3316 C C . ALA B 1 185 ? -20.797 -3.152 -4.578 1 96.12 185 ALA B C 1
ATOM 3318 O O . ALA B 1 185 ? -20.172 -3.586 -3.607 1 96.12 185 ALA B O 1
ATOM 3319 N N . ASN B 1 186 ? -21.594 -3.904 -5.363 1 96.56 186 ASN B N 1
ATOM 3320 C CA . ASN B 1 186 ? -21.578 -5.359 -5.23 1 96.56 186 ASN B CA 1
ATOM 3321 C C . ASN B 1 186 ? -20.406 -5.98 -5.984 1 96.56 186 ASN B C 1
ATOM 3323 O O . ASN B 1 186 ? -20.406 -6.031 -7.215 1 96.56 186 ASN B O 1
ATOM 3327 N N . LEU B 1 187 ? -19.469 -6.48 -5.195 1 96.69 187 LEU B N 1
ATOM 3328 C CA . LEU B 1 187 ? -18.234 -6.996 -5.805 1 96.69 187 LEU B CA 1
ATOM 3329 C C . LEU B 1 187 ? -18.062 -8.484 -5.508 1 96.69 187 LEU B C 1
ATOM 3331 O O . LEU B 1 187 ? -16.938 -8.984 -5.438 1 96.69 187 LEU B O 1
ATOM 3335 N N . THR B 1 188 ? -19.156 -9.203 -5.359 1 97.56 188 THR B N 1
ATOM 3336 C CA . THR B 1 188 ? -19.094 -10.57 -4.859 1 97.56 188 THR B CA 1
ATOM 3337 C C . THR B 1 188 ? -19 -11.562 -6.016 1 97.56 188 THR B C 1
ATOM 3339 O O . THR B 1 188 ? -18.609 -12.719 -5.816 1 97.56 188 THR B O 1
ATOM 3342 N N . GLY B 1 189 ? -19.406 -11.195 -7.258 1 97.56 189 GLY B N 1
ATOM 3343 C CA . GLY B 1 189 ? -19.406 -12.102 -8.398 1 97.56 189 GLY B CA 1
ATOM 3344 C C . GLY B 1 189 ? -18.047 -12.242 -9.047 1 97.56 189 GLY B C 1
ATOM 3345 O O . GLY B 1 189 ? -17.047 -11.781 -8.508 1 97.56 189 GLY B O 1
ATOM 3346 N N . PRO B 1 190 ? -18 -13.031 -10.219 1 98.75 190 PRO B N 1
ATOM 3347 C CA . PRO B 1 190 ? -16.766 -13.047 -11 1 98.75 190 PRO B CA 1
ATOM 3348 C C . PRO B 1 190 ? -16.281 -11.648 -11.352 1 98.75 190 PRO B C 1
ATOM 3350 O O . PRO B 1 190 ? -17.016 -10.852 -11.93 1 98.75 190 PRO B O 1
ATOM 3353 N N . MET B 1 191 ? -15.031 -11.359 -10.953 1 98.56 191 MET B N 1
ATOM 3354 C CA . MET B 1 191 ? -14.625 -9.961 -10.953 1 98.56 191 MET B CA 1
ATOM 3355 C C . MET B 1 191 ? -13.242 -9.797 -11.586 1 98.56 191 MET B C 1
ATOM 3357 O O . MET B 1 191 ? -12.359 -10.641 -11.383 1 98.56 191 MET B O 1
ATOM 3361 N N . VAL B 1 192 ? -13.109 -8.742 -12.344 1 98.88 192 VAL B N 1
ATOM 3362 C CA . VAL B 1 192 ? -11.812 -8.164 -12.656 1 98.88 192 VAL B CA 1
ATOM 3363 C C . VAL B 1 192 ? -11.68 -6.797 -11.984 1 98.88 192 VAL B C 1
ATOM 3365 O O . VAL B 1 192 ? -12.492 -5.902 -12.227 1 98.88 192 VAL B O 1
ATOM 3368 N N . LEU B 1 193 ? -10.75 -6.676 -11.125 1 98.81 193 LEU B N 1
ATOM 3369 C CA . LEU B 1 193 ? -10.422 -5.355 -10.594 1 98.81 193 LEU B CA 1
ATOM 3370 C C . LEU B 1 193 ? -9.328 -4.695 -11.414 1 98.81 193 LEU B C 1
ATOM 3372 O O . LEU B 1 193 ? -8.266 -5.285 -11.633 1 98.81 193 LEU B O 1
ATOM 3376 N N . VAL B 1 194 ? -9.578 -3.496 -11.875 1 98.75 194 VAL B N 1
ATOM 3377 C CA . VAL B 1 194 ? -8.602 -2.77 -12.672 1 98.75 194 VAL B CA 1
ATOM 3378 C C . VAL B 1 194 ? -7.977 -1.653 -11.844 1 98.75 194 VAL B C 1
ATOM 3380 O O . VAL B 1 194 ? -8.688 -0.825 -11.266 1 98.75 194 VAL B O 1
ATOM 3383 N N . VAL B 1 195 ? -6.645 -1.671 -11.742 1 97.62 195 VAL B N 1
ATOM 3384 C CA . VAL B 1 195 ? -5.883 -0.616 -11.078 1 97.62 195 VAL B CA 1
ATOM 3385 C C . VAL B 1 195 ? -5.082 0.168 -12.117 1 97.62 195 VAL B C 1
ATOM 3387 O O . VAL B 1 195 ? -4.332 -0.416 -12.898 1 97.62 195 VAL B O 1
ATOM 3390 N N . GLY B 1 196 ? -5.227 1.401 -12.117 1 95.25 196 GLY B N 1
ATOM 3391 C CA . GLY B 1 196 ? -4.633 2.254 -13.133 1 95.25 196 GLY B CA 1
ATOM 3392 C C . GLY B 1 196 ? -3.238 2.73 -12.781 1 9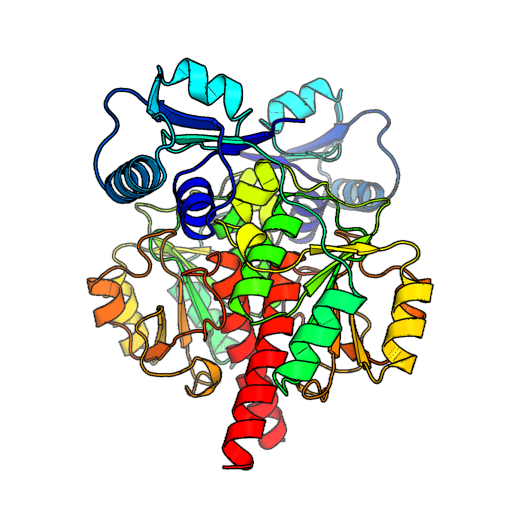5.25 196 GLY B C 1
ATOM 3393 O O . GLY B 1 196 ? -2.76 2.49 -11.664 1 95.25 196 GLY B O 1
ATOM 3394 N N . ALA B 1 197 ? -2.674 3.455 -13.742 1 90 197 ALA B N 1
ATOM 3395 C CA . ALA B 1 197 ? -1.298 3.938 -13.672 1 90 197 ALA B CA 1
ATOM 3396 C C . ALA B 1 197 ? -1.164 5.055 -12.641 1 90 197 ALA B C 1
ATOM 3398 O O . ALA B 1 197 ? -2.146 5.727 -12.312 1 90 197 ALA B O 1
ATOM 3399 N N . GLU B 1 198 ? 0.119 5.18 -12.18 1 81.12 198 GLU B N 1
ATOM 3400 C CA . GLU B 1 198 ? 0.467 6.262 -11.258 1 81.12 198 GLU B CA 1
ATOM 3401 C C . GLU B 1 198 ? 0.268 7.625 -11.922 1 81.12 198 GLU B C 1
ATOM 3403 O O . GLU B 1 198 ? 0.71 7.844 -13.047 1 81.12 198 GLU B O 1
ATOM 3408 N N . GLY B 1 199 ? -0.437 8.562 -11.312 1 77.88 199 GLY B N 1
ATOM 3409 C CA . GLY B 1 199 ? -0.635 9.898 -11.859 1 77.88 199 GLY B CA 1
ATOM 3410 C C . GLY B 1 199 ? -1.869 10.008 -12.734 1 77.88 199 GLY B C 1
ATOM 3411 O O . GLY B 1 199 ? -2.805 10.734 -12.406 1 77.88 199 GLY B O 1
ATOM 3412 N N . LYS B 1 200 ? -1.954 9.133 -13.766 1 83.12 200 LYS B N 1
ATOM 3413 C CA . LYS B 1 200 ? -2.994 9.281 -14.781 1 83.12 200 LYS B CA 1
ATOM 3414 C C . LYS B 1 200 ? -4.242 8.484 -14.406 1 83.12 200 LYS B C 1
ATOM 3416 O O . LYS B 1 200 ? -5.344 8.805 -14.859 1 83.12 200 LYS B O 1
ATOM 3421 N N . GLY B 1 201 ? -4.027 7.461 -13.609 1 91.75 201 GLY B N 1
ATOM 3422 C CA . GLY B 1 201 ? -5.141 6.578 -13.305 1 91.75 201 GLY B CA 1
ATOM 3423 C C . GLY B 1 201 ? -5.516 5.672 -14.461 1 91.75 201 GLY B C 1
ATOM 3424 O O . GLY B 1 201 ? -4.645 5.191 -15.188 1 91.75 201 GLY B O 1
ATOM 3425 N N . LEU B 1 202 ? -6.812 5.406 -14.594 1 94.81 202 LEU B N 1
ATOM 3426 C CA . LEU B 1 202 ? -7.297 4.523 -15.648 1 94.81 202 LEU B CA 1
ATOM 3427 C C . LEU B 1 202 ? -7.285 5.23 -17 1 94.81 202 LEU B C 1
ATOM 3429 O O . LEU B 1 202 ? -7.66 6.402 -17.094 1 94.81 202 LEU B O 1
ATOM 3433 N N . GLY B 1 203 ? -6.855 4.539 -17.969 1 94.31 203 GLY B N 1
ATOM 3434 C CA . GLY B 1 203 ? -7.012 5.059 -19.328 1 94.31 203 GLY B CA 1
ATOM 3435 C C . GLY B 1 203 ? -8.461 5.238 -19.734 1 94.31 203 GLY B C 1
ATOM 3436 O O . GLY B 1 203 ? -9.344 4.551 -19.219 1 94.31 203 GLY B O 1
ATOM 3437 N N . ARG B 1 204 ? -8.688 6.105 -20.609 1 94.44 204 ARG B N 1
ATOM 3438 C CA . ARG B 1 204 ? -10.039 6.457 -21.047 1 94.44 204 ARG B CA 1
ATOM 3439 C C . ARG B 1 204 ? -10.797 5.223 -21.531 1 94.44 204 ARG B C 1
ATOM 3441 O O . ARG B 1 204 ? -11.906 4.949 -21.062 1 94.44 204 ARG B O 1
ATOM 3448 N N . LEU B 1 205 ? -10.219 4.469 -22.484 1 96.62 205 LEU B N 1
ATOM 3449 C CA . LEU B 1 205 ? -10.875 3.301 -23.062 1 96.62 205 LEU B CA 1
ATOM 3450 C C . LEU B 1 205 ? -11.125 2.234 -22 1 96.62 205 LEU B C 1
ATOM 3452 O O . LEU B 1 205 ? -12.148 1.543 -22.047 1 96.62 205 LEU B O 1
ATOM 3456 N N . VAL B 1 206 ? -10.18 2.066 -21.094 1 97.25 206 VAL B N 1
ATOM 3457 C CA . VAL B 1 206 ? -10.32 1.104 -20.016 1 97.25 206 VAL B CA 1
ATOM 3458 C C . VAL B 1 206 ? -11.5 1.495 -19.125 1 97.25 206 VAL B C 1
ATOM 3460 O O . VAL B 1 206 ? -12.359 0.664 -18.812 1 97.25 206 VAL B O 1
ATOM 3463 N N . LYS B 1 207 ? -11.523 2.768 -18.781 1 95.5 207 LYS B N 1
ATOM 3464 C CA . LYS B 1 207 ? -12.609 3.285 -17.953 1 95.5 207 LYS B CA 1
ATOM 3465 C C . LYS B 1 207 ? -13.969 3.049 -18.609 1 95.5 207 LYS B C 1
ATOM 3467 O O . LYS B 1 207 ? -14.922 2.639 -17.938 1 95.5 207 LYS B O 1
ATOM 3472 N N . GLU B 1 208 ? -14.047 3.227 -19.859 1 96.38 208 GLU B N 1
ATOM 3473 C CA . GLU B 1 208 ? -15.281 3.088 -20.625 1 96.38 208 GLU B CA 1
ATOM 3474 C C . GLU B 1 208 ? -15.75 1.637 -20.656 1 96.38 208 GLU B C 1
ATOM 3476 O O . GLU B 1 208 ? -16.938 1.367 -20.844 1 96.38 208 GLU B O 1
ATOM 3481 N N . ASN B 1 209 ? -14.852 0.723 -20.5 1 97.69 209 ASN B N 1
ATOM 3482 C CA . ASN B 1 209 ? -15.195 -0.693 -20.594 1 97.69 209 ASN B CA 1
ATOM 3483 C C . ASN B 1 209 ? -15.422 -1.297 -19.203 1 97.69 209 ASN B C 1
ATOM 3485 O O . ASN B 1 209 ? -15.703 -2.49 -19.078 1 97.69 209 ASN B O 1
ATOM 3489 N N . CYS B 1 210 ? -15.297 -0.493 -18.188 1 97.5 210 CYS B N 1
ATOM 3490 C CA . CYS B 1 210 ? -15.625 -0.958 -16.844 1 97.5 210 CYS B CA 1
ATOM 3491 C C . CYS B 1 210 ? -17.141 -1.018 -16.641 1 97.5 210 CYS B C 1
ATOM 3493 O O . CYS B 1 210 ? -17.875 -0.187 -17.172 1 97.5 210 CYS B O 1
ATOM 3495 N N . ASP B 1 211 ? -17.562 -1.99 -15.883 1 96.69 211 ASP B N 1
ATOM 3496 C CA . ASP B 1 211 ? -18.984 -2.08 -15.508 1 96.69 211 ASP B CA 1
ATOM 3497 C C . ASP B 1 211 ? -19.281 -1.178 -14.312 1 96.69 211 ASP B C 1
ATOM 3499 O O . ASP B 1 211 ? -20.406 -0.692 -14.172 1 96.69 211 ASP B O 1
ATOM 3503 N N . PHE B 1 212 ? -18.203 -1.109 -13.383 1 92.75 212 PHE B N 1
ATOM 3504 C CA . PHE B 1 212 ? -18.234 -0.26 -12.203 1 92.75 212 PHE B CA 1
ATOM 3505 C C . PHE B 1 212 ? -16.984 0.596 -12.102 1 92.75 212 PHE B C 1
ATOM 3507 O O . PHE B 1 212 ? -15.883 0.129 -12.406 1 92.75 212 PHE B O 1
ATOM 3514 N N . ILE B 1 213 ? -17.312 1.84 -11.82 1 96.38 213 ILE B N 1
ATOM 3515 C CA . ILE B 1 213 ? -16.203 2.641 -11.328 1 96.38 213 ILE B CA 1
ATOM 3516 C C . ILE B 1 213 ? -16.406 2.973 -9.852 1 96.38 213 ILE B C 1
ATOM 3518 O O . ILE B 1 213 ? -17.422 3.578 -9.484 1 96.38 213 ILE B O 1
ATOM 3522 N N . VAL B 1 214 ? -15.484 2.518 -9.031 1 96.75 214 VAL B N 1
ATOM 3523 C CA . VAL B 1 214 ? -15.609 2.73 -7.594 1 96.75 214 VAL B CA 1
ATOM 3524 C C . VAL B 1 214 ? -14.531 3.707 -7.121 1 96.75 214 VAL B C 1
ATOM 3526 O O . VAL B 1 214 ? -13.453 3.787 -7.711 1 96.75 214 VAL B O 1
ATOM 3529 N N . ARG B 1 215 ? -14.844 4.402 -6.125 1 96.5 215 ARG B N 1
ATOM 3530 C CA . ARG B 1 215 ? -13.891 5.359 -5.586 1 96.5 215 ARG B CA 1
ATOM 3531 C C . ARG B 1 215 ? -13.617 5.09 -4.105 1 96.5 215 ARG B C 1
ATOM 3533 O O . ARG B 1 215 ? -14.469 4.531 -3.41 1 96.5 215 ARG B O 1
ATOM 3540 N N . ILE B 1 216 ? -12.484 5.363 -3.674 1 97.5 216 ILE B N 1
ATOM 3541 C CA . ILE B 1 216 ? -12.086 5.371 -2.27 1 97.5 216 ILE B CA 1
ATOM 3542 C C . ILE B 1 216 ? -12.234 6.781 -1.698 1 97.5 216 ILE B C 1
ATOM 3544 O O . ILE B 1 216 ? -11.703 7.742 -2.258 1 97.5 216 ILE B O 1
ATOM 3548 N N . PRO B 1 217 ? -13.016 6.949 -0.681 1 97.06 217 PRO B N 1
ATOM 3549 C CA . PRO B 1 217 ? -13.188 8.297 -0.138 1 97.06 217 PRO B CA 1
ATOM 3550 C C . PRO B 1 217 ? -11.859 8.953 0.245 1 97.06 217 PRO B C 1
ATOM 3552 O O . PRO B 1 217 ? -10.992 8.297 0.83 1 97.06 217 PRO B O 1
ATOM 3555 N N . MET B 1 218 ? -11.688 10.172 -0.148 1 96.75 218 MET B N 1
ATOM 3556 C CA . MET B 1 218 ? -10.547 11.008 0.235 1 96.75 218 MET B CA 1
ATOM 3557 C C . MET B 1 218 ? -10.969 12.078 1.235 1 96.75 218 MET B C 1
ATOM 3559 O O . MET B 1 218 ? -11.664 13.031 0.875 1 96.75 218 MET B O 1
ATOM 3563 N N . LEU B 1 219 ? -10.484 11.938 2.432 1 97.44 219 LEU B N 1
ATOM 3564 C CA . LEU B 1 219 ? -10.992 12.805 3.49 1 97.44 219 LEU B CA 1
ATOM 3565 C C . LEU B 1 219 ? -9.992 13.906 3.811 1 97.44 219 LEU B C 1
ATOM 3567 O O . LEU B 1 219 ? -10.312 14.852 4.535 1 97.44 219 LEU B O 1
ATOM 3571 N N . GLY B 1 220 ? -8.766 13.805 3.268 1 96.75 220 GLY B N 1
ATOM 3572 C CA . GLY B 1 220 ? -7.727 14.789 3.496 1 96.75 220 GLY B CA 1
ATOM 3573 C C . GLY B 1 220 ? -7.445 15.648 2.277 1 96.75 220 GLY B C 1
ATOM 3574 O O . GLY B 1 220 ? -8.344 15.922 1.479 1 96.75 220 GLY B O 1
ATOM 3575 N N . GLN B 1 221 ? -6.207 16.172 2.197 1 95.19 221 GLN B N 1
ATOM 3576 C CA . GLN B 1 221 ? -5.859 17.156 1.189 1 95.19 221 GLN B CA 1
ATOM 3577 C C . GLN B 1 221 ? -5.203 16.516 -0.026 1 95.19 221 GLN B C 1
ATOM 3579 O O . GLN B 1 221 ? -5.262 17.047 -1.133 1 95.19 221 GLN B O 1
ATOM 3584 N N . VAL B 1 222 ? -4.648 15.344 0.204 1 92 222 VAL B N 1
ATOM 3585 C CA . VAL B 1 222 ? -3.971 14.719 -0.927 1 92 222 VAL B CA 1
ATOM 3586 C C . VAL B 1 222 ? -5 14.258 -1.953 1 92 222 VAL B C 1
ATOM 3588 O O . VAL B 1 222 ? -6.145 13.953 -1.602 1 92 222 VAL B O 1
ATOM 3591 N N . SER B 1 223 ? -4.523 14.078 -3.17 1 87.19 223 SER B N 1
ATOM 3592 C CA . SER B 1 223 ? -5.465 13.875 -4.266 1 87.19 223 SER B CA 1
ATOM 3593 C C . SER B 1 223 ? -5.648 12.383 -4.559 1 87.19 223 SER B C 1
ATOM 3595 O O . SER B 1 223 ? -6.586 12 -5.258 1 87.19 223 SER B O 1
ATOM 3597 N N . SER B 1 224 ? -4.727 11.602 -4.141 1 92.81 224 SER B N 1
ATOM 3598 C CA . SER B 1 224 ? -4.836 10.188 -4.473 1 92.81 224 SER B CA 1
ATOM 3599 C C . SER B 1 224 ? -3.971 9.328 -3.551 1 92.81 224 SER B C 1
ATOM 3601 O O . SER B 1 224 ? -3.145 9.859 -2.805 1 92.81 224 SER B O 1
ATOM 3603 N N . LEU B 1 225 ? -4.258 8.086 -3.596 1 95.69 225 LEU B N 1
ATOM 3604 C CA . LEU B 1 225 ? -3.467 7.086 -2.887 1 95.69 225 LEU B CA 1
ATOM 3605 C C . LEU B 1 225 ? -2.424 6.465 -3.809 1 95.69 225 LEU B C 1
ATOM 3607 O O . LEU B 1 225 ? -2.521 6.582 -5.031 1 95.69 225 LEU B O 1
ATOM 3611 N N . ASN B 1 226 ? -1.375 5.91 -3.18 1 95.06 226 ASN B N 1
ATOM 3612 C CA . ASN B 1 226 ? -0.481 5.039 -3.932 1 95.06 226 ASN B CA 1
ATOM 3613 C C . ASN B 1 226 ? -1.239 3.881 -4.578 1 95.06 226 ASN B C 1
ATOM 3615 O O . ASN B 1 226 ? -2.137 3.303 -3.963 1 95.06 226 ASN B O 1
ATOM 3619 N N . ALA B 1 227 ? -0.843 3.471 -5.754 1 96.31 227 ALA B N 1
ATOM 3620 C CA . ALA B 1 227 ? -1.566 2.469 -6.531 1 96.31 227 ALA B CA 1
ATOM 3621 C C . ALA B 1 227 ? -1.657 1.146 -5.773 1 96.31 227 ALA B C 1
ATOM 3623 O O . ALA B 1 227 ? -2.699 0.488 -5.785 1 96.31 227 ALA B O 1
ATOM 3624 N N . SER B 1 228 ? -0.563 0.722 -5.129 1 97.62 228 SER B N 1
ATOM 3625 C CA . SER B 1 228 ? -0.572 -0.562 -4.438 1 97.62 228 SER B CA 1
ATOM 3626 C C . SER B 1 228 ? -1.467 -0.518 -3.203 1 97.62 228 SER B C 1
ATOM 3628 O O . SER B 1 228 ? -2.115 -1.51 -2.863 1 97.62 228 SER B O 1
ATOM 3630 N N . VAL B 1 229 ? -1.523 0.68 -2.521 1 98.12 229 VAL B N 1
ATOM 3631 C CA . VAL B 1 229 ? -2.396 0.843 -1.363 1 98.12 229 VAL B CA 1
ATOM 3632 C C . VAL B 1 229 ? -3.857 0.829 -1.812 1 98.12 229 VAL B C 1
ATOM 3634 O O . VAL B 1 229 ? -4.684 0.118 -1.234 1 98.12 229 VAL B O 1
ATOM 3637 N N . ALA B 1 230 ? -4.156 1.572 -2.885 1 98 230 ALA B N 1
ATOM 3638 C CA . ALA B 1 230 ? -5.516 1.601 -3.42 1 98 230 ALA B CA 1
ATOM 3639 C C . ALA B 1 230 ? -5.965 0.207 -3.844 1 98 230 ALA B C 1
ATOM 3641 O O . ALA B 1 230 ? -7.07 -0.225 -3.504 1 98 230 ALA B O 1
ATOM 3642 N N . GLY B 1 231 ? -5.074 -0.475 -4.578 1 98.31 231 GLY B N 1
ATOM 3643 C CA . GLY B 1 231 ? -5.379 -1.839 -4.977 1 98.31 231 GLY B CA 1
ATOM 3644 C C . GLY B 1 231 ? -5.633 -2.764 -3.801 1 98.31 231 GLY B C 1
ATOM 3645 O O . GLY B 1 231 ? -6.543 -3.592 -3.842 1 98.31 231 GLY B O 1
ATOM 3646 N N . GLY B 1 232 ? -4.812 -2.613 -2.734 1 98.69 232 GLY B N 1
ATOM 3647 C CA . GLY B 1 232 ? -4.992 -3.422 -1.541 1 98.69 232 GLY B CA 1
ATOM 3648 C C . GLY B 1 232 ? -6.324 -3.184 -0.856 1 98.69 232 GLY B C 1
ATOM 3649 O O . GLY B 1 232 ? -7.004 -4.133 -0.458 1 98.69 232 GLY B O 1
ATOM 3650 N N . ILE B 1 233 ? -6.723 -1.916 -0.746 1 98.69 233 ILE B N 1
ATOM 3651 C CA . ILE B 1 233 ? -7.988 -1.539 -0.128 1 98.69 233 ILE B CA 1
ATOM 3652 C C . ILE B 1 233 ? -9.148 -2.176 -0.894 1 98.69 233 ILE B C 1
ATOM 3654 O O . ILE B 1 233 ? -10.039 -2.781 -0.293 1 98.69 233 ILE B O 1
ATOM 3658 N N . LEU B 1 234 ? -9.109 -2.131 -2.191 1 98.56 234 LEU B N 1
ATOM 3659 C CA . LEU B 1 234 ? -10.219 -2.609 -3.016 1 98.56 234 LEU B CA 1
ATOM 3660 C C . LEU B 1 234 ? -10.258 -4.133 -3.041 1 98.56 234 LEU B C 1
ATOM 3662 O O . LEU B 1 234 ? -11.328 -4.734 -2.945 1 98.56 234 LEU B O 1
ATOM 3666 N N . LEU B 1 235 ? -9.109 -4.754 -3.17 1 98.81 235 LEU B N 1
ATOM 3667 C CA . LEU B 1 235 ? -9.055 -6.215 -3.16 1 98.81 235 LEU B CA 1
ATOM 3668 C C . LEU B 1 235 ? -9.617 -6.77 -1.854 1 98.81 235 LEU B C 1
ATOM 3670 O O . LEU B 1 235 ? -10.391 -7.73 -1.865 1 98.81 235 LEU B O 1
ATOM 3674 N N . TYR B 1 236 ? -9.312 -6.145 -0.785 1 98.75 236 TYR B N 1
ATOM 3675 C CA . TYR B 1 236 ? -9.719 -6.707 0.496 1 98.75 236 TYR B CA 1
ATOM 3676 C C . TYR B 1 236 ? -11.164 -6.332 0.821 1 98.75 236 TYR B C 1
ATOM 3678 O O . TYR B 1 236 ? -11.773 -6.906 1.727 1 98.75 236 TYR B O 1
ATOM 3686 N N . ASP B 1 237 ? -11.688 -5.293 0.095 1 98.62 237 ASP B N 1
ATOM 3687 C CA . ASP B 1 237 ? -13.133 -5.125 0.198 1 98.62 237 ASP B CA 1
ATOM 3688 C C . ASP B 1 237 ? -13.867 -6.254 -0.521 1 98.62 237 ASP B C 1
ATOM 3690 O O . ASP B 1 237 ? -14.914 -6.715 -0.059 1 98.62 237 ASP B O 1
ATOM 3694 N N . ILE B 1 238 ? -13.352 -6.684 -1.653 1 98.56 238 ILE B N 1
ATOM 3695 C CA . ILE B 1 238 ? -13.906 -7.836 -2.355 1 98.56 238 ILE B CA 1
ATOM 3696 C C . ILE B 1 238 ? -13.859 -9.062 -1.448 1 98.56 238 ILE B C 1
ATOM 3698 O O . ILE B 1 238 ? -14.859 -9.766 -1.299 1 98.56 238 ILE B O 1
ATOM 3702 N N . VAL B 1 239 ? -12.688 -9.273 -0.797 1 98.62 239 VAL B N 1
ATOM 3703 C CA . VAL B 1 239 ? -12.523 -10.398 0.113 1 98.62 239 VAL B CA 1
ATOM 3704 C C . VAL B 1 239 ? -13.547 -10.312 1.241 1 98.62 239 VAL B C 1
ATOM 3706 O O . VAL B 1 239 ? -14.219 -11.297 1.556 1 98.62 239 VAL B O 1
ATOM 3709 N N . ARG B 1 240 ? -13.68 -9.133 1.824 1 98.5 240 ARG B N 1
ATOM 3710 C CA . ARG B 1 240 ? -14.625 -8.906 2.912 1 98.5 240 ARG B CA 1
ATOM 3711 C C . ARG B 1 240 ? -16.047 -9.25 2.48 1 98.5 240 ARG B C 1
ATOM 3713 O O . ARG B 1 240 ? -16.75 -9.992 3.166 1 98.5 240 ARG B O 1
ATOM 3720 N N . GLN B 1 241 ? -16.453 -8.727 1.317 1 98.44 241 GLN B N 1
ATOM 3721 C CA . GLN B 1 241 ? -17.812 -8.945 0.836 1 98.44 241 GLN B CA 1
ATOM 3722 C C . GLN B 1 241 ? -18.078 -10.43 0.586 1 98.44 241 GLN B C 1
ATOM 3724 O O . GLN B 1 241 ? -19.141 -10.938 0.938 1 98.44 241 GLN B O 1
ATOM 3729 N N . ARG B 1 242 ? -17.094 -11.086 0.03 1 98.25 242 ARG B N 1
ATOM 3730 C CA . ARG B 1 242 ? -17.266 -12.5 -0.308 1 98.25 242 ARG B CA 1
ATOM 3731 C C . ARG B 1 242 ? -17.344 -13.359 0.95 1 98.25 242 ARG B C 1
ATOM 3733 O O . ARG B 1 242 ? -18.125 -14.297 1.022 1 98.25 242 ARG B O 1
ATOM 3740 N N . ILE B 1 243 ? -16.5 -13.031 1.96 1 97.75 243 ILE B N 1
ATOM 3741 C CA . ILE B 1 243 ? -16.516 -13.773 3.217 1 97.75 243 ILE B CA 1
ATOM 3742 C C . ILE B 1 243 ? -17.844 -13.562 3.926 1 97.75 243 ILE B C 1
ATOM 3744 O O . ILE B 1 243 ? -18.453 -14.523 4.41 1 97.75 243 ILE B O 1
ATOM 3748 N N . LEU B 1 244 ? -18.344 -12.32 3.965 1 97.25 244 LEU B N 1
ATOM 3749 C CA . LEU B 1 244 ? -19.594 -12.016 4.645 1 97.25 244 LEU B CA 1
ATOM 3750 C C . LEU B 1 244 ? -20.781 -12.656 3.928 1 97.25 244 LEU B C 1
ATOM 3752 O O . LEU B 1 244 ? -21.719 -13.133 4.57 1 97.25 244 LEU B O 1
ATOM 3756 N N . GLU B 1 245 ? -20.75 -12.656 2.572 1 96.44 245 GLU B N 1
ATOM 3757 C CA . GLU B 1 245 ? -21.797 -13.312 1.801 1 96.44 245 GLU B CA 1
ATOM 3758 C C . GLU B 1 245 ? -21.828 -14.812 2.076 1 96.44 245 GLU B C 1
ATOM 3760 O O . GLU B 1 245 ? -22.891 -15.406 2.203 1 96.44 245 GLU B O 1
ATOM 3765 N N . ALA B 1 246 ? -20.656 -15.43 2.146 1 94.88 246 ALA B N 1
ATOM 3766 C CA . ALA B 1 246 ? -20.562 -16.859 2.424 1 94.88 246 ALA B CA 1
ATOM 3767 C C . ALA B 1 246 ? -21.094 -17.188 3.816 1 94.88 246 ALA B C 1
ATOM 3769 O O . ALA B 1 246 ? -21.703 -18.234 4.023 1 94.88 246 ALA B O 1
ATOM 3770 N N . ARG B 1 247 ? -20.875 -16.25 4.793 1 94.44 247 ARG B N 1
ATOM 3771 C CA . ARG B 1 247 ? -21.359 -16.422 6.16 1 94.44 247 ARG B CA 1
ATOM 3772 C C . ARG B 1 247 ? -22.891 -16.391 6.215 1 94.44 247 ARG B C 1
ATOM 3774 O O . ARG B 1 247 ? -23.5 -17.078 7.027 1 94.44 247 ARG B O 1
ATOM 3781 N N . LYS B 1 248 ? -23.453 -15.539 5.383 1 91.56 248 LYS B N 1
ATOM 3782 C CA . LYS B 1 248 ? -24.906 -15.422 5.352 1 91.56 248 LYS B CA 1
ATOM 3783 C C . LYS B 1 248 ? -25.547 -16.672 4.77 1 91.56 248 LYS B C 1
ATOM 3785 O O . LYS B 1 248 ? -26.625 -17.094 5.199 1 91.56 248 LYS B O 1
ATOM 3790 N N . LYS B 1 249 ? -24.891 -17.344 3.832 1 87.5 249 LYS B N 1
ATOM 3791 C CA . LYS B 1 249 ? -25.438 -18.516 3.156 1 87.5 249 LYS B CA 1
ATOM 3792 C C . LYS B 1 249 ? -25.25 -19.766 4.004 1 87.5 249 LYS B C 1
ATOM 3794 O O . LYS B 1 249 ? -25.906 -20.781 3.764 1 87.5 249 LYS B O 1
ATOM 3799 N N . GLY B 1 250 ? -24.375 -19.812 4.973 1 73.44 250 GLY B N 1
ATOM 3800 C CA . GLY B 1 250 ? -24.172 -20.953 5.848 1 73.44 250 GLY B CA 1
ATOM 3801 C C . GLY B 1 250 ? -24.844 -20.797 7.199 1 73.44 250 GLY B C 1
ATOM 3802 O O . GLY B 1 250 ? -25.422 -21.75 7.723 1 73.44 250 GLY B O 1
#

pLDDT: mean 94.78, std 5.04, range [56.84, 98.94]

Sequence (500 aa):
MEEFIVGRNAVREALRSRRPFNKVLVQEGSHGGSLSEILELAQEQKIPVEKVSREVLDRLADGVRHQGVAAQGAPVAFQDLDTVLARVESRGEVPLLLLLDELQDPQNVGALIRTANAAGVHGVLLPQRRSCPLNAVVAKISAGAIEYVPVIQIGNIPQTMKQLKKRGFWIAGADMDGEDQYFDANLTGPMVLVVGAEGKGLGRLVKENCDFIVRIPMLGQVSSLNASVAGGILLYDIVRQRILEARKKGMEEFIVGRNAVREALRSRRPFNKVLVQEGSHGGSLSEILELAQEQKIPVEKVSREVLDRLADGVRHQGVAAQGAPVAFQDLDTVLARVESRGEVPLLLLLDELQDPQNVGALIRTANAAGVHGVLLPQRRSCPLNAVVAKISAGAIEYVPVIQIGNIPQTMKQLKKRGFWIAGADMDGEDQYFDANLTGPMVLVVGAEGKGLGRLVKENCDFIVRIPMLGQVSSLNASVAGGILLYDIVRQRILEARKKG

Secondary structure (DSSP, 8-state):
--EEEESHHHHHHHHHTT--EEEEEEETT--STTHHHHHHHHHHTT--EEEE-HHHHHHHHTTS--TTEEEEEPPPPPBPHHHHHHHHHHTT---EEEEEES---HHHHHHHHHHHHHHT-SEEEEESSSS----HHHHHHTTTGGGTSPEEEES-HHHHHHHHHHTT-EEEEE-TT-SEEGGGS---SSEEEEEEBTTTBS-HHHHHT-SEEEE----SS-S---HHHHHHHHHHHHHHHHHHHHHHH-/--EEEESHHHHHHHHHTT--EEEEEEETT--STTHHHHHHHHHHTT--EEEE-HHHHHHHHTTS--TTEEEEEPPPPPB-HHHHHHHHHHTTPPPEEEEEES---HHHHHHHHHHHHHHT-SEEEEESSSS----HHHHHHTTTGGGTSPEEEES-HHHHHHHHHHTT-EEEEE-TT-SEEGGGS---SSEEEEEEBTTTBS-HHHHHT-SEEEE----SS-S---HHHHHHHHHHHHHHHHHHHHHHH-